Protein AF-0000000068826343 (afdb_homodimer)

pLDDT: mean 80.95, std 22.34, range [20.09, 98.56]

Organism: Brassicogethes aeneus (NCBI:txid1431903)

Solvent-accessible surface area (backbone atoms only — not comparable to full-atom values): 28909 Å² total; per-residue (Å²): 136,83,82,77,78,74,76,73,76,73,74,73,75,67,48,74,66,52,50,48,52,48,50,50,53,48,32,48,53,48,39,53,47,48,32,50,54,40,52,55,72,39,45,61,60,51,47,30,54,71,74,56,39,86,86,56,74,77,89,51,90,88,56,76,47,65,66,73,55,66,72,55,48,50,48,50,41,53,46,37,52,49,52,39,32,44,33,69,68,37,48,65,58,40,34,51,48,47,57,34,73,75,45,31,53,44,49,49,53,45,50,41,51,46,48,50,27,38,68,48,66,52,75,80,64,70,95,47,41,69,62,50,50,50,51,34,46,52,41,39,50,36,50,42,45,38,52,13,59,46,8,45,94,28,71,70,42,27,51,55,35,64,44,79,66,85,74,20,45,54,54,48,64,58,62,50,62,66,55,44,76,69,37,66,80,42,24,48,52,42,24,28,21,54,36,24,40,21,65,97,33,71,68,47,37,51,51,51,60,70,62,34,55,71,68,54,51,49,47,27,69,67,41,10,63,61,38,54,67,46,60,64,62,72,74,53,70,68,65,71,68,64,67,68,73,72,72,77,71,66,77,74,73,72,72,79,72,133,137,82,82,77,77,75,76,74,74,73,73,71,74,68,49,73,66,52,51,48,50,48,51,49,52,48,34,48,53,49,39,53,47,49,34,51,53,40,52,53,73,39,45,61,60,53,47,32,55,71,74,55,39,86,85,56,74,76,89,50,89,88,57,74,46,66,67,71,54,66,72,54,47,51,49,49,40,52,46,36,52,49,51,39,32,42,34,69,68,37,48,66,57,41,34,51,47,46,56,32,73,74,44,31,53,44,47,48,52,45,50,41,51,46,49,51,28,36,69,49,67,55,76,79,63,70,94,47,40,68,62,49,51,49,52,33,46,52,38,40,52,37,52,42,44,39,52,14,60,47,9,45,94,29,69,69,42,25,51,56,36,63,43,77,67,84,73,20,43,54,55,47,64,58,63,51,60,66,54,44,75,70,37,64,79,43,24,49,52,41,23,28,21,54,35,24,39,22,66,95,33,70,68,48,37,50,52,50,59,71,62,35,56,72,69,55,51,51,47,27,69,68,42,10,62,61,40,53,70,45,62,63,63,72,74,54,70,68,66,67,67,66,67,68,73,71,73,77,70,65,77,76,71,71,71,79,72,132

Radius of gyration: 26.71 Å; Cα contacts (8 Å, |Δi|>4): 523; chains: 2; bounding box: 72×80×85 Å

Structure (mmCIF, N/CA/C/O backbone):
data_AF-0000000068826343-model_v1
#
loop_
_entity.id
_entity.type
_entity.pdbx_description
1 polymer 'Uncharacterized protein'
#
loop_
_atom_site.group_PDB
_atom_site.id
_atom_site.type_symbol
_atom_site.label_atom_id
_atom_site.label_alt_id
_atom_site.label_comp_id
_atom_site.label_asym_id
_atom_site.label_entity_id
_atom_site.label_seq_id
_atom_site.pdbx_PDB_ins_code
_atom_site.Cartn_x
_atom_site.Cartn_y
_atom_site.Cartn_z
_atom_site.occupancy
_atom_site.B_iso_or_equiv
_atom_site.auth_seq_id
_atom_site.auth_comp_id
_atom_site.auth_asym_id
_atom_site.auth_atom_id
_atom_site.pdbx_PDB_model_num
ATOM 1 N N . MET A 1 1 ? -46.469 -2.014 -45.75 1 24.78 1 MET A N 1
ATOM 2 C CA . MET A 1 1 ? -45.062 -2.406 -45.781 1 24.78 1 MET A CA 1
ATOM 3 C C . MET A 1 1 ? -44.219 -1.466 -44.938 1 24.78 1 MET A C 1
ATOM 5 O O . MET A 1 1 ? -43.875 -0.368 -45.375 1 24.78 1 MET A O 1
ATOM 9 N N . ARG A 1 2 ? -44.438 -1.216 -43.594 1 37.59 2 ARG A N 1
ATOM 10 C CA . ARG A 1 2 ? -43.75 -0.402 -42.594 1 37.59 2 ARG A CA 1
ATOM 11 C C . ARG A 1 2 ? -42.312 -0.872 -42.406 1 37.59 2 ARG A C 1
ATOM 13 O O . ARG A 1 2 ? -42.062 -2.068 -42.25 1 37.59 2 ARG A O 1
ATOM 20 N N . GLU A 1 3 ? -41.312 -0.182 -43.062 1 34.44 3 GLU A N 1
ATOM 21 C CA . GLU A 1 3 ? -39.875 -0.327 -42.969 1 34.44 3 GLU A CA 1
ATOM 22 C C . GLU A 1 3 ? -39.406 -0.286 -41.5 1 34.44 3 GLU A C 1
ATOM 24 O O . GLU A 1 3 ? -39.594 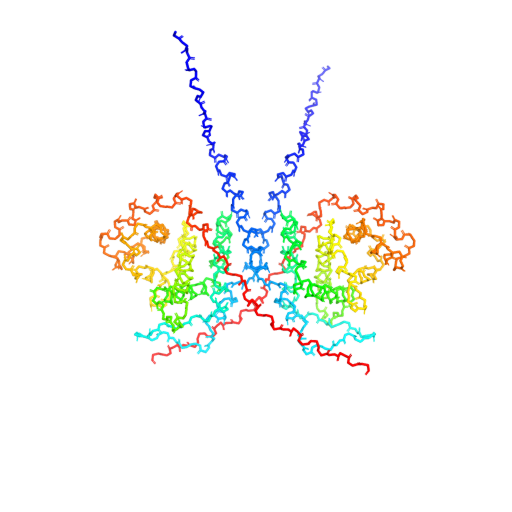0.712 -40.812 1 34.44 3 GLU A O 1
ATOM 29 N N . ARG A 1 4 ? -39.406 -1.401 -40.719 1 37 4 ARG A N 1
ATOM 30 C CA . ARG A 1 4 ? -38.719 -1.583 -39.438 1 37 4 ARG A CA 1
ATOM 31 C C . ARG A 1 4 ? -37.25 -1.225 -39.531 1 37 4 ARG A C 1
ATOM 33 O O . ARG A 1 4 ? -36.5 -1.892 -40.25 1 37 4 ARG A O 1
ATOM 40 N N . SER A 1 5 ? -36.812 0.084 -39.562 1 37.16 5 SER A N 1
ATOM 41 C CA . SER A 1 5 ? -35.438 0.524 -39.375 1 37.16 5 SER A CA 1
ATOM 42 C C . SER A 1 5 ? -34.812 -0.114 -38.125 1 37.16 5 SER A C 1
ATOM 44 O O . SER A 1 5 ? -35.281 0.109 -37 1 37.16 5 SER A O 1
ATOM 46 N N . ALA A 1 6 ? -34.406 -1.366 -38.188 1 35.41 6 ALA A N 1
ATOM 47 C CA . ALA A 1 6 ? -33.562 -1.988 -37.188 1 35.41 6 ALA A CA 1
ATOM 48 C C . ALA A 1 6 ? -32.375 -1.087 -36.844 1 35.41 6 ALA A C 1
ATOM 50 O O . ALA A 1 6 ? -31.578 -0.721 -37.688 1 35.41 6 ALA A O 1
ATOM 51 N N . GLY A 1 7 ? -32.469 -0.128 -35.969 1 33.66 7 GLY A N 1
ATOM 52 C CA . GLY A 1 7 ? -31.375 0.634 -35.375 1 33.66 7 GLY A CA 1
ATOM 53 C C . GLY A 1 7 ? -30.172 -0.225 -35.031 1 33.66 7 GLY A C 1
ATOM 54 O O . GLY A 1 7 ? -30.266 -1.083 -34.125 1 33.66 7 GLY A O 1
ATOM 55 N N . VAL A 1 8 ? -29.344 -0.629 -35.938 1 36.53 8 VAL A N 1
ATOM 56 C CA . VAL A 1 8 ? -28.062 -1.251 -35.688 1 36.53 8 VAL A CA 1
ATOM 57 C C . VAL A 1 8 ? -27.297 -0.45 -34.625 1 36.53 8 VAL A C 1
ATOM 59 O O . VAL A 1 8 ? -27.016 0.732 -34.812 1 36.53 8 VAL A O 1
ATOM 62 N N . ALA A 1 9 ? -27.516 -0.681 -33.469 1 39.28 9 ALA A N 1
ATOM 63 C CA . ALA A 1 9 ? -26.641 -0.156 -32.406 1 39.28 9 ALA A CA 1
ATOM 64 C C . ALA A 1 9 ? -25.172 -0.406 -32.75 1 39.28 9 ALA A C 1
ATOM 66 O O . ALA A 1 9 ? -24.75 -1.556 -32.906 1 39.28 9 ALA A O 1
ATOM 67 N N . ASN A 1 10 ? -24.578 0.36 -33.469 1 36.03 10 ASN A N 1
ATOM 68 C CA . ASN A 1 10 ? -23.156 0.323 -33.781 1 36.03 10 ASN A CA 1
ATOM 69 C C . ASN A 1 10 ? -22.312 0.261 -32.5 1 36.03 10 ASN A C 1
ATOM 71 O O . ASN A 1 10 ? -22.25 1.226 -31.75 1 36.03 10 ASN A O 1
ATOM 75 N N . LYS A 1 11 ? -22.328 -0.866 -31.984 1 46.03 11 LYS A N 1
ATOM 76 C CA . LYS A 1 11 ? -21.328 -1.072 -30.938 1 46.03 11 LYS A CA 1
ATOM 77 C C . LYS A 1 11 ? -19.953 -0.571 -31.375 1 46.03 11 LYS A C 1
ATOM 79 O O . LYS A 1 11 ? -19.375 -1.098 -32.344 1 46.03 11 LYS A O 1
ATOM 84 N N . ARG A 1 12 ? -19.719 0.667 -31.375 1 46.44 12 ARG A N 1
ATOM 85 C CA . ARG A 1 12 ? -18.422 1.282 -31.656 1 46.44 12 ARG A CA 1
ATOM 86 C C . ARG A 1 12 ? -17.281 0.433 -31.109 1 46.44 12 ARG A C 1
ATOM 88 O O . ARG A 1 12 ? -17.25 0.136 -29.906 1 46.44 12 ARG A O 1
ATOM 95 N N . VAL A 1 13 ? -16.688 -0.4 -31.844 1 54 13 VAL A N 1
ATOM 96 C CA . VAL A 1 13 ? -15.453 -1.12 -31.516 1 54 13 VAL A CA 1
ATOM 97 C C . VAL A 1 13 ? -14.422 -0.152 -30.953 1 54 13 VAL A C 1
ATOM 99 O O . VAL A 1 13 ? -14.055 0.831 -31.594 1 54 13 VAL A O 1
ATOM 102 N N . LYS A 1 14 ? -14.281 -0.221 -29.781 1 64.31 14 LYS A N 1
ATOM 103 C CA . LYS A 1 14 ? -13.273 0.615 -29.125 1 64.31 14 LYS A CA 1
ATOM 104 C C . LYS A 1 14 ? -11.922 0.477 -29.812 1 64.31 14 LYS A C 1
ATOM 106 O O . LYS A 1 14 ? -11.5 -0.631 -30.172 1 64.31 14 LYS A O 1
ATOM 111 N N . THR A 1 15 ? -11.336 1.507 -30.141 1 74.44 15 THR A N 1
ATOM 112 C CA . THR A 1 15 ? -9.977 1.52 -30.656 1 74.44 15 THR A CA 1
ATOM 113 C C . THR A 1 15 ? -9.008 0.935 -29.625 1 74.44 15 THR A C 1
ATOM 115 O O . THR A 1 15 ? -9.367 0.752 -28.453 1 74.44 15 THR A O 1
ATOM 118 N N . ASP A 1 16 ? -7.934 0.365 -30.062 1 74.75 16 ASP A N 1
ATOM 119 C CA . ASP A 1 16 ? -6.883 -0.173 -29.203 1 74.75 16 ASP A CA 1
ATOM 120 C C . ASP A 1 16 ? -6.539 0.804 -28.078 1 74.75 16 ASP A C 1
ATOM 122 O O . ASP A 1 16 ? -6.285 0.39 -26.953 1 74.75 16 ASP A O 1
ATOM 126 N N . LYS A 1 17 ? -6.668 2.055 -28.453 1 75.69 17 LYS A N 1
ATOM 127 C CA . LYS A 1 17 ? -6.355 3.082 -27.453 1 75.69 17 LYS A CA 1
ATOM 128 C C . LYS A 1 17 ? -7.441 3.162 -26.391 1 75.69 17 LYS A C 1
ATOM 130 O O . LYS A 1 17 ? -7.141 3.275 -25.203 1 75.69 17 LYS A O 1
ATOM 135 N N . GLU A 1 18 ? -8.641 3.051 -26.828 1 77.44 18 GLU A N 1
ATOM 136 C CA . GLU A 1 18 ? -9.758 3.111 -25.891 1 77.44 18 GLU A CA 1
ATOM 137 C C . GLU A 1 18 ? -9.781 1.889 -24.984 1 77.44 18 GLU A C 1
ATOM 139 O O . GLU A 1 18 ? -10.094 2 -23.797 1 77.44 18 GLU A O 1
ATOM 144 N N . ARG A 1 19 ? -9.398 0.765 -25.531 1 78.5 19 ARG A N 1
ATOM 145 C CA . ARG A 1 19 ? -9.344 -0.458 -24.734 1 78.5 19 ARG A CA 1
ATOM 146 C C . ARG A 1 19 ? -8.258 -0.367 -23.672 1 78.5 19 ARG A C 1
ATOM 148 O O . ARG A 1 19 ? -8.461 -0.782 -22.516 1 78.5 19 ARG A O 1
ATOM 155 N N . TYR A 1 20 ? -7.203 0.231 -24.109 1 77.25 20 TYR A N 1
ATOM 156 C CA . TYR A 1 20 ? -6.094 0.397 -23.172 1 77.25 20 TYR A CA 1
ATOM 157 C C . TYR A 1 20 ? -6.473 1.344 -22.047 1 77.25 20 TYR A C 1
ATOM 159 O O . TYR A 1 20 ? -6.227 1.05 -20.875 1 77.25 20 TYR A O 1
ATOM 167 N N . GLU A 1 21 ? -7.109 2.377 -22.422 1 77.5 21 GLU A N 1
ATOM 168 C CA . GLU A 1 21 ? -7.52 3.354 -21.422 1 77.5 21 GLU A CA 1
ATOM 169 C C . GLU A 1 21 ? -8.531 2.754 -20.438 1 77.5 21 GLU A C 1
ATOM 171 O O . GLU A 1 21 ? -8.484 3.023 -19.25 1 77.5 21 GLU A O 1
ATOM 176 N N . TYR A 1 22 ? -9.344 1.99 -20.984 1 80.94 22 TYR A N 1
ATOM 177 C CA . TYR A 1 22 ? -10.328 1.326 -20.141 1 80.94 22 TYR A CA 1
ATOM 178 C C . TYR A 1 22 ? -9.664 0.364 -19.172 1 80.94 22 TYR A C 1
ATOM 180 O O . TYR A 1 22 ? -10.016 0.322 -17.984 1 80.94 22 TYR A O 1
ATOM 188 N N . LYS A 1 23 ? -8.742 -0.312 -19.656 1 80.88 23 LYS A N 1
ATOM 189 C CA . LYS A 1 23 ? -8.023 -1.274 -18.828 1 80.88 23 LYS A CA 1
ATOM 190 C C . LYS A 1 23 ? -7.285 -0.576 -17.688 1 80.88 23 LYS A C 1
ATOM 192 O O . LYS A 1 23 ? -7.285 -1.056 -16.547 1 80.88 23 LYS A O 1
ATOM 197 N N . VAL A 1 24 ? -6.754 0.53 -18.031 1 80.94 24 VAL A N 1
ATOM 198 C CA . VAL A 1 24 ? -5.988 1.278 -17.031 1 80.94 24 VAL A CA 1
ATOM 199 C C . VAL A 1 24 ? -6.934 1.845 -15.984 1 80.94 24 VAL A C 1
ATOM 201 O O . VAL A 1 24 ? -6.648 1.771 -14.781 1 80.94 24 VAL A O 1
ATOM 204 N N . ARG A 1 25 ? -8.008 2.338 -16.406 1 84 25 ARG A N 1
ATOM 205 C CA . ARG A 1 25 ? -8.984 2.893 -15.484 1 84 25 ARG A CA 1
ATOM 206 C C . ARG A 1 25 ? -9.523 1.815 -14.547 1 84 25 ARG A C 1
ATOM 208 O O . ARG A 1 25 ? -9.719 2.062 -13.352 1 84 25 ARG A O 1
ATOM 215 N N . LYS A 1 26 ? -9.672 0.708 -15.086 1 88.44 26 LYS A N 1
ATOM 216 C CA . LYS A 1 26 ? -10.164 -0.408 -14.281 1 88.44 26 LYS A CA 1
ATOM 217 C C . LYS A 1 26 ? -9.117 -0.852 -13.258 1 88.44 26 LYS A C 1
ATOM 219 O O . LYS A 1 26 ? -9.453 -1.105 -12.102 1 88.44 26 LYS A O 1
ATOM 224 N N . ALA A 1 27 ? -7.953 -0.93 -13.703 1 85.94 27 ALA A N 1
ATOM 225 C CA . ALA A 1 27 ? -6.867 -1.336 -12.812 1 85.94 27 ALA A CA 1
ATOM 226 C C . ALA A 1 27 ? -6.707 -0.352 -11.656 1 85.94 27 ALA A C 1
ATOM 228 O O . ALA A 1 27 ? -6.465 -0.757 -10.516 1 85.94 27 ALA A O 1
ATOM 229 N N . ILE A 1 28 ? -6.918 0.843 -11.984 1 86.88 28 ILE A N 1
ATOM 230 C CA . ILE A 1 28 ? -6.793 1.883 -10.969 1 86.88 28 ILE A CA 1
ATOM 231 C C . ILE A 1 28 ? -7.918 1.741 -9.945 1 86.88 28 ILE A C 1
ATOM 233 O O . ILE A 1 28 ? -7.672 1.776 -8.734 1 86.88 28 ILE A O 1
ATOM 237 N N . SER A 1 29 ? -9.047 1.589 -10.445 1 89.56 29 SER A N 1
ATOM 238 C CA . SER A 1 29 ? -10.195 1.422 -9.562 1 89.56 29 SER A CA 1
ATOM 239 C C . SER A 1 29 ? -10.016 0.209 -8.656 1 89.56 29 SER A C 1
ATOM 241 O O . SER A 1 29 ? -10.352 0.261 -7.469 1 89.56 29 SER A O 1
ATOM 243 N N . LEU A 1 30 ? -9.461 -0.792 -9.195 1 89.81 30 LEU A N 1
ATOM 244 C CA . LEU A 1 30 ? -9.234 -2.01 -8.422 1 89.81 30 LEU A CA 1
ATOM 245 C C . LEU A 1 30 ? -8.164 -1.792 -7.367 1 89.81 30 LEU A C 1
ATOM 247 O O . LEU A 1 30 ? -8.273 -2.301 -6.25 1 89.81 30 LEU A O 1
ATOM 251 N N . LEU A 1 31 ? -7.203 -1.058 -7.734 1 90.5 31 LEU A N 1
ATOM 252 C CA . LEU A 1 31 ? -6.145 -0.765 -6.773 1 90.5 31 LEU A CA 1
ATOM 253 C C . LEU A 1 31 ? -6.684 0.05 -5.605 1 90.5 31 LEU A C 1
ATOM 255 O O . LEU A 1 31 ? -6.445 -0.291 -4.445 1 90.5 31 LEU A O 1
ATOM 259 N N . ILE A 1 32 ? -7.449 1.029 -5.953 1 91.06 32 ILE A N 1
ATOM 260 C CA . ILE A 1 32 ? -8.016 1.89 -4.922 1 91.06 32 ILE A CA 1
ATOM 261 C C . ILE A 1 32 ? -8.969 1.083 -4.047 1 91.06 32 ILE A C 1
ATOM 263 O O . ILE A 1 32 ? -8.984 1.238 -2.822 1 91.06 32 ILE A O 1
ATOM 267 N N . SER A 1 33 ? -9.695 0.217 -4.664 1 91.25 33 SER A N 1
ATOM 268 C CA . SER A 1 33 ? -10.609 -0.64 -3.92 1 91.25 33 SER A CA 1
ATOM 269 C C . SER A 1 33 ? -9.859 -1.581 -2.986 1 91.25 33 SER A C 1
ATOM 271 O O . SER A 1 33 ? -10.297 -1.83 -1.86 1 91.25 33 SER A O 1
ATOM 273 N N . THR A 1 34 ? -8.812 -2.029 -3.436 1 89.75 34 THR A N 1
ATOM 274 C CA . THR A 1 34 ? -7.988 -2.908 -2.617 1 89.75 34 THR A CA 1
ATOM 275 C C . THR A 1 34 ? -7.418 -2.152 -1.419 1 89.75 34 THR A C 1
ATOM 277 O O . THR A 1 34 ? -7.484 -2.637 -0.286 1 89.75 34 THR A O 1
ATOM 280 N N . LEU A 1 35 ? -6.91 -1.005 -1.676 1 91.44 35 LEU A N 1
ATOM 281 C CA . LEU A 1 35 ? -6.359 -0.197 -0.593 1 91.44 35 LEU A CA 1
ATOM 282 C C . LEU A 1 35 ? -7.445 0.169 0.417 1 91.44 35 LEU A C 1
ATOM 284 O O . LEU A 1 35 ? -7.223 0.093 1.627 1 91.44 35 LEU A O 1
ATOM 288 N N . HIS A 1 36 ? -8.57 0.473 -0.125 1 91.44 36 HIS A N 1
ATOM 289 C CA . HIS A 1 36 ? -9.703 0.818 0.733 1 91.44 36 HIS A CA 1
ATOM 290 C C . HIS A 1 36 ? -10.148 -0.38 1.562 1 91.44 36 HIS A C 1
ATOM 292 O O . HIS A 1 36 ? -10.32 -0.27 2.779 1 91.44 36 HIS A O 1
ATOM 298 N N . GLY A 1 37 ? -10.273 -1.477 0.932 1 89.44 37 GLY A N 1
ATOM 299 C CA . GLY A 1 37 ? -10.805 -2.676 1.567 1 89.44 37 GLY A CA 1
ATOM 300 C C . GLY A 1 37 ? -9.852 -3.277 2.582 1 89.44 37 GLY A C 1
ATOM 301 O O . GLY A 1 37 ? -10.258 -4.07 3.434 1 89.44 37 GLY A O 1
ATOM 302 N N . THR A 1 38 ? -8.586 -2.916 2.5 1 88.31 38 THR A N 1
ATOM 303 C CA . THR A 1 38 ? -7.578 -3.416 3.43 1 88.31 38 THR A CA 1
ATOM 304 C C . THR A 1 38 ? -7.18 -2.334 4.43 1 88.31 38 THR A C 1
ATOM 306 O O . THR A 1 38 ? -6.133 -2.432 5.074 1 88.31 38 THR A O 1
ATOM 309 N N . GLU A 1 39 ? -7.973 -1.274 4.547 1 89.94 39 GLU A N 1
ATOM 310 C CA . GLU A 1 39 ? -7.652 -0.141 5.406 1 89.94 39 GLU A CA 1
ATOM 311 C C . GLU A 1 39 ? -6.254 0.394 5.117 1 89.94 39 GLU A C 1
ATOM 313 O O . GLU A 1 39 ? -5.453 0.58 6.035 1 89.94 39 GLU A O 1
ATOM 318 N N . LEU A 1 40 ? -6.055 0.52 3.832 1 90.19 40 LEU A N 1
ATOM 319 C CA . LEU A 1 40 ? -4.793 1.043 3.324 1 90.19 40 LEU A CA 1
ATOM 320 C C . LEU A 1 40 ? -3.625 0.163 3.758 1 90.19 40 LEU A C 1
ATOM 322 O O . LEU A 1 40 ? -2.605 0.667 4.23 1 90.19 40 LEU A O 1
ATOM 326 N N . LEU A 1 41 ? -3.828 -1.078 3.805 1 86.25 41 LEU A N 1
ATOM 327 C CA . LEU A 1 41 ? -2.869 -2.133 4.109 1 86.25 41 LEU A CA 1
ATOM 328 C C . LEU A 1 41 ? -2.459 -2.086 5.578 1 86.25 41 LEU A C 1
ATOM 330 O O . LEU A 1 41 ? -1.377 -2.557 5.941 1 86.25 41 LEU A O 1
ATOM 334 N N . GLY A 1 42 ? -3.256 -1.405 6.398 1 89.06 42 GLY A N 1
ATOM 335 C CA . GLY A 1 42 ? -2.979 -1.331 7.824 1 89.06 42 GLY A CA 1
ATOM 336 C C . GLY A 1 42 ? -1.808 -0.425 8.156 1 89.06 42 GLY A C 1
ATOM 337 O O . GLY A 1 42 ? -1.228 -0.525 9.242 1 89.06 42 GLY A O 1
ATOM 338 N N . CYS A 1 43 ? -1.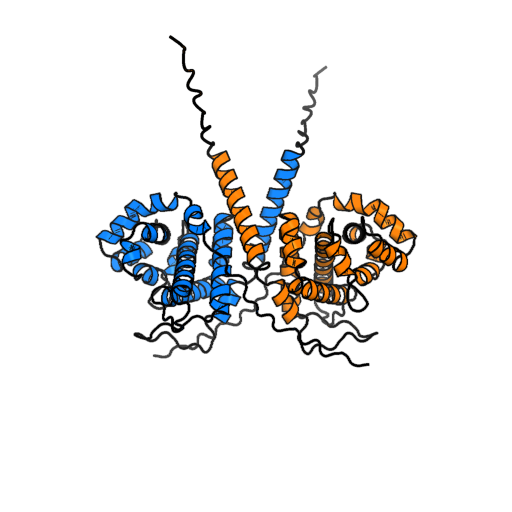524 0.38 7.25 1 90.94 43 CYS A N 1
ATOM 339 C CA . CYS A 1 43 ? -0.314 1.177 7.414 1 90.94 43 CYS A CA 1
ATOM 340 C C . CYS A 1 43 ? -0.46 2.16 8.57 1 90.94 43 CYS A C 1
ATOM 342 O O . CYS A 1 43 ? 0.513 2.453 9.266 1 90.94 43 CYS A O 1
ATOM 344 N N . VAL A 1 44 ? -1.666 2.586 8.812 1 95.25 44 VAL A N 1
ATOM 345 C CA . VAL A 1 44 ? -1.894 3.525 9.906 1 95.25 44 VAL A CA 1
ATOM 346 C C . VAL A 1 44 ? -1.729 2.809 11.242 1 95.25 44 VAL A C 1
ATOM 348 O O . VAL A 1 44 ? -1.006 3.283 12.125 1 95.25 44 VAL A O 1
ATOM 351 N N . SER A 1 45 ? -2.289 1.686 11.328 1 92.5 45 SER A N 1
ATOM 352 C CA . SER A 1 45 ? -2.189 0.896 12.555 1 92.5 45 SER A CA 1
ATOM 353 C C . SER A 1 45 ? -0.75 0.479 12.828 1 92.5 45 SER A C 1
ATOM 355 O O . SER A 1 45 ? -0.298 0.503 13.977 1 92.5 45 SER A O 1
ATOM 357 N N . MET A 1 46 ? -0.147 0.104 11.789 1 88.38 46 MET A N 1
ATOM 358 C CA . MET A 1 46 ? 1.251 -0.293 11.922 1 88.38 46 MET A CA 1
ATOM 359 C C . MET A 1 46 ? 2.105 0.875 12.406 1 88.38 46 MET A C 1
ATOM 361 O O . MET A 1 46 ? 2.926 0.717 13.312 1 88.38 46 MET A O 1
ATOM 365 N N . LEU A 1 47 ? 1.907 1.969 11.828 1 93.44 47 LEU A N 1
ATOM 366 C CA . LEU A 1 47 ? 2.658 3.152 12.234 1 93.44 47 LEU A CA 1
ATOM 367 C C . LEU A 1 47 ? 2.332 3.533 13.672 1 93.44 47 LEU A C 1
ATOM 369 O O . LEU A 1 47 ? 3.221 3.922 14.43 1 93.44 47 LEU A O 1
ATOM 373 N N . TYR A 1 48 ? 1.085 3.477 14 1 94.12 48 TYR A N 1
ATOM 374 C CA . TYR A 1 48 ? 0.653 3.766 15.367 1 94.12 48 TYR A CA 1
ATOM 375 C C . TYR A 1 48 ? 1.395 2.891 16.375 1 94.12 48 TYR A C 1
ATOM 377 O O . TYR A 1 48 ? 1.931 3.391 17.359 1 94.12 48 TYR A O 1
ATOM 385 N N . GLY A 1 49 ? 1.447 1.607 16.094 1 90.81 49 GLY A N 1
ATOM 386 C CA . GLY A 1 49 ? 2.135 0.679 16.984 1 90.81 49 GLY A CA 1
ATOM 387 C C . GLY A 1 49 ? 3.629 0.926 17.062 1 90.81 49 GLY A C 1
ATOM 388 O O . GLY A 1 49 ? 4.25 0.679 18.094 1 90.81 49 GLY A O 1
ATOM 389 N N . SER A 1 50 ? 4.18 1.394 16.031 1 89.44 50 SER A N 1
ATOM 390 C CA . SER A 1 50 ? 5.625 1.604 15.969 1 89.44 50 SER A CA 1
ATOM 391 C C . SER A 1 50 ? 6.027 2.902 16.656 1 89.44 50 SER A C 1
ATOM 393 O O . SER A 1 50 ? 7.078 2.973 17.297 1 89.44 50 SER A O 1
ATOM 395 N N . LEU A 1 51 ? 5.223 3.914 16.516 1 90.56 51 LEU A N 1
ATOM 396 C CA . LEU A 1 51 ? 5.555 5.242 17.016 1 90.56 51 LEU A CA 1
ATOM 397 C C . LEU A 1 51 ? 5.098 5.41 18.453 1 90.56 51 LEU A C 1
ATOM 399 O O . LEU A 1 51 ? 5.746 6.102 19.25 1 90.56 51 LEU A O 1
ATOM 403 N N . LEU A 1 52 ? 3.953 4.832 18.672 1 89.56 52 LEU A N 1
ATOM 404 C CA . LEU A 1 52 ? 3.338 5.059 19.984 1 89.56 52 LEU A CA 1
ATOM 405 C C . LEU A 1 52 ? 3.133 3.738 20.719 1 89.56 52 LEU A C 1
ATOM 407 O O . LEU A 1 52 ? 1.995 3.348 21 1 89.56 52 LEU A O 1
ATOM 411 N N . PRO A 1 53 ? 4.215 3.186 21.062 1 76.81 53 PRO A N 1
ATOM 412 C CA . PRO A 1 53 ? 4.066 1.916 21.781 1 76.81 53 PRO A CA 1
ATOM 413 C C . PRO A 1 53 ? 3.332 2.07 23.109 1 76.81 53 PRO A C 1
ATOM 415 O O . PRO A 1 53 ? 3.252 3.176 23.641 1 76.81 53 PRO A O 1
ATOM 418 N N . PRO A 1 54 ? 2.68 1.011 23.453 1 69.62 54 PRO A N 1
ATOM 419 C CA . PRO A 1 54 ? 1.828 1.056 24.641 1 69.62 54 PRO A CA 1
ATOM 420 C C . PRO A 1 54 ? 2.559 1.594 25.875 1 69.62 54 PRO A C 1
ATOM 422 O O . PRO A 1 54 ? 1.946 2.24 26.719 1 69.62 54 PRO A O 1
ATOM 425 N N . ASP A 1 55 ? 3.709 1.314 25.984 1 65.06 55 ASP A N 1
ATOM 426 C CA . ASP A 1 55 ? 4.426 1.715 27.188 1 65.06 55 ASP A CA 1
ATOM 427 C C . ASP A 1 55 ? 4.855 3.178 27.109 1 65.06 55 ASP A C 1
ATOM 429 O O . ASP A 1 55 ? 5.59 3.66 27.969 1 65.06 55 ASP A O 1
ATOM 433 N N . SER A 1 56 ? 4.301 3.777 26.188 1 61.94 56 SER A N 1
ATOM 434 C CA . SER A 1 56 ? 4.754 5.152 26.031 1 61.94 56 SER A CA 1
ATOM 435 C C . SER A 1 56 ? 4.062 6.082 27.016 1 61.94 56 SER A C 1
ATOM 437 O O . SER A 1 56 ? 2.871 5.934 27.297 1 61.94 56 SER A O 1
ATOM 439 N N . THR A 1 57 ? 4.816 6.84 27.734 1 60.44 57 THR A N 1
ATOM 440 C CA . THR A 1 57 ? 4.352 7.828 28.703 1 60.44 57 THR A CA 1
ATOM 441 C C . THR A 1 57 ? 3.721 9.023 27.984 1 60.44 57 THR A C 1
ATOM 443 O O . THR A 1 57 ? 4.16 9.414 26.906 1 60.44 57 THR A O 1
ATOM 446 N N . PRO A 1 58 ? 2.596 9.414 28.578 1 64.19 58 PRO A N 1
ATOM 447 C CA . PRO A 1 58 ? 1.962 10.609 28.016 1 64.19 58 PRO A CA 1
ATOM 448 C C . PRO A 1 58 ? 2.887 11.82 28.016 1 64.19 58 PRO A C 1
ATOM 450 O O . PRO A 1 58 ? 3.814 11.898 28.812 1 64.19 58 PRO A O 1
ATOM 453 N N . ARG A 1 59 ? 2.691 12.656 27.062 1 68.88 59 ARG A N 1
ATOM 454 C CA . ARG A 1 59 ? 3.455 13.891 26.922 1 68.88 59 ARG A CA 1
ATOM 455 C C . ARG A 1 59 ? 3.287 14.781 28.156 1 68.88 59 ARG A C 1
ATOM 457 O O . ARG A 1 59 ? 2.166 15.008 28.609 1 68.88 59 ARG A O 1
ATOM 464 N N . VAL A 1 60 ? 4.41 14.938 28.781 1 69.06 60 VAL A N 1
ATOM 465 C CA . VAL A 1 60 ? 4.41 15.867 29.906 1 69.06 60 VAL A CA 1
ATOM 466 C C . VAL A 1 60 ? 4.766 17.266 29.406 1 69.06 60 VAL A C 1
ATOM 468 O O . VAL A 1 60 ? 5.574 17.422 28.5 1 69.06 60 VAL A O 1
ATOM 471 N N . GLU A 1 61 ? 4.043 18.188 29.953 1 69.62 61 GLU A N 1
ATOM 472 C CA . GLU A 1 61 ? 4.312 19.578 29.594 1 69.62 61 GLU A CA 1
ATOM 473 C C . GLU A 1 61 ? 5.785 19.922 29.781 1 69.62 61 GLU A C 1
ATOM 475 O O . GLU A 1 61 ? 6.383 19.578 30.812 1 69.62 61 GLU A O 1
ATOM 480 N N . GLY A 1 62 ? 6.355 20.516 28.781 1 71.25 62 GLY A N 1
ATOM 481 C CA . GLY A 1 62 ? 7.746 20.938 28.859 1 71.25 62 GLY A CA 1
ATOM 482 C C . GLY A 1 62 ? 8.719 19.891 28.375 1 71.25 62 GLY A C 1
ATOM 483 O O . GLY A 1 62 ? 9.914 20.156 28.234 1 71.25 62 GLY A O 1
ATOM 484 N N . GLN A 1 63 ? 8.219 18.781 28.219 1 78.75 63 GLN A N 1
ATOM 485 C CA . GLN A 1 63 ? 9.086 17.703 27.781 1 78.75 63 GLN A CA 1
ATOM 486 C C . GLN A 1 63 ? 9.469 17.859 26.312 1 78.75 63 GLN A C 1
ATOM 488 O O . GLN A 1 63 ? 8.648 18.266 25.484 1 78.75 63 GLN A O 1
ATOM 493 N N . LEU A 1 64 ? 10.711 17.688 26.094 1 82.12 64 LEU A N 1
ATOM 494 C CA . LEU A 1 64 ? 11.18 17.703 24.703 1 82.12 64 LEU A CA 1
ATOM 495 C C . LEU A 1 64 ? 10.695 16.469 23.969 1 82.12 64 LEU A C 1
ATOM 497 O O . LEU A 1 64 ? 10.594 15.383 24.547 1 82.12 64 LEU A O 1
ATOM 501 N N . PRO A 1 65 ? 10.336 16.719 22.75 1 84.12 65 PRO A N 1
ATOM 502 C CA . PRO A 1 65 ? 9.859 15.562 21.984 1 84.12 65 PRO A CA 1
ATOM 503 C C . PRO A 1 65 ? 10.938 14.5 21.797 1 84.12 65 PRO A C 1
ATOM 505 O O . PRO A 1 65 ? 12.125 14.836 21.688 1 84.12 65 PRO A O 1
ATOM 508 N N . PRO A 1 66 ? 10.531 13.359 21.844 1 82.62 66 PRO A N 1
ATOM 509 C CA . PRO A 1 66 ? 11.5 12.289 21.578 1 82.62 66 PRO A CA 1
ATOM 510 C C . PRO A 1 66 ? 11.969 12.258 20.125 1 82.62 66 PRO A C 1
ATOM 512 O O . PRO A 1 66 ? 11.266 12.734 19.234 1 82.62 66 PRO A O 1
ATOM 515 N N . SER A 1 67 ? 13.172 11.82 20.016 1 85.06 67 SER A N 1
ATOM 516 C CA . SER A 1 67 ? 13.641 11.617 18.656 1 85.06 67 SER A CA 1
ATOM 517 C C . SER A 1 67 ? 12.938 10.438 18 1 85.06 67 SER A C 1
ATOM 519 O O . SER A 1 67 ? 12.57 9.469 18.672 1 85.06 67 SER A O 1
ATOM 521 N N . ILE A 1 68 ? 12.703 10.508 16.719 1 88.62 68 ILE A N 1
ATOM 522 C CA . ILE A 1 68 ? 12.078 9.422 15.969 1 88.62 68 ILE A CA 1
ATOM 523 C C . ILE A 1 68 ? 13.148 8.5 15.406 1 88.62 68 ILE A C 1
ATOM 525 O O . ILE A 1 68 ? 13.984 8.93 14.602 1 88.62 68 ILE A O 1
ATOM 529 N N . PRO A 1 69 ? 13.133 7.277 15.875 1 88.25 69 PRO A N 1
ATOM 530 C CA . PRO A 1 69 ? 14.102 6.359 15.273 1 88.25 69 PRO A CA 1
ATOM 531 C C . PRO A 1 69 ? 14.039 6.348 13.75 1 88.25 69 PRO A C 1
ATOM 533 O O . PRO A 1 69 ? 12.969 6.512 13.172 1 88.25 69 PRO A O 1
ATOM 536 N N . ASP A 1 70 ? 15.109 6.078 13.094 1 89.25 70 ASP A N 1
ATOM 537 C CA . ASP A 1 70 ? 15.242 6.164 11.641 1 89.25 70 ASP A CA 1
ATOM 538 C C . ASP A 1 70 ? 14.234 5.25 10.945 1 89.25 70 ASP A C 1
ATOM 540 O O . ASP A 1 70 ? 13.578 5.656 9.984 1 89.25 70 ASP A O 1
ATOM 544 N N . PRO A 1 71 ? 14.086 4 11.398 1 86.56 71 PRO A N 1
ATOM 545 C CA . PRO A 1 71 ? 13.109 3.135 10.734 1 86.56 71 PRO A CA 1
ATOM 546 C C . PRO A 1 71 ? 11.68 3.668 10.836 1 86.56 71 PRO A C 1
ATOM 548 O O . PRO A 1 71 ? 10.891 3.506 9.906 1 86.56 71 PRO A O 1
ATOM 551 N N . CYS A 1 72 ? 11.406 4.324 11.906 1 91.5 72 CYS A N 1
ATOM 552 C CA . CYS A 1 72 ? 10.078 4.887 12.094 1 91.5 72 CYS A CA 1
ATOM 553 C C . CYS A 1 72 ? 9.883 6.125 11.227 1 91.5 72 CYS A C 1
ATOM 555 O O . CYS A 1 72 ? 8.781 6.371 10.734 1 91.5 72 CYS A O 1
ATOM 557 N N . LEU A 1 73 ? 10.992 6.859 11.102 1 92.81 73 LEU A N 1
ATOM 558 C CA . LEU A 1 73 ? 10.93 8.039 10.242 1 92.81 73 LEU A CA 1
ATOM 559 C C . LEU A 1 73 ? 10.656 7.637 8.797 1 92.81 73 LEU A C 1
ATOM 561 O O . LEU A 1 73 ? 9.82 8.258 8.125 1 92.81 73 LEU A O 1
ATOM 565 N N . SER A 1 74 ? 11.312 6.637 8.391 1 90.44 74 SER A N 1
ATOM 566 C CA . SER A 1 74 ? 11.117 6.125 7.039 1 90.44 74 SER A CA 1
ATOM 567 C C . SER A 1 74 ? 9.703 5.578 6.855 1 90.44 74 SER A C 1
ATOM 569 O O . SER A 1 74 ? 9.062 5.836 5.836 1 90.44 74 SER A O 1
ATOM 571 N N . LEU A 1 75 ? 9.258 4.875 7.809 1 91.25 75 LEU A N 1
ATOM 572 C CA . LEU A 1 75 ? 7.914 4.312 7.766 1 91.25 75 LEU A CA 1
ATOM 573 C C . LEU A 1 75 ? 6.863 5.418 7.75 1 91.25 75 LEU A C 1
ATOM 575 O O . LEU A 1 75 ? 5.902 5.352 6.977 1 91.25 75 LEU A O 1
ATOM 579 N N . ALA A 1 76 ? 7.07 6.355 8.547 1 95.62 76 ALA A N 1
ATOM 580 C CA . ALA A 1 76 ? 6.129 7.469 8.625 1 95.62 76 ALA A CA 1
ATOM 581 C C . ALA A 1 76 ? 6.07 8.227 7.305 1 95.62 76 ALA A C 1
ATOM 583 O O . ALA A 1 76 ? 4.984 8.539 6.805 1 95.62 76 ALA A O 1
ATOM 584 N N . THR A 1 77 ? 7.227 8.469 6.789 1 94.69 77 THR A N 1
ATOM 585 C CA . THR A 1 77 ? 7.293 9.195 5.523 1 94.69 77 THR A CA 1
ATOM 586 C C . THR A 1 77 ? 6.594 8.414 4.414 1 94.69 77 THR A C 1
ATOM 588 O O . THR A 1 77 ? 5.758 8.961 3.693 1 94.69 77 THR A O 1
ATOM 591 N N . ALA A 1 78 ? 6.863 7.168 4.328 1 90.25 78 ALA A N 1
ATOM 592 C CA . ALA A 1 78 ? 6.234 6.324 3.314 1 90.25 78 ALA A CA 1
ATOM 593 C C . ALA A 1 78 ? 4.723 6.262 3.514 1 90.25 78 ALA A C 1
ATOM 595 O O . ALA A 1 78 ? 3.959 6.316 2.545 1 90.25 78 ALA A O 1
ATOM 596 N N . THR A 1 79 ? 4.309 6.094 4.711 1 94.5 79 THR A N 1
ATOM 597 C CA . THR A 1 79 ? 2.891 5.996 5.035 1 94.5 79 THR A CA 1
ATOM 598 C C . THR A 1 79 ? 2.158 7.277 4.645 1 94.5 79 THR A C 1
ATOM 600 O O . THR A 1 79 ? 1.131 7.227 3.963 1 94.5 79 THR A O 1
ATOM 603 N N . PHE A 1 80 ? 2.676 8.375 4.922 1 97.06 80 PHE A N 1
ATOM 604 C CA . PHE A 1 80 ? 1.979 9.625 4.664 1 97.06 80 PHE A CA 1
ATOM 605 C C . PHE A 1 80 ? 2.031 9.984 3.184 1 97.06 80 PHE A C 1
ATOM 607 O O . PHE A 1 80 ? 1.097 10.586 2.652 1 97.06 80 PHE A O 1
ATOM 614 N N . ILE A 1 81 ? 3.082 9.617 2.533 1 94.5 81 ILE A N 1
ATOM 615 C CA . ILE 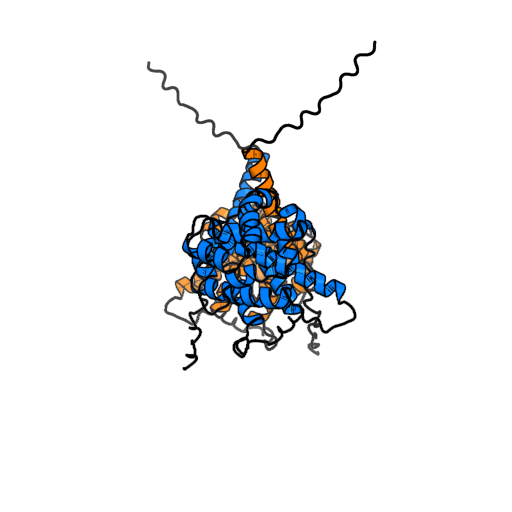A 1 81 ? 3.098 9.789 1.085 1 94.5 81 ILE A CA 1
ATOM 616 C C . ILE A 1 81 ? 2.002 8.938 0.451 1 94.5 81 ILE A C 1
ATOM 618 O O . ILE A 1 81 ? 1.271 9.406 -0.426 1 94.5 81 ILE A O 1
ATOM 622 N N . LEU A 1 82 ? 1.903 7.75 0.923 1 93.69 82 LEU A N 1
ATOM 623 C CA . LEU A 1 82 ? 0.86 6.867 0.416 1 93.69 82 LEU A CA 1
ATOM 624 C C . LEU A 1 82 ? -0.524 7.445 0.689 1 93.69 82 LEU A C 1
ATOM 626 O O . LEU A 1 82 ? -1.373 7.48 -0.204 1 93.69 82 LEU A O 1
ATOM 630 N N . LEU A 1 83 ? -0.724 7.859 1.896 1 96.5 83 LEU A N 1
ATOM 631 C CA . LEU A 1 83 ? -2.01 8.445 2.26 1 96.5 83 LEU A CA 1
ATOM 632 C C . LEU A 1 83 ? -2.342 9.625 1.357 1 96.5 83 LEU A C 1
ATOM 634 O O . LEU A 1 83 ? -3.471 9.75 0.878 1 96.5 83 LEU A O 1
ATOM 638 N N . ARG A 1 84 ? -1.365 10.43 1.129 1 95 84 ARG A N 1
ATOM 639 C CA . ARG A 1 84 ? -1.568 11.594 0.278 1 95 84 ARG A CA 1
ATOM 640 C C . ARG A 1 84 ? -1.941 11.18 -1.142 1 95 84 ARG A C 1
ATOM 642 O O . ARG A 1 84 ? -2.846 11.758 -1.746 1 95 84 ARG A O 1
ATOM 649 N N . ARG A 1 85 ? -1.314 10.203 -1.666 1 91.69 85 ARG A N 1
ATOM 650 C CA . ARG A 1 85 ? -1.591 9.734 -3.021 1 91.69 85 ARG A CA 1
ATOM 651 C C . ARG A 1 85 ? -3.002 9.172 -3.129 1 91.69 85 ARG A C 1
ATOM 653 O O . ARG A 1 85 ? -3.701 9.414 -4.117 1 91.69 85 ARG A O 1
ATOM 660 N N . VAL A 1 86 ? -3.391 8.445 -2.162 1 93.56 86 VAL A N 1
ATOM 661 C CA . VAL A 1 86 ? -4.738 7.883 -2.166 1 93.56 86 VAL A CA 1
ATOM 662 C C . VAL A 1 86 ? -5.766 9.008 -2.1 1 93.56 86 VAL A C 1
ATOM 664 O O . VAL A 1 86 ? -6.777 8.977 -2.805 1 93.56 86 VAL A O 1
ATOM 667 N N . ALA A 1 87 ? -5.477 9.992 -1.269 1 95.19 87 ALA A N 1
ATOM 668 C CA . ALA A 1 87 ? -6.375 11.133 -1.159 1 95.19 87 ALA A CA 1
ATOM 669 C C . ALA A 1 87 ? -6.508 11.859 -2.498 1 95.19 87 ALA A C 1
ATOM 671 O O . ALA A 1 87 ? -7.602 12.289 -2.869 1 95.19 87 ALA A O 1
ATOM 672 N N . GLU A 1 88 ? -5.457 11.938 -3.168 1 91.94 88 GLU A N 1
ATOM 673 C CA . GLU A 1 88 ? -5.434 12.633 -4.453 1 91.94 88 GLU A CA 1
ATOM 674 C C . GLU A 1 88 ? -6.199 11.852 -5.516 1 91.94 88 GLU A C 1
ATOM 676 O O . GLU A 1 88 ? -6.773 12.438 -6.434 1 91.94 88 GLU A O 1
ATOM 681 N N . LEU A 1 89 ? -6.246 10.57 -5.367 1 89.56 89 LEU A N 1
ATOM 682 C CA . LEU A 1 89 ? -6.902 9.719 -6.352 1 89.56 89 LEU A CA 1
ATOM 683 C C . LEU A 1 89 ? -8.383 9.562 -6.035 1 89.56 89 LEU A C 1
ATOM 685 O O . LEU A 1 89 ? -9.227 9.625 -6.938 1 89.56 89 LEU A O 1
ATOM 689 N N . ASP A 1 90 ? -8.648 9.367 -4.859 1 92.19 90 ASP A N 1
ATOM 690 C CA . ASP A 1 90 ? -10.031 9.18 -4.422 1 92.19 90 ASP A CA 1
ATOM 691 C C . ASP A 1 90 ? -10.242 9.711 -3.006 1 92.19 90 ASP A C 1
ATOM 693 O O . ASP A 1 90 ? -10.117 8.969 -2.031 1 92.19 90 ASP A O 1
ATOM 697 N N . LEU A 1 91 ? -10.664 10.922 -2.896 1 94.69 91 LEU A N 1
ATOM 698 C CA . LEU A 1 91 ? -10.797 11.625 -1.627 1 94.69 91 LEU A CA 1
ATOM 699 C C . LEU A 1 91 ? -11.836 10.945 -0.738 1 94.69 91 LEU A C 1
ATOM 701 O O . LEU A 1 91 ? -11.625 10.805 0.469 1 94.69 91 LEU A O 1
ATOM 705 N N . ASN A 1 92 ? -12.867 10.539 -1.312 1 96.31 92 ASN A N 1
ATOM 706 C CA . ASN A 1 92 ? -13.953 9.945 -0.542 1 96.31 92 ASN A CA 1
ATOM 707 C C . ASN A 1 92 ? -13.523 8.648 0.136 1 96.31 92 ASN A C 1
ATOM 709 O O . ASN A 1 92 ? -13.781 8.453 1.324 1 96.31 92 ASN A O 1
ATOM 713 N N . LYS A 1 93 ? -12.914 7.797 -0.631 1 94.38 93 LYS A N 1
ATOM 714 C CA . LYS A 1 93 ? -12.461 6.535 -0.057 1 94.38 93 LYS A CA 1
ATOM 715 C C . LYS A 1 93 ? -11.383 6.773 1.003 1 94.38 93 LYS A C 1
ATOM 717 O O . LYS A 1 93 ? -11.359 6.09 2.029 1 94.38 93 LYS A O 1
ATOM 722 N N . PHE A 1 94 ? -10.555 7.699 0.687 1 96.31 94 PHE A N 1
ATOM 723 C CA . PHE A 1 94 ? -9.523 8.086 1.646 1 96.31 94 PHE A CA 1
ATOM 724 C C . PHE A 1 94 ? -10.148 8.523 2.963 1 96.31 94 PHE A C 1
ATOM 726 O O . PHE A 1 94 ? -9.766 8.039 4.031 1 96.31 94 PHE A O 1
ATOM 733 N N . GLN A 1 95 ? -11.094 9.398 2.928 1 97.88 95 GLN A N 1
ATOM 734 C CA . GLN A 1 95 ? -11.711 9.969 4.121 1 97.88 95 GLN A CA 1
ATOM 735 C C . GLN A 1 95 ? -12.578 8.93 4.84 1 97.88 95 GLN A C 1
ATOM 737 O O . GLN A 1 95 ? -12.672 8.938 6.066 1 97.88 95 GLN A O 1
ATOM 742 N N . GLU A 1 96 ? -13.086 8.039 4.105 1 97.5 96 GLU A N 1
ATOM 743 C CA . GLU A 1 96 ? -13.883 6.969 4.703 1 97.5 96 GLU A CA 1
ATOM 744 C C . GLU A 1 96 ? -13.016 6.043 5.551 1 97.5 96 GLU A C 1
ATOM 746 O O . GLU A 1 96 ? -13.383 5.703 6.676 1 97.5 96 GLU A O 1
ATOM 751 N N . VAL A 1 97 ? -11.93 5.703 5.051 1 97 97 VAL A N 1
ATOM 752 C CA . VAL A 1 97 ? -11.055 4.77 5.75 1 97 97 VAL A CA 1
ATOM 753 C C . VAL A 1 97 ? -10.461 5.441 6.988 1 97 97 VAL A C 1
ATOM 755 O O . VAL A 1 97 ? -10.516 4.891 8.086 1 97 97 VAL A O 1
ATOM 758 N N . LEU A 1 98 ? -9.93 6.602 6.836 1 97.75 98 LEU A N 1
ATOM 759 C CA . LEU A 1 98 ? -9.25 7.277 7.938 1 97.75 98 LEU A CA 1
ATOM 760 C C . LEU A 1 98 ? -10.258 7.793 8.961 1 97.75 98 LEU A C 1
ATOM 762 O O . LEU A 1 98 ? -9.922 7.98 10.133 1 97.75 98 LEU A O 1
ATOM 766 N N . GLY A 1 99 ? -11.453 8.062 8.492 1 97.81 99 GLY A N 1
ATOM 767 C CA . GLY A 1 99 ? -12.477 8.594 9.375 1 97.81 99 GLY A CA 1
ATOM 768 C C . GLY A 1 99 ? -13.156 7.523 10.211 1 97.81 99 GLY A C 1
ATOM 769 O O . GLY A 1 99 ? -13.906 7.836 11.141 1 97.81 99 GLY A O 1
ATOM 770 N N . ALA A 1 100 ? -12.852 6.305 9.859 1 96.12 100 ALA A N 1
ATOM 771 C CA . ALA A 1 100 ? -13.438 5.215 10.633 1 96.12 100 ALA A CA 1
ATOM 772 C C . ALA A 1 100 ? -12.984 5.277 12.086 1 96.12 100 ALA A C 1
ATOM 774 O O . ALA A 1 100 ? -11.852 5.668 12.383 1 96.12 100 ALA A O 1
ATOM 775 N N . GLU A 1 101 ? -13.781 4.953 13.117 1 89.75 101 GLU A N 1
ATOM 776 C CA . GLU A 1 101 ? -13.586 5.18 14.539 1 89.75 101 GLU A CA 1
ATOM 777 C C . GLU A 1 101 ? -12.219 4.664 15 1 89.75 101 GLU A C 1
ATOM 779 O O . GLU A 1 101 ? -11.422 5.418 15.555 1 89.75 101 GLU A O 1
ATOM 784 N N . GLY A 1 102 ? -11.859 3.387 14.742 1 91.81 102 GLY A N 1
ATOM 785 C CA . GLY A 1 102 ? -10.578 2.852 15.164 1 91.81 102 GLY A CA 1
ATOM 786 C C . GLY A 1 102 ? -9.398 3.486 14.453 1 91.81 102 GLY A C 1
ATOM 787 O O . GLY A 1 102 ? -8.43 3.908 15.086 1 91.81 102 GLY A O 1
ATOM 788 N N . ILE A 1 103 ? -9.492 3.795 13.336 1 96.25 103 ILE A N 1
ATOM 789 C CA . ILE A 1 103 ? -8.398 4.305 12.523 1 96.25 103 ILE A CA 1
ATOM 790 C C . ILE A 1 103 ? -8.25 5.809 12.727 1 96.25 103 ILE A C 1
ATOM 792 O O . ILE A 1 103 ? -7.137 6.332 12.781 1 96.25 103 ILE A O 1
ATOM 796 N N . SER A 1 104 ? -9.367 6.5 12.891 1 97.56 104 SER A N 1
ATOM 797 C CA . SER A 1 104 ? -9.312 7.945 13.078 1 97.56 104 SER A CA 1
ATOM 798 C C . SER A 1 104 ? -8.602 8.305 14.375 1 97.56 104 SER A C 1
ATOM 800 O O . SER A 1 104 ? -7.875 9.305 14.438 1 97.56 104 SER A O 1
ATOM 802 N N . LEU A 1 105 ? -8.828 7.504 15.406 1 96.12 105 LEU A N 1
ATOM 803 C CA . LEU A 1 105 ? -8.141 7.719 16.672 1 96.12 105 LEU A CA 1
ATOM 804 C C . LEU A 1 105 ? -6.633 7.555 16.516 1 96.12 105 LEU A C 1
ATOM 806 O O . LEU A 1 105 ? -5.863 8.406 16.969 1 96.12 105 LEU A O 1
ATOM 810 N N . GLN A 1 106 ? -6.266 6.449 15.898 1 94.75 106 GLN A N 1
ATOM 811 C CA . GLN A 1 106 ? -4.848 6.207 15.648 1 94.75 106 GLN A CA 1
ATOM 812 C C . GLN A 1 106 ? -4.23 7.34 14.828 1 94.75 106 GLN A C 1
ATOM 814 O O . GLN A 1 106 ? -3.146 7.828 15.156 1 94.75 106 GLN A O 1
ATOM 819 N N . PHE A 1 107 ? -4.957 7.715 13.859 1 97.25 107 PHE A N 1
ATOM 820 C CA . PHE A 1 107 ? -4.473 8.758 12.953 1 97.25 107 PHE A CA 1
ATOM 821 C C . PHE A 1 107 ? -4.227 10.055 13.711 1 97.25 107 PHE A C 1
ATOM 823 O O . PHE A 1 107 ? -3.195 10.703 13.523 1 97.25 107 PHE A O 1
ATOM 830 N N . ARG A 1 108 ? -5.113 10.43 14.531 1 97.19 108 ARG A N 1
ATOM 831 C CA . ARG A 1 108 ? -4.992 11.672 15.297 1 97.19 108 ARG A CA 1
ATOM 832 C C . ARG A 1 108 ? -3.791 11.617 16.234 1 97.19 108 ARG A C 1
ATOM 834 O O . ARG A 1 108 ? -3.049 12.594 16.359 1 97.19 108 ARG A O 1
ATOM 841 N N . HIS A 1 109 ? -3.631 10.484 16.828 1 95.25 109 HIS A N 1
ATOM 842 C CA . HIS A 1 109 ? -2.492 10.328 17.734 1 95.25 109 HIS A CA 1
ATOM 843 C C . HIS A 1 109 ? -1.174 10.391 16.969 1 95.25 109 HIS A C 1
ATOM 845 O O . HIS A 1 109 ? -0.218 11.023 17.422 1 95.25 109 HIS A O 1
ATOM 851 N N . ILE A 1 110 ? -1.145 9.766 15.852 1 96.62 110 ILE A N 1
ATOM 852 C CA . ILE A 1 110 ? 0.052 9.773 15.016 1 96.62 110 ILE A CA 1
ATOM 853 C C . ILE A 1 110 ? 0.356 11.195 14.562 1 96.62 110 ILE A C 1
ATOM 855 O O . ILE A 1 110 ? 1.488 11.664 14.688 1 96.62 110 ILE A O 1
ATOM 859 N N . ALA A 1 111 ? -0.682 11.859 14.07 1 97.56 111 ALA A N 1
ATOM 860 C CA . ALA A 1 111 ? -0.511 13.219 13.57 1 97.56 111 ALA A CA 1
ATOM 861 C C . ALA A 1 111 ? 0.003 14.148 14.664 1 97.56 111 ALA A C 1
ATOM 863 O O . ALA A 1 111 ? 0.957 14.898 14.453 1 97.56 111 ALA A O 1
ATOM 864 N N . ASN A 1 112 ? -0.587 14.031 15.789 1 95.12 112 ASN A N 1
ATOM 865 C CA . ASN A 1 112 ? -0.173 14.852 16.922 1 95.12 112 ASN A CA 1
ATOM 866 C C . ASN A 1 112 ? 1.288 14.609 17.281 1 95.12 112 ASN A C 1
ATOM 868 O O . ASN A 1 112 ? 2.049 15.555 17.484 1 95.12 112 ASN A O 1
ATOM 872 N N . HIS A 1 113 ? 1.591 13.398 17.344 1 94.06 113 HIS A N 1
ATOM 873 C CA . HIS A 1 113 ? 2.951 13.023 17.719 1 94.06 113 HIS A CA 1
ATOM 874 C C . HIS A 1 113 ? 3.957 13.523 16.688 1 94.06 113 HIS A C 1
ATOM 876 O O . HIS A 1 113 ? 5.012 14.047 17.047 1 94.06 113 HIS A O 1
ATOM 882 N N . LEU A 1 114 ? 3.652 13.367 15.461 1 96.69 114 LEU A N 1
ATOM 883 C CA . LEU A 1 114 ? 4.574 13.742 14.391 1 96.69 114 LEU A CA 1
ATOM 884 C C . LEU A 1 114 ? 4.711 15.258 14.297 1 96.69 114 LEU A C 1
ATOM 886 O O . LEU A 1 114 ? 5.809 15.773 14.07 1 96.69 114 LEU A O 1
ATOM 890 N N . ILE A 1 115 ? 3.604 15.961 14.453 1 96.75 115 ILE A N 1
ATOM 891 C CA . ILE A 1 115 ? 3.686 17.422 14.445 1 96.75 115 ILE A CA 1
ATOM 892 C C . ILE A 1 115 ? 4.582 17.891 15.586 1 96.75 115 ILE A C 1
ATOM 894 O O . ILE A 1 115 ? 5.445 18.75 15.391 1 96.75 115 ILE A O 1
ATOM 898 N N . TRP A 1 116 ? 4.418 17.266 16.672 1 93.19 116 TRP A N 1
ATOM 899 C CA . TRP A 1 116 ? 5.223 17.594 17.859 1 93.19 116 TRP A CA 1
ATOM 900 C C . TRP A 1 116 ? 6.703 17.344 17.578 1 93.19 116 TRP A C 1
ATOM 902 O O . TRP A 1 116 ? 7.539 18.219 17.781 1 93.19 116 TRP A O 1
ATOM 912 N N . CYS A 1 117 ? 7.043 16.219 17.078 1 93.5 117 CYS A N 1
ATOM 913 C CA . CYS A 1 117 ? 8.43 15.805 16.891 1 93.5 117 CYS A CA 1
ATOM 914 C C . CYS A 1 117 ? 9.078 16.578 15.75 1 93.5 117 CYS A C 1
ATOM 916 O O . CYS A 1 117 ? 10.266 16.922 15.812 1 93.5 117 CYS A O 1
ATOM 918 N N . CYS A 1 118 ? 8.305 16.875 14.766 1 95 118 CYS A N 1
ATOM 919 C CA . CYS A 1 118 ? 8.891 17.453 13.562 1 95 118 CYS A CA 1
ATOM 920 C C . CYS A 1 118 ? 8.922 18.969 13.641 1 95 118 CYS A C 1
ATOM 922 O O . CYS A 1 118 ? 9.703 19.625 12.938 1 95 118 CYS A O 1
ATOM 924 N N . SER A 1 119 ? 8.086 19.578 14.406 1 92.56 119 SER A N 1
ATOM 925 C CA . SER A 1 119 ? 8.086 21.031 14.57 1 92.56 119 SER A CA 1
ATOM 926 C C . SER A 1 119 ? 9.242 21.484 15.461 1 92.56 119 SER A C 1
ATOM 928 O O . SER A 1 119 ? 9.703 22.625 15.359 1 92.56 119 SER A O 1
ATOM 930 N N . SER A 1 120 ? 9.672 20.656 16.344 1 85.12 120 SER A N 1
ATOM 931 C CA . SER A 1 120 ? 10.789 20.938 17.25 1 85.12 120 SER A CA 1
ATOM 932 C C . SER A 1 120 ? 11.734 19.75 17.328 1 85.12 120 SER A C 1
ATOM 934 O O . SER A 1 120 ? 11.836 19.109 18.375 1 85.12 120 SER A O 1
ATOM 936 N N . PRO A 1 121 ? 12.492 19.641 16.172 1 74.62 121 PRO A N 1
ATOM 937 C CA . PRO A 1 121 ? 13.297 18.406 16.156 1 74.62 121 PRO A CA 1
ATOM 938 C C . PRO A 1 121 ? 14.445 18.453 17.156 1 74.62 121 PRO A C 1
ATOM 940 O O . PRO A 1 121 ? 15.094 19.484 17.328 1 74.62 121 PRO A O 1
ATOM 943 N N . ASN A 1 122 ? 14.383 17.484 17.969 1 75.38 122 ASN A N 1
ATOM 944 C CA . ASN A 1 122 ?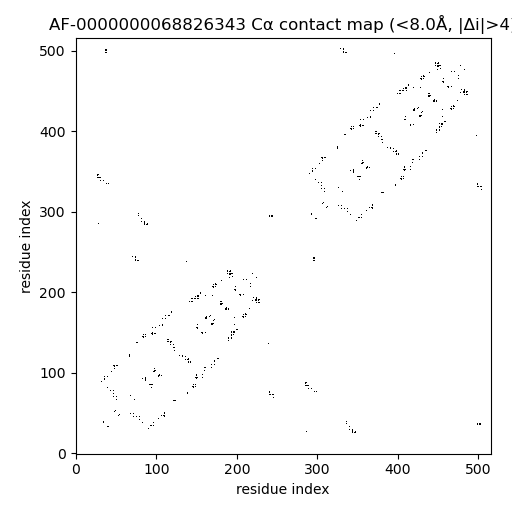 15.516 17.234 18.859 1 75.38 122 ASN A CA 1
ATOM 945 C C . ASN A 1 122 ? 16.531 16.297 18.219 1 75.38 122 ASN A C 1
ATOM 947 O O . ASN A 1 122 ? 16.531 15.094 18.516 1 75.38 122 ASN A O 1
ATOM 951 N N . ILE A 1 123 ? 17.297 16.797 17.297 1 72.56 123 ILE A N 1
ATOM 952 C CA . ILE A 1 123 ? 18.219 15.984 16.531 1 72.56 123 ILE A CA 1
ATOM 953 C C . ILE A 1 123 ? 19.562 15.883 17.266 1 72.56 123 ILE A C 1
ATOM 955 O O . ILE A 1 123 ? 20.219 16.906 17.516 1 72.56 123 ILE A O 1
ATOM 959 N N . THR A 1 124 ? 19.766 14.766 17.797 1 64.19 124 THR A N 1
ATOM 960 C CA . THR A 1 124 ? 20.969 14.555 18.594 1 64.19 124 THR A CA 1
ATOM 961 C C . THR A 1 124 ? 22.156 14.219 17.703 1 64.19 124 THR A C 1
ATOM 963 O O . THR A 1 124 ? 23.312 14.375 18.109 1 64.19 124 THR A O 1
ATOM 966 N N . SER A 1 125 ? 21.938 13.547 16.578 1 61.91 125 SER A N 1
ATOM 967 C CA . SER A 1 125 ? 23.125 13.156 15.812 1 61.91 125 SER A CA 1
ATOM 968 C C . SER A 1 125 ? 23.625 14.297 14.945 1 61.91 125 SER A C 1
ATOM 970 O O . SER A 1 125 ? 22.828 15.008 14.32 1 61.91 125 SER A O 1
ATOM 972 N N . SER A 1 126 ? 24.891 14.672 15.133 1 57.34 126 SER A N 1
ATOM 973 C CA . SER A 1 126 ? 25.609 15.789 14.531 1 57.34 126 SER A CA 1
ATOM 974 C C . SER A 1 126 ? 25.828 15.57 13.039 1 57.34 126 SER A C 1
ATOM 976 O O . SER A 1 126 ? 25.891 16.531 12.266 1 57.34 126 SER A O 1
ATOM 978 N N . ARG A 1 127 ? 26.312 14.398 12.547 1 57.94 127 ARG A N 1
ATOM 979 C CA . ARG A 1 127 ? 26.969 14.328 11.242 1 57.94 127 ARG A CA 1
ATOM 980 C C . ARG A 1 127 ? 25.984 14.617 10.125 1 57.94 127 ARG A C 1
ATOM 982 O O . ARG A 1 127 ? 26.328 15.234 9.117 1 57.94 127 ARG A O 1
ATOM 989 N N . ASP A 1 128 ? 24.703 14.555 10.445 1 77.31 128 ASP A N 1
ATOM 990 C CA . ASP A 1 128 ? 23.812 14.805 9.312 1 77.31 128 ASP A CA 1
ATOM 991 C C . ASP A 1 128 ? 22.562 15.555 9.75 1 77.31 128 ASP A C 1
ATOM 993 O O . ASP A 1 128 ? 21.453 15.219 9.32 1 77.31 128 ASP A O 1
ATOM 997 N N . LYS A 1 129 ? 23.047 16.562 10.445 1 82.88 129 LYS A N 1
ATOM 998 C CA . LYS A 1 129 ? 21.969 17.328 11.062 1 82.88 129 LYS A CA 1
ATOM 999 C C . LYS A 1 129 ? 21.094 17.984 10.008 1 82.88 129 LYS A C 1
ATOM 1001 O O . LYS A 1 129 ? 19.859 17.938 10.094 1 82.88 129 LYS A O 1
ATOM 1006 N N . ILE A 1 130 ? 21.719 18.562 9.023 1 85.69 130 ILE A N 1
ATOM 1007 C CA . ILE A 1 130 ? 20.984 19.281 7.984 1 85.69 130 ILE A CA 1
ATOM 1008 C C . ILE A 1 130 ? 20.094 18.312 7.227 1 85.69 130 ILE A C 1
ATOM 1010 O O . ILE A 1 130 ? 18.922 18.609 6.973 1 85.69 130 ILE A O 1
ATOM 1014 N N . GLU A 1 131 ? 20.625 17.188 6.922 1 88.12 131 GLU A N 1
ATOM 1015 C CA . GLU A 1 131 ? 19.859 16.188 6.188 1 88.12 131 GLU A CA 1
ATOM 1016 C C . GLU A 1 131 ? 18.688 15.664 7.023 1 88.12 131 GLU A C 1
ATOM 1018 O O . GLU A 1 131 ? 17.578 15.477 6.512 1 88.12 131 GLU A O 1
ATOM 1023 N N . THR A 1 132 ? 18.969 15.5 8.258 1 88.69 132 THR A N 1
ATOM 1024 C CA . THR A 1 132 ? 17.938 14.992 9.148 1 88.69 132 THR A CA 1
ATOM 1025 C C . THR A 1 132 ? 16.828 16.031 9.336 1 88.69 132 THR A C 1
ATOM 1027 O O . THR A 1 132 ? 15.641 15.688 9.352 1 88.69 132 THR A O 1
ATOM 1030 N N . GLU A 1 133 ? 17.234 17.219 9.43 1 90.25 133 GLU A N 1
ATOM 1031 C CA . GLU A 1 133 ? 16.266 18.312 9.562 1 90.25 133 GLU A CA 1
ATOM 1032 C C . GLU A 1 133 ? 15.359 18.391 8.344 1 90.25 133 GLU A C 1
ATOM 1034 O O . GLU A 1 133 ? 14.164 18.656 8.469 1 90.25 133 GLU A O 1
ATOM 1039 N N . LYS A 1 134 ? 15.984 18.203 7.254 1 92.56 134 LYS A N 1
ATOM 1040 C CA . LYS A 1 134 ? 15.203 18.234 6.023 1 92.56 134 LYS A CA 1
ATOM 1041 C C . LYS A 1 134 ? 14.203 17.078 5.988 1 92.56 134 LYS A C 1
ATOM 1043 O O . LYS A 1 134 ? 13.062 17.25 5.543 1 92.56 134 LYS A O 1
ATOM 1048 N N . LEU A 1 135 ? 14.609 15.938 6.477 1 92.38 135 LEU A N 1
ATOM 1049 C CA . LEU A 1 135 ? 13.719 14.781 6.523 1 92.38 135 LEU A CA 1
ATOM 1050 C C . LEU A 1 135 ? 12.531 15.039 7.438 1 92.38 135 LEU A C 1
ATOM 1052 O O . LEU A 1 135 ? 11.398 14.695 7.102 1 92.38 135 LEU A O 1
ATOM 1056 N N . TYR A 1 136 ? 12.836 15.672 8.516 1 94.25 136 TYR A N 1
ATOM 1057 C CA . TYR A 1 136 ? 11.773 16.016 9.461 1 94.25 136 TYR A CA 1
ATOM 1058 C C . TYR A 1 136 ? 10.812 17.031 8.859 1 94.25 136 TYR A C 1
ATOM 1060 O O . TYR A 1 136 ? 9.594 16.906 9 1 94.25 136 TYR A O 1
ATOM 1068 N N . GLN A 1 137 ? 11.344 17.938 8.211 1 95.25 137 GLN A N 1
ATOM 1069 C CA . GLN A 1 137 ? 10.508 18.969 7.598 1 95.25 137 GLN A CA 1
ATOM 1070 C C . GLN A 1 137 ? 9.633 18.391 6.496 1 95.25 137 GLN A C 1
ATOM 1072 O O . GLN A 1 137 ? 8.445 18.719 6.398 1 95.25 137 GLN A O 1
ATOM 1077 N N . ASP A 1 138 ? 10.219 17.562 5.691 1 95.31 138 ASP A N 1
ATOM 1078 C CA . ASP A 1 138 ? 9.461 16.906 4.621 1 95.31 138 ASP A CA 1
ATOM 1079 C C . ASP A 1 138 ? 8.305 16.094 5.184 1 95.31 138 ASP A C 1
ATOM 1081 O O . ASP A 1 138 ? 7.199 16.109 4.637 1 95.31 138 ASP A O 1
ATOM 1085 N N . LEU A 1 139 ? 8.648 15.383 6.184 1 96.88 139 LEU A N 1
ATOM 1086 C CA . LEU A 1 139 ? 7.598 14.594 6.816 1 96.88 139 LEU A CA 1
ATOM 1087 C C . LEU A 1 139 ? 6.5 15.484 7.375 1 96.88 139 LEU A C 1
ATOM 1089 O O . LEU A 1 139 ? 5.312 15.203 7.203 1 96.88 139 LEU A O 1
ATOM 1093 N N . LEU A 1 140 ? 6.898 16.531 7.996 1 97.81 140 LEU A N 1
ATOM 1094 C CA . LEU A 1 140 ? 5.922 17.469 8.539 1 97.81 140 LEU A CA 1
ATOM 1095 C C . LEU A 1 140 ? 5.004 18 7.438 1 97.81 140 LEU A C 1
ATOM 1097 O O . LEU A 1 140 ? 3.791 18.094 7.637 1 97.81 140 LEU A O 1
ATOM 1101 N N . HIS A 1 141 ? 5.539 18.25 6.316 1 97.62 141 HIS A N 1
ATOM 1102 C CA . HIS A 1 141 ? 4.754 18.734 5.188 1 97.62 141 HIS A CA 1
ATOM 1103 C C . HIS A 1 141 ? 3.727 17.703 4.742 1 97.62 141 HIS A C 1
ATOM 1105 O O . HIS A 1 141 ? 2.594 18.047 4.402 1 97.62 141 HIS A O 1
ATOM 1111 N N . GLN A 1 142 ? 4.152 16.5 4.734 1 97.06 142 GLN A N 1
ATOM 1112 C CA . GLN A 1 142 ? 3.215 15.43 4.391 1 97.06 142 GLN A CA 1
ATOM 1113 C C . GLN A 1 142 ? 2.086 15.336 5.41 1 97.06 142 GLN A C 1
ATOM 1115 O O . GLN A 1 142 ? 0.918 15.188 5.039 1 97.06 142 GLN A O 1
ATOM 1120 N N . VAL A 1 143 ? 2.453 15.414 6.645 1 98.5 143 VAL A N 1
ATOM 1121 C CA . VAL A 1 143 ? 1.468 15.312 7.715 1 98.5 143 VAL A CA 1
ATOM 1122 C C . VAL A 1 143 ? 0.448 16.438 7.59 1 98.5 143 VAL A C 1
ATOM 1124 O O . VAL A 1 143 ? -0.76 16.203 7.688 1 98.5 143 VAL A O 1
ATOM 1127 N N . ILE A 1 144 ? 0.944 17.594 7.348 1 98.38 144 ILE A N 1
ATOM 1128 C CA . ILE A 1 144 ? 0.078 18.766 7.207 1 98.38 144 ILE A CA 1
ATOM 1129 C C . ILE A 1 144 ? -0.87 18.562 6.027 1 98.38 144 ILE A C 1
ATOM 1131 O O . ILE A 1 144 ? -2.084 18.734 6.16 1 98.38 144 ILE A O 1
ATOM 1135 N N . ALA A 1 145 ? -0.338 18.141 4.941 1 97.25 145 ALA A N 1
ATOM 1136 C CA . ALA A 1 145 ? -1.136 17.953 3.732 1 97.25 145 ALA A CA 1
ATOM 1137 C C . ALA A 1 145 ? -2.209 16.891 3.938 1 97.25 145 ALA A C 1
ATOM 1139 O O . ALA A 1 145 ? -3.373 17.094 3.582 1 97.25 145 ALA A O 1
ATOM 1140 N N . VAL A 1 146 ? -1.818 15.797 4.5 1 98.44 146 VAL A N 1
ATOM 1141 C CA . VAL A 1 146 ? -2.742 14.688 4.688 1 98.44 146 VAL A CA 1
ATOM 1142 C C . VAL A 1 146 ? -3.846 15.094 5.664 1 98.44 146 VAL A C 1
ATOM 1144 O O . VAL A 1 146 ? -5.008 14.711 5.488 1 98.44 146 VAL A O 1
ATOM 1147 N N . THR A 1 147 ? -3.49 15.836 6.672 1 98.56 147 THR A N 1
ATOM 1148 C CA . THR A 1 147 ? -4.488 16.344 7.602 1 98.56 147 THR A CA 1
ATOM 1149 C C . THR A 1 147 ? -5.5 17.234 6.879 1 98.56 147 THR A C 1
ATOM 1151 O O . THR A 1 147 ? -6.695 17.188 7.172 1 98.56 147 THR A O 1
ATOM 1154 N N . GLY A 1 148 ? -5.027 18.031 5.992 1 98.12 148 GLY A N 1
ATOM 1155 C CA . GLY A 1 148 ? -5.926 18.828 5.168 1 98.12 148 GLY A CA 1
ATOM 1156 C C . GLY A 1 148 ? -6.887 17.969 4.359 1 98.12 148 GLY A C 1
ATOM 1157 O O . GLY A 1 148 ? -8.094 18.234 4.336 1 98.12 148 GLY A O 1
ATOM 1158 N N . TYR A 1 149 ? -6.375 16.953 3.725 1 97.62 149 TYR A N 1
ATOM 1159 C CA . TYR A 1 149 ? -7.207 16.047 2.947 1 97.62 149 TYR A CA 1
ATOM 1160 C C . TYR A 1 149 ? -8.211 15.32 3.84 1 97.62 149 TYR A C 1
ATOM 1162 O O . TYR A 1 149 ? -9.336 15.055 3.426 1 97.62 149 TYR A O 1
ATOM 1170 N N . PHE A 1 150 ? -7.789 15.008 4.984 1 98.5 150 PHE A N 1
ATOM 1171 C CA . PHE A 1 150 ? -8.656 14.344 5.949 1 98.5 150 PHE A CA 1
ATOM 1172 C C . PHE A 1 150 ? -9.883 15.195 6.258 1 98.5 150 PHE A C 1
ATOM 1174 O O . PHE A 1 150 ? -10.992 14.672 6.387 1 98.5 150 PHE A O 1
ATOM 1181 N N . ALA A 1 151 ? -9.719 16.469 6.195 1 98.38 151 ALA A N 1
ATOM 1182 C CA . ALA A 1 151 ? -10.734 17.375 6.727 1 98.38 151 ALA A CA 1
ATOM 1183 C C . ALA A 1 151 ? -11.531 18.031 5.602 1 98.38 151 ALA A C 1
ATOM 1185 O O . ALA A 1 151 ? -12.664 18.469 5.812 1 98.38 151 ALA A O 1
ATOM 1186 N N . VAL A 1 152 ? -11.016 18.125 4.453 1 97.31 152 VAL A N 1
ATOM 1187 C CA . VAL A 1 152 ? -11.57 18.984 3.412 1 97.31 152 VAL A CA 1
ATOM 1188 C C . VAL A 1 152 ? -12.984 18.516 3.055 1 97.31 152 VAL A C 1
ATOM 1190 O O . VAL A 1 152 ? -13.203 17.328 2.789 1 97.31 152 VAL A O 1
ATOM 1193 N N . GLU A 1 153 ? -13.859 19.406 3.162 1 96.25 153 GLU A N 1
ATOM 1194 C CA . GLU A 1 153 ? -15.266 19.234 2.814 1 96.25 153 GLU A CA 1
ATOM 1195 C C . GLU A 1 153 ? -15.883 18.078 3.59 1 96.25 153 GLU A C 1
ATOM 1197 O O . GLU A 1 153 ? -16.75 17.359 3.07 1 96.25 153 GLU A O 1
ATOM 1202 N N . ASN A 1 154 ? -15.383 17.781 4.758 1 97.75 154 ASN A N 1
ATOM 1203 C CA . ASN A 1 154 ? -15.891 16.719 5.613 1 97.75 154 ASN A CA 1
ATOM 1204 C C . ASN A 1 154 ? -16.016 17.172 7.062 1 97.75 154 ASN A C 1
ATOM 1206 O O . ASN A 1 154 ? -15.062 17.062 7.836 1 97.75 154 ASN A O 1
ATOM 1210 N N . MET A 1 155 ? -17.203 17.547 7.43 1 97.69 155 MET A N 1
ATOM 1211 C CA . MET A 1 155 ? -17.469 18.141 8.734 1 97.69 155 MET A CA 1
ATOM 1212 C C . MET A 1 155 ? -17.172 17.156 9.859 1 97.69 155 MET A C 1
ATOM 1214 O O . MET A 1 155 ? -16.641 17.531 10.898 1 97.69 155 MET A O 1
ATOM 1218 N N . GLU A 1 156 ? -17.531 15.922 9.602 1 97.56 156 GLU A N 1
ATOM 1219 C CA . GLU A 1 156 ? -17.266 14.898 10.609 1 97.56 156 GLU A CA 1
ATOM 1220 C C . GLU A 1 156 ? -15.781 14.773 10.891 1 97.56 156 GLU A C 1
ATOM 1222 O O . GLU A 1 156 ? -15.359 14.742 12.055 1 97.56 156 GLU A O 1
ATOM 1227 N N . ASN A 1 157 ? -15.023 14.711 9.852 1 98.25 157 ASN A N 1
ATOM 1228 C CA . ASN A 1 157 ? -13.57 14.594 9.992 1 98.25 157 ASN A CA 1
ATOM 1229 C C . ASN A 1 157 ? -12.969 15.859 10.586 1 98.25 157 ASN A C 1
ATOM 1231 O O . ASN A 1 157 ? -11.992 15.797 11.336 1 98.25 157 ASN A O 1
ATOM 1235 N N . GLN A 1 158 ? -13.508 17.031 10.258 1 98.19 158 GLN A N 1
ATOM 1236 C CA . GLN A 1 158 ? -13.07 18.281 10.875 1 98.19 158 GLN A CA 1
ATOM 1237 C C . GLN A 1 158 ? -13.211 18.219 12.391 1 98.19 158 GLN A C 1
ATOM 1239 O O . GLN A 1 158 ? -12.305 18.609 13.125 1 98.19 158 GLN A O 1
ATOM 1244 N N . MET A 1 159 ? -14.266 17.703 12.828 1 98 159 MET A N 1
ATOM 1245 C CA . MET A 1 159 ? -14.547 17.625 14.258 1 98 159 MET A CA 1
ATOM 1246 C C . MET A 1 159 ? -13.602 16.656 14.953 1 98 159 MET A C 1
ATOM 1248 O O . MET A 1 159 ? -13.227 16.875 16.109 1 98 159 MET A O 1
ATOM 1252 N N . LEU A 1 160 ? -13.195 15.625 14.266 1 98.06 160 LEU A N 1
ATOM 1253 C CA . LEU A 1 160 ? -12.273 14.656 14.836 1 98.06 160 LEU A CA 1
ATOM 1254 C C . LEU A 1 160 ? -10.922 15.297 15.133 1 98.06 160 LEU A C 1
ATOM 1256 O O . LEU A 1 160 ? -10.242 14.914 16.094 1 98.06 160 LEU A O 1
ATOM 1260 N N . LEU A 1 161 ? -10.547 16.297 14.359 1 98.06 161 LEU A N 1
ATOM 1261 C CA . LEU A 1 161 ? -9.234 16.922 14.484 1 98.06 161 LEU A CA 1
ATOM 1262 C C . LEU A 1 161 ? -9.203 17.859 15.688 1 98.06 161 LEU A C 1
ATOM 1264 O O . LEU A 1 161 ? -8.133 18.344 16.078 1 98.06 161 LEU A O 1
ATOM 1268 N N . VAL A 1 162 ? -10.352 18.125 16.281 1 96.94 162 VAL A N 1
ATOM 1269 C CA . VAL A 1 162 ? -10.414 18.984 17.453 1 96.94 162 VAL A CA 1
ATOM 1270 C C . VAL A 1 162 ? -10.852 18.172 18.672 1 96.94 162 VAL A C 1
ATOM 1272 O O . VAL A 1 162 ? -11.031 18.719 19.766 1 96.94 162 VAL A O 1
ATOM 1275 N N . SER A 1 163 ? -10.961 16.875 18.406 1 92.25 163 SER A N 1
ATOM 1276 C CA . SER A 1 163 ? -11.398 15.992 19.484 1 92.25 163 SER A CA 1
ATOM 1277 C C . SER A 1 163 ? -10.211 15.414 20.25 1 92.25 163 SER A C 1
ATOM 1279 O O . SER A 1 163 ? -9.102 15.336 19.703 1 92.25 163 SER A O 1
ATOM 1281 N N . GLY A 1 164 ? -10.445 15.07 21.531 1 85.19 164 GLY A N 1
ATOM 1282 C CA . GLY A 1 164 ? -9.414 14.445 22.359 1 85.19 164 GLY A CA 1
ATOM 1283 C C . GLY A 1 164 ? -8.734 15.406 23.297 1 85.19 164 GLY A C 1
ATOM 1284 O O . GLY A 1 164 ? -9.258 16.5 23.562 1 85.19 164 GLY A O 1
ATOM 1285 N N . GLN A 1 165 ? -7.648 14.852 23.766 1 81.81 165 GLN A N 1
ATOM 1286 C CA . GLN A 1 165 ? -6.906 15.625 24.766 1 81.81 165 GLN A CA 1
ATOM 1287 C C . GLN A 1 165 ? -6.164 16.781 24.109 1 81.81 165 GLN A C 1
ATOM 1289 O O . GLN A 1 165 ? -5.648 16.656 23 1 81.81 165 GLN A O 1
ATOM 1294 N N . SER A 1 166 ? -6.082 17.922 24.812 1 85.81 166 SER A N 1
ATOM 1295 C CA . SER A 1 166 ? -5.301 19.062 24.344 1 85.81 166 SER A CA 1
ATOM 1296 C C . SER A 1 166 ? -3.803 18.797 24.484 1 85.81 166 SER A C 1
ATOM 1298 O O . SER A 1 166 ? -3.359 18.203 25.469 1 85.81 166 SER A O 1
ATOM 1300 N N . PRO A 1 167 ? -3.111 19.297 23.469 1 91.19 167 PRO A N 1
ATOM 1301 C CA . PRO A 1 167 ? -3.514 19.984 22.25 1 91.19 167 PRO A CA 1
ATOM 1302 C C . PRO A 1 167 ? -4.023 19.031 21.172 1 91.19 167 PRO A C 1
ATOM 1304 O O . PRO A 1 167 ? -3.438 17.969 20.953 1 91.19 167 PRO A O 1
ATOM 1307 N N . SER A 1 168 ? -5.156 19.406 20.578 1 95.31 168 SER A N 1
ATOM 1308 C CA . SER A 1 168 ? -5.68 18.656 19.453 1 95.31 168 SER A CA 1
ATOM 1309 C C . SE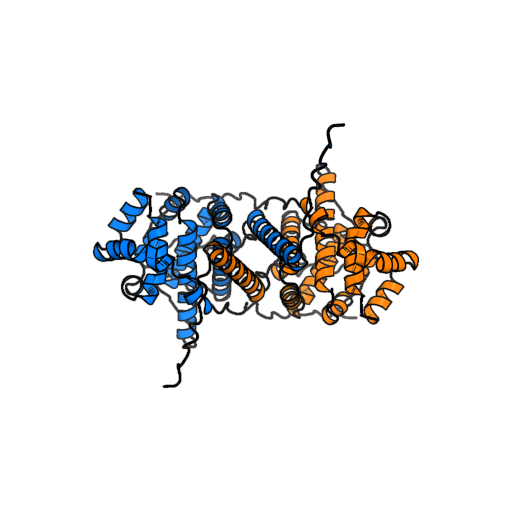R A 1 168 ? -4.809 18.828 18.203 1 95.31 168 SER A C 1
ATOM 1311 O O . SER A 1 168 ? -3.881 19.656 18.203 1 95.31 168 SER A O 1
ATOM 1313 N N . VAL A 1 169 ? -5.121 18.062 17.188 1 97.62 169 VAL A N 1
ATOM 1314 C CA . VAL A 1 169 ? -4.344 18.156 15.961 1 97.62 169 VAL A CA 1
ATOM 1315 C C . VAL A 1 169 ? -4.438 19.578 15.391 1 97.62 169 VAL A C 1
ATOM 1317 O O . VAL A 1 169 ? -3.422 20.172 15.023 1 97.62 169 VAL A O 1
ATOM 1320 N N . LEU A 1 170 ? -5.645 20.125 15.328 1 97.81 170 LEU A N 1
ATOM 1321 C CA . LEU A 1 170 ? -5.828 21.469 14.812 1 97.81 170 LEU A CA 1
ATOM 1322 C C . LEU A 1 170 ? -5.062 22.484 15.656 1 97.81 170 LEU A C 1
ATOM 1324 O O . LEU A 1 170 ? -4.402 23.375 15.117 1 97.81 170 LEU A O 1
ATOM 1328 N N . GLN A 1 171 ? -5.156 22.328 16.938 1 96.5 171 GLN A N 1
ATOM 1329 C CA . GLN A 1 171 ? -4.43 23.234 17.828 1 96.5 171 GLN A CA 1
ATOM 1330 C C . GLN A 1 171 ? -2.928 23.156 17.578 1 96.5 171 GLN A C 1
ATOM 1332 O O . GLN A 1 171 ? -2.238 24.188 17.578 1 96.5 171 GLN A O 1
ATOM 1337 N N . GLN A 1 172 ? -2.449 21.969 17.344 1 95.44 172 GLN A N 1
ATOM 1338 C CA . GLN A 1 172 ? -1.026 21.781 17.078 1 95.44 172 GLN A CA 1
ATOM 1339 C C . GLN A 1 172 ? -0.622 22.469 15.773 1 95.44 172 GLN A C 1
ATOM 1341 O O . GLN A 1 172 ? 0.457 23.047 15.68 1 95.44 172 GLN A O 1
ATOM 1346 N N . LEU A 1 173 ? -1.459 22.312 14.773 1 97.44 173 LEU A N 1
ATOM 1347 C CA . LEU A 1 173 ? -1.188 22.969 13.5 1 97.44 173 LEU A CA 1
ATOM 1348 C C . LEU A 1 173 ? -1.106 24.484 13.672 1 97.44 173 LEU A C 1
ATOM 1350 O O . LEU A 1 173 ? -0.256 25.141 13.07 1 97.44 173 LEU A O 1
ATOM 1354 N N . CYS A 1 174 ? -1.909 25.031 14.516 1 96.94 174 CYS A N 1
ATOM 1355 C CA . CYS A 1 174 ? -1.959 26.469 14.758 1 96.94 174 CYS A CA 1
ATOM 1356 C C . CYS A 1 174 ? -0.774 26.922 15.602 1 96.94 174 CYS A C 1
ATOM 1358 O O . CYS A 1 174 ? -0.517 28.125 15.727 1 96.94 174 CYS A O 1
ATOM 1360 N N . SER A 1 175 ? -0.056 25.984 16.188 1 94.75 175 SER A N 1
ATOM 1361 C CA . SER A 1 175 ? 1.053 26.297 17.078 1 94.75 175 SER A CA 1
ATOM 1362 C C . SER A 1 175 ? 2.395 26 16.422 1 94.75 175 SER A C 1
ATOM 1364 O O . SER A 1 175 ? 3.41 25.859 17.109 1 94.75 175 SER A O 1
ATOM 1366 N N . LEU A 1 176 ? 2.402 25.812 15.141 1 96.69 176 LEU A N 1
ATOM 1367 C CA . LEU A 1 176 ? 3.654 25.594 14.43 1 96.69 176 LEU A CA 1
ATOM 1368 C C . LEU A 1 176 ? 4.562 26.812 14.516 1 96.69 176 LEU A C 1
ATOM 1370 O O . LEU A 1 176 ? 4.094 27.922 14.797 1 96.69 176 LEU A O 1
ATOM 1374 N N . PRO A 1 177 ? 5.934 26.641 14.281 1 95 177 PRO A N 1
ATOM 1375 C CA . PRO A 1 177 ? 6.871 27.766 14.32 1 95 177 PRO A CA 1
ATOM 1376 C C . PRO A 1 177 ? 6.477 28.906 13.375 1 95 177 PRO A C 1
ATOM 1378 O O . PRO A 1 177 ? 5.883 28.656 12.32 1 95 177 PRO A O 1
ATOM 1381 N N . PHE A 1 178 ? 6.906 30.062 13.594 1 94.25 178 PHE A N 1
ATOM 1382 C CA . PHE A 1 178 ? 6.457 31.297 12.977 1 94.25 178 PHE A CA 1
ATOM 1383 C C . PHE A 1 178 ? 6.719 31.281 11.469 1 94.25 178 PHE A C 1
ATOM 1385 O O . PHE A 1 178 ? 5.914 31.797 10.688 1 94.25 178 PHE A O 1
ATOM 1392 N N . PRO A 1 179 ? 7.719 30.719 11.023 1 95.62 179 PRO A N 1
ATOM 1393 C CA . PRO A 1 179 ? 7.965 30.719 9.578 1 95.62 179 PRO A CA 1
ATOM 1394 C C . PRO A 1 179 ? 6.82 30.094 8.789 1 95.62 179 PRO A C 1
ATOM 1396 O O . PRO A 1 179 ? 6.586 30.469 7.637 1 95.62 179 PRO A O 1
ATOM 1399 N N . TYR A 1 180 ? 6.086 29.156 9.383 1 96.62 180 TYR A N 1
ATOM 1400 C CA . TYR A 1 180 ? 4.969 28.531 8.68 1 96.62 180 TYR A CA 1
ATOM 1401 C C . TYR A 1 180 ? 3.834 29.531 8.469 1 96.62 180 TYR A C 1
ATOM 1403 O O . TYR A 1 180 ? 2.93 29.281 7.664 1 96.62 180 TYR A O 1
ATOM 1411 N N . PHE A 1 181 ? 3.887 30.672 9.109 1 95.56 181 PHE A N 1
ATOM 1412 C CA . PHE A 1 181 ? 2.83 31.672 9.008 1 95.56 181 PHE A CA 1
ATOM 1413 C C . PHE A 1 181 ? 3.334 32.938 8.297 1 95.56 181 PHE A C 1
ATOM 1415 O O . PHE A 1 181 ? 2.547 33.812 7.953 1 95.56 181 PHE A O 1
ATOM 1422 N N . SER A 1 182 ? 4.652 33 8.094 1 93.69 182 SER A N 1
ATOM 1423 C CA . SER A 1 182 ? 5.199 34.25 7.594 1 93.69 182 SER A CA 1
ATOM 1424 C C . SER A 1 182 ? 5.941 34.062 6.277 1 93.69 182 SER A C 1
ATOM 1426 O O . SER A 1 182 ? 5.98 34.969 5.438 1 93.69 182 SER A O 1
ATOM 1428 N N . VAL A 1 183 ? 6.59 32.844 6.156 1 95.25 183 VAL A N 1
ATOM 1429 C CA . VAL A 1 183 ? 7.316 32.562 4.926 1 95.25 183 VAL A CA 1
ATOM 1430 C C . VAL A 1 183 ? 6.367 31.953 3.896 1 95.25 183 VAL A C 1
ATOM 1432 O O . VAL A 1 183 ? 5.688 30.969 4.18 1 95.25 183 VAL A O 1
ATOM 1435 N N . GLU A 1 184 ? 6.336 32.469 2.725 1 93.38 184 GLU A N 1
ATOM 1436 C CA . GLU A 1 184 ? 5.375 32.094 1.688 1 93.38 184 GLU A CA 1
ATOM 1437 C C . GLU A 1 184 ? 5.434 30.609 1.374 1 93.38 184 GLU A C 1
ATOM 1439 O O . GLU A 1 184 ? 4.402 29.938 1.307 1 93.38 184 GLU A O 1
ATOM 1444 N N . GLU A 1 185 ? 6.672 30.094 1.221 1 94.5 185 GLU A N 1
ATOM 1445 C CA . GLU A 1 185 ? 6.863 28.703 0.836 1 94.5 185 GLU A CA 1
ATOM 1446 C C . GLU A 1 185 ? 6.262 27.766 1.875 1 94.5 185 GLU A C 1
ATOM 1448 O O . GLU A 1 185 ? 5.723 26.703 1.527 1 94.5 185 GLU A O 1
ATOM 1453 N N . LEU A 1 186 ? 6.379 28.141 3.08 1 95.94 186 LEU A N 1
ATOM 1454 C CA . LEU A 1 186 ? 5.883 27.297 4.164 1 95.94 186 LEU A CA 1
ATOM 1455 C C . LEU A 1 186 ? 4.395 27.547 4.398 1 95.94 186 LEU A C 1
ATOM 1457 O O . LEU A 1 186 ? 3.648 26.609 4.695 1 95.94 186 LEU A O 1
ATOM 1461 N N . SER A 1 187 ? 3.953 28.766 4.191 1 95.62 187 SER A N 1
ATOM 1462 C CA . SER A 1 187 ? 2.537 29.094 4.32 1 95.62 187 SER A CA 1
ATOM 1463 C C . SER A 1 187 ? 1.707 28.375 3.26 1 95.62 187 SER A C 1
ATOM 1465 O O . SER A 1 187 ? 0.551 28.031 3.502 1 95.62 187 SER A O 1
ATOM 1467 N N . LYS A 1 188 ? 2.314 28.188 2.158 1 94.88 188 LYS A N 1
ATOM 1468 C CA . LYS A 1 188 ? 1.65 27.469 1.069 1 94.88 188 LYS A CA 1
ATOM 1469 C C . LYS A 1 188 ? 1.349 26.031 1.46 1 94.88 188 LYS A C 1
ATOM 1471 O O . LYS A 1 188 ? 0.405 25.422 0.944 1 94.88 188 LYS A O 1
ATOM 1476 N N . VAL A 1 189 ? 2.125 25.531 2.336 1 95.44 189 VAL A N 1
ATOM 1477 C CA . VAL A 1 189 ? 1.929 24.172 2.814 1 95.44 189 VAL A CA 1
ATOM 1478 C C . VAL A 1 189 ? 0.834 24.141 3.879 1 95.44 189 VAL A C 1
ATOM 1480 O O . VAL A 1 189 ? -0.033 23.266 3.867 1 95.44 189 VAL A O 1
ATOM 1483 N N . LEU A 1 190 ? 0.8 25.141 4.711 1 97.62 190 LEU A N 1
ATOM 1484 C CA . LEU A 1 190 ? -0.013 25.094 5.922 1 97.62 190 LEU A CA 1
ATOM 1485 C C . LEU A 1 190 ? -1.404 25.672 5.66 1 97.62 190 LEU A C 1
ATOM 1487 O O . LEU A 1 190 ? -2.408 25.078 6.062 1 97.62 190 LEU A O 1
ATOM 1491 N N . TYR A 1 191 ? -1.564 26.734 4.961 1 96.69 191 TYR A N 1
ATOM 1492 C CA . TYR A 1 191 ? -2.791 27.531 4.891 1 96.69 191 TYR A CA 1
ATOM 1493 C C . TYR A 1 191 ? -3.922 26.719 4.266 1 96.69 191 TYR A C 1
ATOM 1495 O O . TYR A 1 191 ? -5.043 26.719 4.773 1 96.69 191 TYR A O 1
ATOM 1503 N N . PRO A 1 192 ? -3.652 26.016 3.186 1 96.25 192 PRO A N 1
ATOM 1504 C CA . PRO A 1 192 ? -4.75 25.234 2.619 1 96.25 192 PRO A CA 1
ATOM 1505 C C . PRO A 1 192 ? -5.305 24.203 3.602 1 96.25 192 PRO A C 1
ATOM 1507 O O . PRO A 1 192 ? -6.516 23.953 3.627 1 96.25 192 PRO A O 1
ATOM 1510 N N . SER A 1 193 ? -4.406 23.609 4.34 1 97.62 193 SER A N 1
ATOM 1511 C CA . SER A 1 193 ? -4.844 22.594 5.289 1 97.62 193 SER A CA 1
ATOM 1512 C C . SER A 1 193 ? -5.641 23.203 6.434 1 97.62 193 SER A C 1
ATOM 1514 O O . SER A 1 193 ? -6.652 22.656 6.863 1 97.62 193 SER A O 1
ATOM 1516 N N . LEU A 1 194 ? -5.18 24.344 6.906 1 97.56 194 LEU A N 1
ATOM 1517 C CA . LEU A 1 194 ? -5.941 25.047 7.934 1 97.56 194 LEU A CA 1
ATOM 1518 C C . LEU A 1 194 ? -7.324 25.422 7.422 1 97.56 194 LEU A C 1
ATOM 1520 O O . LEU A 1 194 ? -8.32 25.266 8.125 1 97.56 194 LEU A O 1
ATOM 1524 N N . LEU A 1 195 ? -7.336 25.938 6.277 1 96.44 195 LEU A N 1
ATOM 1525 C CA . LEU A 1 195 ? -8.617 26.281 5.672 1 96.44 195 LEU A CA 1
ATOM 1526 C C . LEU A 1 195 ? -9.523 25.062 5.562 1 96.44 195 LEU A C 1
ATOM 1528 O O . LEU A 1 195 ? -10.719 25.141 5.859 1 96.44 195 LEU A O 1
ATOM 1532 N N . ALA A 1 196 ? -8.961 23.953 5.133 1 97.19 196 ALA A N 1
ATOM 1533 C CA . ALA A 1 196 ? -9.711 22.719 4.992 1 97.19 196 ALA A CA 1
ATOM 1534 C C . ALA A 1 196 ? -10.32 22.281 6.324 1 97.19 196 ALA A C 1
ATOM 1536 O O . ALA A 1 196 ? -11.406 21.719 6.363 1 97.19 196 ALA A O 1
ATOM 1537 N N . CYS A 1 197 ? -9.68 22.578 7.414 1 97.44 197 CYS A N 1
ATOM 1538 C CA . CYS A 1 197 ? -10.125 22.172 8.742 1 97.44 197 CYS A CA 1
ATOM 1539 C C . CYS A 1 197 ? -11.281 23.031 9.227 1 97.44 197 CYS A C 1
ATOM 1541 O O . CYS A 1 197 ? -12.008 22.641 10.141 1 97.44 197 CYS A O 1
ATOM 1543 N N . CYS A 1 198 ? -11.5 24.188 8.586 1 95.69 198 CYS A N 1
ATOM 1544 C CA . CYS A 1 198 ? -12.406 25.125 9.25 1 95.69 198 CYS A CA 1
ATOM 1545 C C . CYS A 1 198 ? -13.523 25.562 8.312 1 95.69 198 CYS A C 1
ATOM 1547 O O . CYS A 1 198 ? -14.562 26.047 8.766 1 95.69 198 CYS A O 1
ATOM 1549 N N . VAL A 1 199 ? -13.289 25.422 7.047 1 93.94 199 VAL A N 1
ATOM 1550 C CA . VAL A 1 199 ? -14.273 25.922 6.098 1 93.94 199 VAL A CA 1
ATOM 1551 C C . VAL A 1 199 ? -15.609 25.203 6.316 1 93.94 199 VAL A C 1
ATOM 1553 O O . VAL A 1 199 ? -15.664 23.984 6.371 1 93.94 199 VAL A O 1
ATOM 1556 N N . GLY A 1 200 ? -16.609 26 6.488 1 94.38 200 GLY A N 1
ATOM 1557 C CA . GLY A 1 200 ? -17.953 25.469 6.617 1 94.38 200 GLY A CA 1
ATOM 1558 C C . GLY A 1 200 ? -18.25 24.938 8.008 1 94.38 200 GLY A C 1
ATOM 1559 O O . GLY A 1 200 ? -19.312 24.359 8.242 1 94.38 200 GLY A O 1
ATOM 1560 N N . ASN A 1 201 ? -17.344 25.062 8.953 1 96.75 201 ASN A N 1
ATOM 1561 C CA . ASN A 1 201 ? -17.516 24.547 10.312 1 96.75 201 ASN A CA 1
ATOM 1562 C C . ASN A 1 201 ? -17.281 25.625 11.359 1 96.75 201 ASN A C 1
ATOM 1564 O O . ASN A 1 201 ? -16.141 25.969 11.648 1 96.75 201 ASN A O 1
ATOM 1568 N N . GLN A 1 202 ? -18.328 26.062 11.992 1 96.12 202 GLN A N 1
ATOM 1569 C CA . GLN A 1 202 ? -18.266 27.172 12.93 1 96.12 202 GLN A CA 1
ATOM 1570 C C . GLN A 1 202 ? -17.469 26.797 14.172 1 96.12 202 GLN A C 1
ATOM 1572 O O . GLN A 1 202 ? -16.766 27.641 14.734 1 96.12 202 GLN A O 1
ATOM 1577 N N . HIS A 1 203 ? -17.609 25.578 14.562 1 96.25 203 HIS A N 1
ATOM 1578 C CA . HIS A 1 203 ? -16.906 25.125 15.758 1 96.25 203 HIS A CA 1
ATOM 1579 C C . HIS A 1 203 ? -15.391 25.172 15.555 1 96.25 203 HIS A C 1
ATOM 1581 O O . HIS A 1 203 ? -14.664 25.719 16.375 1 96.25 203 HIS A O 1
ATOM 1587 N N . THR A 1 204 ? -14.906 24.562 14.477 1 96.94 204 THR A N 1
ATOM 1588 C CA . THR A 1 204 ? -13.469 24.516 14.227 1 96.94 204 THR A CA 1
ATOM 1589 C C . THR A 1 204 ? -12.945 25.906 13.867 1 96.94 204 THR A C 1
ATOM 1591 O O . THR A 1 204 ? -11.805 26.25 14.188 1 96.94 204 THR A O 1
ATOM 1594 N N . THR A 1 205 ? -13.75 26.703 13.242 1 96.38 205 THR A N 1
ATOM 1595 C CA . THR A 1 205 ? -13.383 28.094 12.938 1 96.38 205 THR A CA 1
ATOM 1596 C C . THR A 1 205 ? -13.148 28.875 14.219 1 96.38 205 THR A C 1
ATOM 1598 O O . THR A 1 205 ? -12.227 29.688 14.297 1 96.38 205 THR A O 1
ATOM 1601 N N . ALA A 1 206 ? -13.992 28.672 15.195 1 96.31 206 ALA A N 1
ATOM 1602 C CA . ALA A 1 206 ? -13.844 29.344 16.484 1 96.31 206 ALA A CA 1
ATOM 1603 C C . ALA A 1 206 ? -12.523 28.984 17.141 1 96.31 206 ALA A C 1
ATOM 1605 O O . ALA A 1 206 ? -11.859 29.844 17.734 1 96.31 206 ALA A O 1
ATOM 1606 N N . ILE A 1 207 ? -12.148 27.734 17.094 1 95.38 207 ILE A N 1
ATOM 1607 C CA . ILE A 1 207 ? -10.891 27.281 17.656 1 95.38 207 ILE A CA 1
ATOM 1608 C C . ILE A 1 207 ? -9.719 27.938 16.938 1 95.38 207 ILE A C 1
ATOM 1610 O O . ILE A 1 207 ? -8.773 28.406 17.562 1 95.38 207 ILE A O 1
ATOM 1614 N N . LEU A 1 208 ? -9.789 28 15.602 1 95.62 208 LEU A N 1
ATOM 1615 C CA . LEU A 1 208 ? -8.766 28.656 14.797 1 95.62 208 LEU A CA 1
ATOM 1616 C C . LEU A 1 208 ? -8.594 30.109 15.211 1 95.62 208 LEU A C 1
ATOM 1618 O O . LEU A 1 208 ? -7.473 30.594 15.367 1 95.62 208 LEU A O 1
ATOM 1622 N N . LYS A 1 209 ? -9.719 30.766 15.453 1 95 209 LYS A N 1
ATOM 1623 C CA . LYS A 1 209 ? -9.727 32.188 15.812 1 95 209 LYS A CA 1
ATOM 1624 C C . LYS A 1 209 ? -9.141 32.406 17.203 1 95 209 LYS A C 1
ATOM 1626 O O . LYS A 1 209 ? -8.539 33.469 17.469 1 95 209 LYS A O 1
ATOM 1631 N N . GLN A 1 210 ? -9.336 31.453 18.016 1 94.31 210 GLN A N 1
ATOM 1632 C CA . GLN A 1 210 ? -8.812 31.531 19.375 1 94.31 210 GLN A CA 1
ATOM 1633 C C . GLN A 1 210 ? -7.305 31.281 19.391 1 94.31 210 GLN A C 1
ATOM 1635 O O . GLN A 1 210 ? -6.586 31.891 20.203 1 94.31 210 GLN A O 1
ATOM 1640 N N . GLU A 1 211 ? -6.809 30.375 18.484 1 94.19 211 GLU A N 1
ATOM 1641 C CA . GLU A 1 211 ? -5.418 29.922 18.5 1 94.19 211 GLU A CA 1
ATOM 1642 C C . GLU A 1 211 ? -4.523 30.859 17.703 1 94.19 211 GLU A C 1
ATOM 1644 O O . GLU A 1 211 ? -3.326 30.969 17.969 1 94.19 211 GLU A O 1
ATOM 1649 N N . LEU A 1 212 ? -5.008 31.484 16.656 1 94.12 212 LEU A N 1
ATOM 1650 C CA . LEU A 1 212 ? -4.199 32.312 15.75 1 94.12 212 LEU A CA 1
ATOM 1651 C C . LEU A 1 212 ? -4.422 33.781 16 1 94.12 212 LEU A C 1
ATOM 1653 O O . LEU A 1 212 ? -5.488 34.188 16.484 1 94.12 212 LEU A O 1
ATOM 1657 N N . SER A 1 213 ? -3.393 34.594 15.695 1 91.31 213 SER A N 1
ATOM 1658 C CA . SER A 1 213 ? -3.605 36.062 15.641 1 91.31 213 SER A CA 1
ATOM 1659 C C . SER A 1 213 ? -4.59 36.406 14.531 1 91.31 213 SER A C 1
ATOM 1661 O O . SER A 1 213 ? -4.805 35.656 13.602 1 91.31 213 SER A O 1
ATOM 1663 N N . TYR A 1 214 ? -5.191 37.594 14.711 1 90.25 214 TYR A N 1
ATOM 1664 C CA . TYR A 1 214 ? -6.129 38.094 13.711 1 90.25 214 TYR A CA 1
ATOM 1665 C C . TYR A 1 214 ? -5.48 38.125 12.328 1 90.25 214 TYR A C 1
ATOM 1667 O O . TYR A 1 214 ? -6.102 37.781 11.328 1 90.25 214 TYR A O 1
ATOM 1675 N N . GLU A 1 215 ? -4.242 38.562 12.289 1 90.75 215 GLU A N 1
ATOM 1676 C CA . GLU A 1 215 ? -3.51 38.688 11.031 1 90.75 215 GLU A CA 1
ATOM 1677 C C . GLU A 1 215 ? -3.336 37.312 10.359 1 90.75 215 GLU A C 1
ATOM 1679 O O . GLU A 1 215 ? -3.539 37.188 9.156 1 90.75 215 GLU A O 1
ATOM 1684 N N . CYS A 1 216 ? -2.967 36.344 11.117 1 91.12 216 CYS A N 1
ATOM 1685 C CA . CYS A 1 216 ? -2.752 35.031 10.586 1 91.12 216 CYS A CA 1
ATOM 1686 C C . CYS A 1 216 ? -4.059 34.406 10.102 1 91.12 216 CYS A C 1
ATOM 1688 O O . CYS A 1 216 ? -4.102 33.781 9.039 1 91.12 216 CYS A O 1
ATOM 1690 N N . GLU A 1 217 ? -5.098 34.594 10.859 1 92.44 217 GLU A N 1
ATOM 1691 C CA . GLU A 1 217 ? -6.41 34.094 10.477 1 92.44 217 GLU A CA 1
ATOM 1692 C C . GLU A 1 217 ? -6.863 34.688 9.141 1 92.44 217 GLU A C 1
ATOM 1694 O O . GLU A 1 217 ? -7.395 33.969 8.289 1 92.44 217 GLU A O 1
ATOM 1699 N N . LYS A 1 218 ? -6.664 35.969 8.969 1 91.81 218 LYS A N 1
ATOM 1700 C CA . LYS A 1 218 ? -7.02 36.625 7.723 1 91.81 218 LYS A CA 1
ATOM 1701 C C . LYS A 1 218 ? -6.219 36.062 6.547 1 91.81 218 LYS A C 1
ATOM 1703 O O . LYS A 1 218 ? -6.754 35.906 5.453 1 91.81 218 LYS A O 1
ATOM 1708 N N . GLN A 1 219 ? -5.016 35.844 6.766 1 92.38 219 GLN A N 1
ATOM 1709 C CA . GLN A 1 219 ? -4.16 35.281 5.715 1 92.38 219 GLN A CA 1
ATOM 1710 C C . GLN A 1 219 ? -4.617 33.906 5.293 1 92.38 219 GLN A C 1
ATOM 1712 O O . GLN A 1 219 ? -4.609 33.562 4.105 1 92.38 219 GLN A O 1
ATOM 1717 N N . VAL A 1 220 ? -4.984 33.062 6.234 1 93 220 VAL A N 1
ATOM 1718 C CA . VAL A 1 220 ? -5.477 31.734 5.945 1 93 220 VAL A CA 1
ATOM 1719 C C . VAL A 1 220 ? -6.727 31.812 5.07 1 93 220 VAL A C 1
ATOM 1721 O O . VAL A 1 220 ? -6.852 31.078 4.086 1 93 220 VAL A O 1
ATOM 1724 N N . ARG A 1 221 ? -7.605 32.719 5.312 1 90 221 ARG A N 1
ATOM 1725 C CA . ARG A 1 221 ? -8.859 32.875 4.578 1 90 221 ARG A CA 1
ATOM 1726 C C . ARG A 1 221 ? -8.602 33.438 3.178 1 90 221 ARG A C 1
ATOM 1728 O O . ARG A 1 221 ? -9.25 33 2.215 1 90 221 ARG A O 1
ATOM 1735 N N . THR A 1 222 ? -7.637 34.281 3.084 1 89.12 222 THR A N 1
ATOM 1736 C CA . THR A 1 222 ? -7.375 34.969 1.826 1 89.12 222 THR A CA 1
ATOM 1737 C C . THR A 1 222 ? -6.547 34.094 0.89 1 89.12 222 THR A C 1
ATOM 1739 O O . THR A 1 222 ? -6.793 34.062 -0.317 1 89.12 222 THR A O 1
ATOM 1742 N N . HIS A 1 223 ? -5.617 33.344 1.506 1 84.81 223 HIS A N 1
ATOM 1743 C CA . HIS A 1 223 ? -4.637 32.688 0.661 1 84.81 223 HIS A CA 1
ATOM 1744 C C . HIS A 1 223 ? -4.859 31.188 0.637 1 84.81 223 HIS A C 1
ATOM 1746 O O . HIS A 1 223 ? -4.336 30.484 -0.236 1 84.81 223 HIS A O 1
ATOM 1752 N N . GLY A 1 224 ? -5.656 30.719 1.488 1 84.06 224 GLY A N 1
ATOM 1753 C CA . GLY A 1 224 ? -5.836 29.281 1.6 1 84.06 224 GLY A CA 1
ATOM 1754 C C . GLY A 1 224 ? -6.395 28.641 0.34 1 84.06 224 GLY A C 1
ATOM 1755 O O . GLY A 1 224 ? -5.973 27.562 -0.057 1 84.06 224 GLY A O 1
ATOM 1756 N N . LEU A 1 225 ? -7.301 29.375 -0.286 1 80.75 225 LEU A N 1
ATOM 1757 C CA . LEU A 1 225 ? -7.926 28.844 -1.494 1 80.75 225 LEU A CA 1
ATOM 1758 C C . LEU A 1 225 ? -6.969 28.922 -2.678 1 80.75 225 LEU A C 1
ATOM 1760 O O . LEU A 1 225 ? -6.895 27.984 -3.479 1 80.75 225 LEU A O 1
ATOM 1764 N N . ASP A 1 226 ? -6.285 29.938 -2.797 1 80.88 226 ASP A N 1
ATOM 1765 C CA . ASP A 1 226 ? -5.355 30.109 -3.908 1 80.88 226 ASP A CA 1
ATOM 1766 C C . ASP A 1 226 ? -4.188 29.141 -3.818 1 80.88 226 ASP A C 1
ATOM 1768 O O . ASP A 1 226 ? -3.75 28.594 -4.832 1 80.88 226 ASP A O 1
ATOM 1772 N N . TYR A 1 227 ? -3.775 28.953 -2.633 1 77.25 227 TYR A N 1
ATOM 1773 C CA . TYR A 1 227 ? -2.637 28.062 -2.43 1 77.25 227 TYR A CA 1
ATOM 1774 C C . TYR A 1 227 ? -3.027 26.609 -2.676 1 77.25 227 TYR A C 1
ATOM 1776 O O . TYR A 1 227 ? -2.201 25.812 -3.105 1 77.25 227 TYR A O 1
ATOM 1784 N N . GLY A 1 228 ? -4.262 26.25 -2.453 1 71.75 228 GLY A N 1
ATOM 1785 C CA . GLY A 1 228 ? -4.734 24.891 -2.676 1 71.75 228 GLY A CA 1
ATOM 1786 C C . GLY A 1 228 ? -4.859 24.531 -4.145 1 71.75 228 GLY A C 1
ATOM 1787 O O . GLY A 1 228 ? -4.789 23.359 -4.516 1 71.75 228 GLY A O 1
ATOM 1788 N N . ARG A 1 229 ? -5.227 25.438 -4.848 1 58.97 229 ARG A N 1
ATOM 1789 C CA . ARG A 1 229 ? -5.375 25.219 -6.281 1 58.97 229 ARG A CA 1
ATOM 1790 C C . ARG A 1 229 ? -4.02 25.031 -6.949 1 58.97 229 ARG A C 1
ATOM 1792 O O . ARG A 1 229 ? -3.926 24.406 -8.008 1 58.97 229 ARG A O 1
ATOM 1799 N N . THR A 1 230 ? -3.096 25.547 -6.461 1 49.88 230 THR A N 1
ATOM 1800 C CA . THR A 1 230 ? -1.761 25.359 -7.012 1 49.88 230 THR A CA 1
ATOM 1801 C C . THR A 1 230 ? -1.241 23.953 -6.695 1 49.88 230 THR A C 1
ATOM 1803 O O . THR A 1 230 ? -1.493 23.438 -5.609 1 49.88 230 THR A O 1
ATOM 1806 N N . ASP A 1 231 ? -1.346 23.016 -7.551 1 46.12 231 ASP A N 1
ATOM 1807 C CA . ASP A 1 231 ? -1.02 21.594 -7.492 1 46.12 231 ASP A CA 1
ATOM 1808 C C . ASP A 1 231 ? 0.048 21.312 -6.434 1 46.12 231 ASP A C 1
ATOM 1810 O O . ASP A 1 231 ? 1.17 21.812 -6.535 1 46.12 231 ASP A O 1
ATOM 1814 N N . PRO A 1 232 ? -0.389 21.062 -5.332 1 40.12 232 PRO A N 1
ATOM 1815 C CA . PRO A 1 232 ? 0.658 20.719 -4.367 1 40.12 232 PRO A CA 1
ATOM 1816 C C . PRO A 1 232 ? 1.792 19.906 -4.992 1 40.12 232 PRO A C 1
ATOM 1818 O O . PRO A 1 232 ? 2.756 19.562 -4.309 1 40.12 232 PRO A O 1
ATOM 1821 N N . ALA A 1 233 ? 1.538 19.25 -6.047 1 37.81 233 ALA A N 1
ATOM 1822 C CA . ALA A 1 233 ? 2.52 18.406 -6.734 1 37.81 233 ALA A CA 1
ATOM 1823 C C . ALA A 1 233 ? 3.803 19.188 -7.012 1 37.81 233 ALA A C 1
ATOM 1825 O O . ALA A 1 233 ? 4.836 18.594 -7.336 1 37.81 233 ALA A O 1
ATOM 1826 N N . THR A 1 234 ? 3.717 20.375 -7.203 1 34.22 234 THR A N 1
ATOM 1827 C CA . THR A 1 234 ? 4.949 21.109 -7.477 1 34.22 234 THR A CA 1
ATOM 1828 C C . THR A 1 234 ? 5.922 20.984 -6.305 1 34.22 234 THR A C 1
ATOM 1830 O O . THR A 1 234 ? 7.137 20.906 -6.508 1 34.22 234 THR A O 1
ATOM 1833 N N . HIS A 1 235 ? 5.453 21.172 -5.133 1 33.31 235 HIS A N 1
ATOM 1834 C CA . HIS A 1 235 ? 6.387 21.094 -4.016 1 33.31 235 HIS A CA 1
ATOM 1835 C C . HIS A 1 235 ? 6.723 19.641 -3.674 1 33.31 235 HIS A C 1
ATOM 1837 O O . HIS A 1 235 ? 7.637 19.375 -2.891 1 33.31 235 HIS A O 1
ATOM 1843 N N . ALA A 1 236 ? 5.902 18.766 -3.885 1 35.22 236 ALA A N 1
ATOM 1844 C CA . ALA A 1 236 ? 6.109 17.391 -3.467 1 35.22 236 ALA A CA 1
ATOM 1845 C C . ALA A 1 236 ? 7.125 16.688 -4.367 1 35.22 236 ALA A C 1
ATOM 1847 O O . ALA A 1 236 ? 7.383 15.492 -4.211 1 35.22 236 ALA A O 1
ATOM 1848 N N . GLN A 1 237 ? 7.488 17.219 -5.469 1 34.53 237 GLN A N 1
ATOM 1849 C CA . GLN A 1 237 ? 8.422 16.516 -6.348 1 34.53 237 GLN A CA 1
ATOM 1850 C C . GLN A 1 237 ? 9.648 16.031 -5.574 1 34.53 237 GLN A C 1
ATOM 1852 O O . GLN A 1 237 ? 10.391 15.172 -6.051 1 34.53 237 GLN A O 1
ATOM 1857 N N . SER A 1 238 ? 10.031 16.781 -4.562 1 31.86 238 SER A N 1
ATOM 1858 C CA . SER A 1 238 ? 11.328 16.469 -3.973 1 31.86 238 SER A CA 1
ATOM 1859 C C . SER A 1 238 ? 11.211 15.367 -2.926 1 31.86 238 SER A C 1
ATOM 1861 O O . SER A 1 238 ? 12.117 15.18 -2.113 1 31.86 238 SER A O 1
ATOM 1863 N N . ALA A 1 239 ? 10.031 14.953 -2.668 1 36.62 239 ALA A N 1
ATOM 1864 C CA . ALA A 1 239 ? 10.133 14.039 -1.534 1 36.62 239 ALA A CA 1
ATOM 1865 C C . ALA A 1 239 ? 10.898 12.773 -1.916 1 36.62 239 ALA A C 1
ATOM 1867 O O . ALA A 1 239 ? 10.414 11.961 -2.707 1 36.62 239 ALA A O 1
ATOM 1868 N N . ASN A 1 240 ? 12.156 12.805 -1.825 1 36.94 240 ASN A N 1
ATOM 1869 C CA . ASN A 1 240 ? 13.023 11.633 -1.85 1 36.94 240 ASN A CA 1
ATOM 1870 C C . ASN A 1 240 ? 12.539 10.555 -0.888 1 36.94 240 ASN A C 1
ATOM 1872 O O . ASN A 1 240 ? 12.43 10.789 0.316 1 36.94 240 ASN A O 1
ATOM 1876 N N . ILE A 1 241 ? 11.68 9.758 -1.282 1 40.31 241 ILE A N 1
ATOM 1877 C CA . ILE A 1 241 ? 11.391 8.617 -0.419 1 40.31 241 ILE A CA 1
ATOM 1878 C C . ILE A 1 241 ? 12.703 7.977 0.041 1 40.31 241 ILE A C 1
ATOM 1880 O O . ILE A 1 241 ? 13.508 7.539 -0.782 1 40.31 241 ILE A O 1
ATOM 1884 N N . PRO A 1 242 ? 13.133 8.312 1.205 1 39.47 242 PRO A N 1
ATOM 1885 C CA . PRO A 1 242 ? 14.352 7.602 1.584 1 39.47 242 PRO A CA 1
ATOM 1886 C C . PRO A 1 242 ? 14.266 6.098 1.341 1 39.47 242 PRO A C 1
ATOM 1888 O O . PRO A 1 242 ? 13.18 5.52 1.43 1 39.47 242 PRO A O 1
ATOM 1891 N N . ALA A 1 243 ? 15.289 5.629 0.737 1 38.75 243 ALA A N 1
ATOM 1892 C CA . ALA A 1 243 ? 15.414 4.195 0.481 1 38.75 243 ALA A CA 1
ATOM 1893 C C . ALA A 1 243 ? 15.055 3.383 1.723 1 38.75 243 ALA A C 1
ATOM 1895 O O . ALA A 1 243 ? 15.367 3.783 2.846 1 38.75 243 ALA A O 1
ATOM 1896 N N . PRO A 1 244 ? 14.125 2.629 1.604 1 35.38 244 PRO A N 1
ATOM 1897 C CA . PRO A 1 244 ? 13.828 1.78 2.762 1 35.38 244 PRO A CA 1
ATOM 1898 C C . PRO A 1 244 ? 15.078 1.185 3.395 1 35.38 244 PRO A C 1
ATOM 1900 O O . PRO A 1 244 ? 15.922 0.621 2.693 1 35.38 244 PRO A O 1
ATOM 1903 N N . LEU A 1 245 ? 15.695 1.743 4.379 1 31.75 245 LEU A N 1
ATOM 1904 C CA . LEU A 1 245 ? 16.812 1.116 5.078 1 31.75 245 LEU A CA 1
ATOM 1905 C C . LEU A 1 245 ? 16.453 -0.306 5.496 1 31.75 245 LEU A C 1
ATOM 1907 O O . LEU A 1 245 ? 16.219 -0.566 6.68 1 31.75 245 LEU A O 1
ATOM 1911 N N . LEU A 1 246 ? 15.539 -0.907 5.016 1 33.25 246 LEU A N 1
ATOM 1912 C CA . LEU A 1 246 ? 15.578 -2.242 5.605 1 33.25 246 LEU A CA 1
ATOM 1913 C C . LEU A 1 246 ? 16.984 -2.818 5.551 1 33.25 246 LEU A C 1
ATOM 1915 O O . LEU A 1 246 ? 17.547 -3.021 4.469 1 33.25 246 LEU A O 1
ATOM 1919 N N . SER A 1 247 ? 17.844 -2.455 6.52 1 28.62 247 SER A N 1
ATOM 1920 C CA . SER A 1 247 ? 19.109 -3.133 6.781 1 28.62 247 SER A CA 1
ATOM 1921 C C . SER A 1 247 ? 19.062 -4.594 6.355 1 28.62 247 SER A C 1
ATOM 1923 O O . SER A 1 247 ? 18 -5.223 6.414 1 28.62 247 SER A O 1
ATOM 1925 N N . THR A 1 248 ? 20.031 -4.938 5.578 1 30.69 248 THR A N 1
ATOM 1926 C CA . THR A 1 248 ? 20.672 -6.188 5.168 1 30.69 248 THR A CA 1
ATOM 1927 C C . THR A 1 248 ? 20.797 -7.148 6.344 1 30.69 248 THR A C 1
ATOM 1929 O O . THR A 1 248 ? 21.875 -7.305 6.922 1 30.69 248 THR A O 1
ATOM 1932 N N . GLN A 1 249 ? 20.047 -7.09 7.348 1 28.39 249 GLN A N 1
ATOM 1933 C CA . GLN A 1 249 ? 20.469 -8.266 8.109 1 28.39 249 GLN A CA 1
ATOM 1934 C C . GLN A 1 249 ? 20.484 -9.508 7.227 1 28.39 249 GLN A C 1
ATOM 1936 O O . GLN A 1 249 ? 19.5 -9.812 6.551 1 28.39 249 GLN A O 1
ATOM 1941 N N . LYS A 1 250 ? 21.641 -9.875 6.848 1 28.19 250 LYS A N 1
ATOM 1942 C CA . LYS A 1 250 ? 21.984 -11.133 6.184 1 28.19 250 LYS A CA 1
ATOM 1943 C C . LYS A 1 250 ? 21.109 -12.273 6.695 1 28.19 250 LYS A C 1
ATOM 1945 O O . LYS A 1 250 ? 21.094 -12.555 7.898 1 28.19 250 LYS A O 1
ATOM 1950 N N . PRO A 1 251 ? 20.094 -12.617 6.051 1 28.23 251 PRO A N 1
ATOM 1951 C CA . PRO A 1 251 ? 19.688 -13.938 6.527 1 28.23 251 PRO A CA 1
ATOM 1952 C C . PRO A 1 251 ? 20.859 -14.898 6.695 1 28.23 251 PRO A C 1
ATOM 1954 O O . PRO A 1 251 ? 21.656 -15.078 5.766 1 28.23 251 PRO A O 1
ATOM 1957 N N . GLN A 1 252 ? 21.562 -14.836 7.844 1 26.77 252 GLN A N 1
ATOM 1958 C CA . GLN A 1 252 ? 22.531 -15.906 8.07 1 26.77 252 GLN A CA 1
ATOM 1959 C C . GLN A 1 252 ? 22 -17.25 7.57 1 26.77 252 GLN A C 1
ATOM 1961 O O . GLN A 1 252 ? 20.969 -17.734 8.055 1 26.77 252 GLN A O 1
ATOM 1966 N N . TYR A 1 253 ? 22.344 -17.516 6.43 1 27.61 253 TYR A N 1
ATOM 1967 C CA . TYR A 1 253 ? 22.266 -18.891 5.918 1 27.61 253 TYR A CA 1
ATOM 1968 C C . TYR A 1 253 ? 22.922 -19.875 6.879 1 27.61 253 TYR A C 1
ATOM 1970 O O . TYR A 1 253 ? 24.125 -19.781 7.133 1 27.61 253 TYR A O 1
ATOM 1978 N N . VAL A 1 254 ? 22.375 -20.234 8.031 1 26.64 254 VAL A N 1
ATOM 1979 C CA . VAL A 1 254 ? 23 -21.422 8.617 1 26.64 254 VAL A CA 1
ATOM 1980 C C . VAL A 1 254 ? 23.156 -22.5 7.551 1 26.64 254 VAL A C 1
ATOM 1982 O O . VAL A 1 254 ? 22.203 -22.812 6.828 1 26.64 254 VAL A O 1
ATOM 1985 N N . PRO A 1 255 ? 24.359 -22.734 7.207 1 25.16 255 PRO A N 1
ATOM 1986 C CA . PRO A 1 255 ? 24.703 -23.875 6.348 1 25.16 255 PRO A CA 1
ATOM 1987 C C . PRO A 1 255 ? 23.953 -25.141 6.734 1 25.16 255 PRO A C 1
ATOM 1989 O O . PRO A 1 255 ? 23.906 -25.5 7.91 1 25.16 255 PRO A O 1
ATOM 1992 N N . VAL A 1 256 ? 22.875 -25.469 6.227 1 25.53 256 VAL A N 1
ATOM 1993 C CA . VAL A 1 256 ? 22.516 -26.859 6.477 1 25.53 256 VAL A CA 1
ATOM 1994 C C . VAL A 1 256 ? 23.688 -27.766 6.125 1 25.53 256 VAL A C 1
ATOM 1996 O O . VAL A 1 256 ? 24.172 -27.766 4.996 1 25.53 256 VAL A O 1
ATOM 1999 N N . GLY A 1 257 ? 24.609 -27.922 7.094 1 20.73 257 GLY A N 1
ATOM 2000 C CA . GLY A 1 257 ? 25.578 -28.984 6.973 1 20.73 257 GLY A CA 1
ATOM 2001 C C . GLY A 1 257 ? 25.031 -30.219 6.277 1 20.73 257 GLY A C 1
ATOM 2002 O O . GLY A 1 257 ? 23.828 -30.5 6.355 1 20.73 257 GLY A O 1
ATOM 2003 N N . ARG A 1 258 ? 25.984 -30.859 5.449 1 20.09 258 ARG A N 1
ATOM 2004 C CA . ARG A 1 258 ? 26.031 -32.312 5.191 1 20.09 258 ARG A CA 1
ATOM 2005 C C . ARG A 1 258 ? 25.984 -33.094 6.496 1 20.09 258 ARG A C 1
ATOM 2007 O O . ARG A 1 258 ? 26.594 -32.688 7.488 1 20.09 258 ARG A O 1
ATOM 2014 N N . MET B 1 1 ? 9.266 44.188 -47 1 25.77 1 MET B N 1
ATOM 2015 C CA . MET B 1 1 ? 8.312 44.094 -45.906 1 25.77 1 MET B CA 1
ATOM 20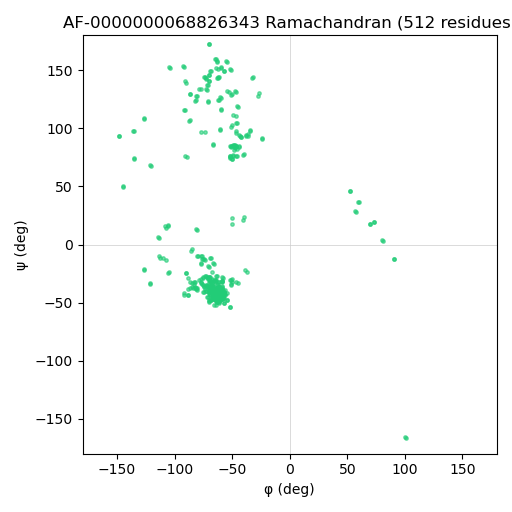16 C C . MET B 1 1 ? 7.906 42.625 -45.656 1 25.77 1 MET B C 1
ATOM 2018 O O . MET B 1 1 ? 7.105 42.062 -46.406 1 25.77 1 MET B O 1
ATOM 2022 N N . ARG B 1 2 ? 8.836 41.656 -45.344 1 36.91 2 ARG B N 1
ATOM 2023 C CA . ARG B 1 2 ? 8.703 40.25 -45.062 1 36.91 2 ARG B CA 1
ATOM 2024 C C . ARG B 1 2 ? 7.82 40.031 -43.844 1 36.91 2 ARG B C 1
ATOM 2026 O O . ARG B 1 2 ? 8.016 40.656 -42.781 1 36.91 2 ARG B O 1
ATOM 2033 N N . GLU B 1 3 ? 6.5 39.688 -44.031 1 34.28 3 GLU B N 1
ATOM 2034 C CA . GLU B 1 3 ? 5.469 39.312 -43.062 1 34.28 3 GLU B CA 1
ATOM 2035 C C . GLU B 1 3 ? 5.953 38.188 -42.156 1 34.28 3 GLU B C 1
ATOM 2037 O O . GLU B 1 3 ? 6.273 37.094 -42.625 1 34.28 3 GLU B O 1
ATOM 2042 N N . ARG B 1 4 ? 6.699 38.438 -41.031 1 36.62 4 ARG B N 1
ATOM 2043 C CA . ARG B 1 4 ? 6.988 37.531 -39.938 1 36.62 4 ARG B CA 1
ATOM 2044 C C . ARG B 1 4 ? 5.703 36.906 -39.375 1 36.62 4 ARG B C 1
ATOM 2046 O O . ARG B 1 4 ? 4.867 37.625 -38.812 1 36.62 4 ARG B O 1
ATOM 2053 N N . SER B 1 5 ? 5.035 35.906 -40 1 37.03 5 SER B N 1
ATOM 2054 C CA . SER B 1 5 ? 3.969 35.094 -39.438 1 37.03 5 SER B CA 1
ATOM 2055 C C . SER B 1 5 ? 4.367 34.531 -38.062 1 37.03 5 SER B C 1
ATOM 2057 O O . SER B 1 5 ? 5.316 33.75 -37.969 1 37.03 5 SER B O 1
ATOM 2059 N N . ALA B 1 6 ? 4.344 35.344 -37.031 1 34.72 6 ALA B N 1
ATOM 2060 C CA . ALA B 1 6 ? 4.441 34.875 -35.656 1 34.72 6 ALA B CA 1
ATOM 2061 C C . ALA B 1 6 ? 3.52 33.656 -35.406 1 34.72 6 ALA B C 1
ATOM 2063 O O . ALA B 1 6 ? 2.305 33.781 -35.594 1 34.72 6 ALA B O 1
ATOM 2064 N N . GLY B 1 7 ? 3.855 32.469 -35.719 1 33.69 7 GLY B N 1
ATOM 2065 C CA . GLY B 1 7 ? 3.172 31.25 -35.312 1 33.69 7 GLY B CA 1
ATOM 2066 C C . GLY B 1 7 ? 2.686 31.281 -33.875 1 33.69 7 GLY B C 1
ATOM 2067 O O . GLY B 1 7 ? 3.492 31.328 -32.938 1 33.69 7 GLY B O 1
ATOM 2068 N N . VAL B 1 8 ? 1.619 31.938 -33.562 1 36.91 8 VAL B N 1
ATOM 2069 C CA . VAL B 1 8 ? 0.937 31.844 -32.281 1 36.91 8 VAL B CA 1
ATOM 2070 C C . VAL B 1 8 ? 0.779 30.375 -31.891 1 36.91 8 VAL B C 1
ATOM 2072 O O . VAL B 1 8 ? 0.137 29.594 -32.594 1 36.91 8 VAL B O 1
ATOM 2075 N N . ALA B 1 9 ? 1.7 29.828 -31.328 1 39.62 9 ALA B N 1
ATOM 2076 C CA . ALA B 1 9 ? 1.509 28.531 -30.688 1 39.62 9 ALA B CA 1
ATOM 2077 C C . ALA B 1 9 ? 0.247 28.531 -29.828 1 39.62 9 ALA B C 1
ATOM 2079 O O . ALA B 1 9 ? 0.127 29.312 -28.891 1 39.62 9 ALA B O 1
ATOM 2080 N N . ASN B 1 10 ? -0.815 28.297 -30.297 1 35.78 10 ASN B N 1
ATOM 2081 C CA . ASN B 1 10 ? -2.076 28.125 -29.594 1 35.78 10 ASN B CA 1
ATOM 2082 C C . ASN B 1 10 ? -1.953 27.094 -28.469 1 35.78 10 ASN B C 1
ATOM 2084 O O . ASN B 1 10 ? -1.788 25.906 -28.734 1 35.78 10 ASN B O 1
ATOM 2088 N N . LYS B 1 11 ? -1.321 27.562 -27.484 1 46.06 11 LYS B N 1
ATOM 2089 C CA . LYS B 1 11 ? -1.415 26.75 -26.281 1 46.06 11 LYS B CA 1
ATOM 2090 C C . LYS B 1 11 ? -2.855 26.312 -26.016 1 46.06 11 LYS B C 1
ATOM 2092 O O . LYS B 1 11 ? -3.723 27.156 -25.766 1 46.06 11 LYS B O 1
ATOM 2097 N N . ARG B 1 12 ? -3.354 25.391 -26.703 1 47.44 12 ARG B N 1
ATOM 2098 C CA . ARG B 1 12 ? -4.668 24.797 -26.484 1 47.44 12 ARG B CA 1
ATOM 2099 C C . ARG B 1 12 ? -4.992 24.703 -25 1 47.44 12 ARG B C 1
ATOM 2101 O O . ARG B 1 12 ? -4.234 24.109 -24.234 1 47.44 12 ARG B O 1
ATOM 2108 N N . VAL B 1 13 ? -5.637 25.625 -24.453 1 53.56 13 VAL B N 1
ATOM 2109 C CA . VAL B 1 13 ? -6.184 25.578 -23.094 1 53.56 13 VAL B CA 1
ATOM 2110 C C . VAL B 1 13 ? -6.891 24.234 -22.875 1 53.56 13 VAL B C 1
ATOM 2112 O O . VAL B 1 13 ? -7.809 23.891 -23.609 1 53.56 13 VAL B O 1
ATOM 2115 N N . LYS B 1 14 ? -6.297 23.469 -22.219 1 64.19 14 LYS B N 1
ATOM 2116 C CA . LYS B 1 14 ? -6.91 22.188 -21.891 1 64.19 14 LYS B CA 1
ATOM 2117 C C . LYS B 1 14 ? -8.312 22.375 -21.328 1 64.19 14 LYS B C 1
ATOM 2119 O O . LYS B 1 14 ? -8.547 23.266 -20.5 1 64.19 14 LYS B O 1
ATOM 2124 N N . THR B 1 15 ? -9.219 21.719 -21.812 1 74.56 15 THR B N 1
ATOM 2125 C CA . THR B 1 15 ? -10.57 21.672 -21.266 1 74.56 15 THR B CA 1
ATOM 2126 C C . THR B 1 15 ? -10.555 21.141 -19.844 1 74.56 15 THR B C 1
ATOM 2128 O O . THR B 1 15 ? -9.547 20.594 -19.391 1 74.56 15 THR B O 1
ATOM 2131 N N . ASP B 1 16 ? -11.5 21.516 -19.047 1 74.62 16 ASP B N 1
ATOM 2132 C CA . ASP B 1 16 ? -11.656 21.031 -17.688 1 74.62 16 ASP B CA 1
ATOM 2133 C C . ASP B 1 16 ? -11.523 19.516 -17.609 1 74.62 16 ASP B C 1
ATOM 2135 O O . ASP B 1 16 ? -10.938 18.984 -16.672 1 74.62 16 ASP B O 1
ATOM 2139 N N . LYS B 1 17 ? -11.969 18.938 -18.688 1 75.81 17 LYS B N 1
ATOM 2140 C CA . LYS B 1 17 ? -11.898 17.469 -18.734 1 75.81 17 LYS B CA 1
ATOM 2141 C C . LYS B 1 17 ? -10.461 17 -18.922 1 75.81 17 LYS B C 1
ATOM 2143 O O . LYS B 1 17 ? -10.023 16.047 -18.281 1 75.81 17 LYS B O 1
ATOM 2148 N N . GLU B 1 18 ? -9.766 17.703 -19.75 1 77.69 18 GLU B N 1
ATOM 2149 C CA . GLU B 1 18 ? -8.375 17.328 -20.016 1 77.69 18 GLU B CA 1
ATOM 2150 C C . GLU B 1 18 ? -7.504 17.578 -18.781 1 77.69 18 GLU B C 1
ATOM 2152 O O . GLU B 1 18 ? -6.594 16.797 -18.5 1 77.69 18 GLU B O 1
ATOM 2157 N N . ARG B 1 19 ? -7.82 18.625 -18.062 1 78.31 19 ARG B N 1
ATOM 2158 C CA . ARG B 1 19 ? -7.074 18.922 -16.844 1 78.31 19 ARG B CA 1
ATOM 2159 C C . ARG B 1 19 ? -7.309 17.859 -15.773 1 78.31 19 ARG B C 1
ATOM 2161 O O . ARG B 1 19 ? -6.367 17.453 -15.086 1 78.31 19 ARG B O 1
ATOM 2168 N N . TYR B 1 20 ? -8.539 17.453 -15.773 1 77.06 20 TYR B N 1
ATOM 2169 C CA . TYR B 1 20 ? -8.883 16.422 -14.797 1 77.06 20 TYR B CA 1
ATOM 2170 C C . TYR B 1 20 ? -8.18 15.117 -15.125 1 77.06 20 TYR B C 1
ATOM 2172 O O . TYR B 1 20 ? -7.609 14.477 -14.242 1 77.06 20 TYR B O 1
ATOM 2180 N N . GLU B 1 21 ? -8.188 14.812 -16.359 1 77.56 21 GLU B N 1
ATOM 2181 C CA . GLU B 1 21 ? -7.547 13.57 -16.781 1 77.56 21 GLU B CA 1
ATOM 2182 C C . GLU B 1 21 ? -6.043 13.617 -16.516 1 77.56 21 GLU B C 1
ATOM 2184 O O . GLU B 1 21 ? -5.449 12.617 -16.109 1 77.56 21 GLU B O 1
ATOM 2189 N N . TYR B 1 22 ? -5.531 14.727 -16.734 1 81.06 22 TYR B N 1
ATOM 2190 C CA . TYR B 1 22 ? -4.105 14.891 -16.484 1 81.06 22 TYR B CA 1
ATOM 2191 C C . TYR B 1 22 ? -3.797 14.734 -15 1 81.06 22 TYR B C 1
ATOM 2193 O O . TYR B 1 22 ? -2.824 14.07 -14.625 1 81.06 22 TYR B O 1
ATOM 2201 N N . LYS B 1 23 ? -4.613 15.289 -14.227 1 80.69 23 LYS B N 1
ATOM 2202 C CA . LYS B 1 23 ? -4.426 15.219 -12.781 1 80.69 23 LYS B CA 1
ATOM 2203 C C . LYS B 1 23 ? -4.512 13.773 -12.289 1 80.69 23 LYS B C 1
ATOM 2205 O O . LYS B 1 23 ? -3.721 13.352 -11.445 1 80.69 23 LYS B O 1
ATOM 2210 N N . VAL B 1 24 ? -5.418 13.086 -12.891 1 80.75 24 VAL B N 1
ATOM 2211 C CA . VAL B 1 24 ? -5.621 11.695 -12.492 1 80.75 24 VAL B CA 1
ATOM 2212 C C . VAL B 1 24 ? -4.43 10.852 -12.93 1 80.75 24 VAL B C 1
ATOM 2214 O O . VAL B 1 24 ? -3.928 10.031 -12.156 1 80.75 24 VAL B O 1
ATOM 2217 N N . ARG B 1 25 ? -3.984 11.094 -14.078 1 83.94 25 ARG B N 1
ATOM 2218 C CA . ARG B 1 25 ? -2.836 10.352 -14.586 1 83.94 25 ARG B CA 1
ATOM 2219 C C . ARG B 1 25 ? -1.593 10.617 -13.742 1 83.94 25 ARG B C 1
ATOM 2221 O O . ARG B 1 25 ? -0.814 9.703 -13.469 1 83.94 25 ARG B O 1
ATOM 2228 N N . LYS B 1 26 ? -1.505 11.781 -13.344 1 88.44 26 LYS B N 1
ATOM 2229 C CA . LYS B 1 26 ? -0.365 12.156 -12.516 1 88.44 26 LYS B CA 1
ATOM 2230 C C . LYS B 1 26 ? -0.451 11.508 -11.133 1 88.44 26 LYS B C 1
ATOM 2232 O O . LYS B 1 26 ? 0.547 11 -10.617 1 88.44 26 LYS B O 1
ATOM 2237 N N . ALA B 1 27 ? -1.585 11.539 -10.594 1 85.75 27 ALA B N 1
ATOM 2238 C CA . ALA B 1 27 ? -1.789 10.938 -9.281 1 85.75 27 ALA B CA 1
ATOM 2239 C C . ALA B 1 27 ? -1.495 9.445 -9.312 1 85.75 27 ALA B C 1
ATOM 2241 O O . ALA B 1 27 ? -0.904 8.898 -8.375 1 85.75 27 ALA B O 1
ATOM 2242 N N . ILE B 1 28 ? -1.839 8.875 -10.391 1 86.88 28 ILE B N 1
ATOM 2243 C CA . ILE B 1 28 ? -1.616 7.445 -10.547 1 86.88 28 ILE B CA 1
ATOM 2244 C C . ILE B 1 28 ? -0.118 7.164 -10.625 1 86.88 28 ILE B C 1
ATOM 2246 O O . ILE B 1 28 ? 0.391 6.27 -9.945 1 86.88 28 ILE B O 1
ATOM 2250 N N . SER B 1 29 ? 0.498 7.906 -11.414 1 89.56 29 SER B N 1
ATOM 2251 C CA . SER B 1 29 ? 1.94 7.742 -11.562 1 89.56 29 SER B CA 1
ATOM 2252 C C . SER B 1 29 ? 2.658 7.934 -10.234 1 89.56 29 SER B C 1
ATOM 2254 O O . SER B 1 29 ? 3.592 7.195 -9.914 1 89.56 29 SER B O 1
ATOM 2256 N N . LEU B 1 30 ? 2.168 8.852 -9.484 1 89.81 30 LEU B N 1
ATOM 2257 C CA . LEU B 1 30 ? 2.77 9.125 -8.188 1 89.81 30 LEU B CA 1
ATOM 2258 C C . LEU B 1 30 ? 2.504 7.984 -7.211 1 89.81 30 LEU B C 1
ATOM 2260 O O . LEU B 1 30 ? 3.375 7.625 -6.418 1 89.81 30 LEU B O 1
ATOM 2264 N N . LEU B 1 31 ? 1.363 7.461 -7.316 1 90.5 31 LEU B N 1
ATOM 2265 C CA . LEU B 1 31 ? 1.033 6.336 -6.449 1 90.5 31 LEU B CA 1
ATOM 2266 C C . LEU B 1 31 ? 1.916 5.133 -6.762 1 90.5 31 LEU B C 1
ATOM 2268 O O . LEU B 1 31 ? 2.5 4.535 -5.855 1 90.5 31 LEU B O 1
ATOM 2272 N N . ILE B 1 32 ? 2.039 4.883 -8.023 1 91.06 32 ILE B N 1
ATOM 2273 C CA . ILE B 1 32 ? 2.854 3.748 -8.445 1 91.06 32 ILE B CA 1
ATOM 2274 C C . ILE B 1 32 ? 4.309 3.984 -8.055 1 91.06 32 ILE B C 1
ATOM 2276 O O . ILE B 1 32 ? 4.992 3.066 -7.586 1 91.06 32 ILE B O 1
ATOM 2280 N N . SER B 1 33 ? 4.727 5.188 -8.188 1 91.31 33 SER B N 1
ATOM 2281 C CA . SER B 1 33 ? 6.09 5.539 -7.809 1 91.31 33 SER B CA 1
ATOM 2282 C C . SER B 1 33 ? 6.301 5.379 -6.305 1 91.31 33 SER B C 1
ATOM 2284 O O . SER B 1 33 ? 7.359 4.926 -5.867 1 91.31 33 SER B O 1
ATOM 2286 N N . THR B 1 34 ? 5.363 5.719 -5.609 1 89.69 34 THR B N 1
ATOM 2287 C CA . THR B 1 34 ? 5.434 5.57 -4.16 1 89.69 34 THR B CA 1
ATOM 2288 C C . THR B 1 34 ? 5.5 4.098 -3.766 1 89.69 34 THR B C 1
ATOM 2290 O O . THR B 1 34 ? 6.336 3.703 -2.953 1 89.69 34 THR B O 1
ATOM 2293 N N . LEU B 1 35 ? 4.66 3.326 -4.348 1 91.5 35 LEU B N 1
ATOM 2294 C CA . LEU B 1 35 ? 4.66 1.896 -4.059 1 91.5 35 LEU B CA 1
ATOM 2295 C C . LEU B 1 35 ? 5.984 1.261 -4.461 1 91.5 35 LEU B C 1
ATOM 2297 O O . LEU B 1 35 ? 6.543 0.454 -3.713 1 91.5 35 LEU B O 1
ATOM 2301 N N . HIS B 1 36 ? 6.445 1.706 -5.578 1 91.62 36 HIS B N 1
ATOM 2302 C CA . HIS B 1 36 ? 7.719 1.196 -6.066 1 91.62 36 HIS B CA 1
ATOM 2303 C C . HIS B 1 36 ? 8.867 1.604 -5.145 1 91.62 36 HIS B C 1
ATOM 2305 O O . HIS B 1 36 ? 9.68 0.765 -4.75 1 91.62 36 HIS B O 1
ATOM 2311 N N . GLY B 1 37 ? 8.891 2.822 -4.789 1 89.62 37 GLY B N 1
ATOM 2312 C CA . GLY B 1 37 ? 9.977 3.379 -4.004 1 89.62 37 GLY B CA 1
ATOM 2313 C C . GLY B 1 37 ? 10 2.873 -2.572 1 89.62 37 GLY B C 1
ATOM 2314 O O . GLY B 1 37 ? 11.023 2.969 -1.891 1 89.62 37 GLY B O 1
ATOM 2315 N N . THR B 1 38 ? 8.883 2.344 -2.111 1 88.44 38 THR B N 1
ATOM 2316 C CA . THR B 1 38 ? 8.781 1.811 -0.757 1 88.44 38 THR B CA 1
ATOM 2317 C C . THR B 1 38 ? 8.773 0.285 -0.777 1 88.44 38 THR B C 1
ATOM 2319 O O . THR B 1 38 ? 8.352 -0.351 0.194 1 88.44 38 THR B O 1
ATOM 2322 N N . GLU B 1 39 ? 9.18 -0.324 -1.878 1 90 39 GLU B N 1
ATOM 2323 C CA . GLU B 1 39 ? 9.141 -1.774 -2.037 1 90 39 GLU B CA 1
ATOM 2324 C C . GLU B 1 39 ? 7.758 -2.332 -1.715 1 90 39 GLU B C 1
ATOM 2326 O O . GLU B 1 39 ? 7.633 -3.285 -0.943 1 90 39 GLU B O 1
ATOM 2331 N N . LEU B 1 40 ? 6.824 -1.615 -2.299 1 90.12 40 LEU B N 1
ATOM 2332 C CA . LEU B 1 40 ? 5.422 -1.981 -2.146 1 90.12 40 LEU B CA 1
ATOM 2333 C C . LEU B 1 40 ? 5.012 -1.962 -0.678 1 90.12 40 LEU B C 1
ATOM 2335 O O . LEU B 1 40 ? 4.375 -2.902 -0.194 1 90.12 40 LEU B O 1
ATOM 2339 N N . LEU B 1 41 ? 5.508 -1.074 0.044 1 86.31 41 LEU B N 1
ATOM 2340 C CA . LEU B 1 41 ? 5.223 -0.792 1.446 1 86.31 41 LEU B CA 1
ATOM 2341 C C . LEU B 1 41 ? 5.766 -1.896 2.346 1 86.31 41 LEU B C 1
ATOM 2343 O O . LEU B 1 41 ? 5.281 -2.088 3.463 1 86.31 41 LEU B O 1
ATOM 2347 N N . GLY B 1 42 ? 6.684 -2.693 1.816 1 89.06 42 GLY B N 1
ATOM 2348 C CA . GLY B 1 42 ? 7.293 -3.758 2.598 1 89.06 42 GLY B CA 1
ATOM 2349 C C . GLY B 1 42 ? 6.359 -4.926 2.842 1 89.06 42 GLY B C 1
ATOM 2350 O O . GLY B 1 42 ? 6.578 -5.723 3.758 1 89.06 42 GLY B O 1
ATOM 2351 N N . CYS B 1 43 ? 5.395 -4.984 2.064 1 90.94 43 CYS B N 1
ATOM 2352 C CA . CYS B 1 43 ? 4.355 -5.973 2.324 1 90.94 43 CYS B CA 1
ATOM 2353 C C . CYS B 1 43 ? 4.891 -7.387 2.129 1 90.94 43 CYS B C 1
ATOM 2355 O O . CYS B 1 43 ? 4.477 -8.312 2.828 1 90.94 43 CYS B O 1
ATOM 2357 N N . VAL B 1 44 ? 5.84 -7.52 1.248 1 95.25 44 VAL B N 1
ATOM 2358 C CA . VAL B 1 44 ? 6.41 -8.836 1.006 1 95.25 44 VAL B CA 1
ATOM 2359 C C . VAL B 1 44 ? 7.258 -9.266 2.203 1 95.25 44 VAL B C 1
ATOM 2361 O O . VAL B 1 44 ? 7.098 -10.367 2.725 1 95.25 44 VAL B O 1
ATOM 2364 N N . SER B 1 45 ? 8.039 -8.383 2.654 1 92.56 45 SER B N 1
ATOM 2365 C CA . SER B 1 45 ? 8.891 -8.664 3.807 1 92.56 45 SER B CA 1
ATOM 2366 C C . SER B 1 45 ? 8.062 -8.938 5.055 1 92.56 45 SER B C 1
ATOM 2368 O O . SER B 1 45 ? 8.383 -9.828 5.84 1 92.56 45 SER B O 1
ATOM 2370 N N . MET B 1 46 ? 7.09 -8.141 5.172 1 88.38 46 MET B N 1
ATOM 2371 C CA . MET B 1 46 ? 6.203 -8.328 6.32 1 88.38 46 MET B CA 1
ATOM 2372 C C . MET B 1 46 ? 5.523 -9.688 6.27 1 88.38 46 MET B C 1
ATOM 2374 O O . MET B 1 46 ? 5.469 -10.398 7.277 1 88.38 46 MET B O 1
ATOM 2378 N N . LEU B 1 47 ? 5.043 -10.023 5.156 1 93.44 47 LEU B N 1
ATOM 2379 C CA . LEU B 1 47 ? 4.395 -11.32 5 1 93.44 47 LEU B CA 1
ATOM 2380 C C . LEU B 1 47 ? 5.387 -12.453 5.23 1 93.44 47 LEU B C 1
ATOM 2382 O O . LEU B 1 47 ? 5.047 -13.469 5.848 1 93.44 47 LEU B O 1
ATOM 2386 N N . TYR B 1 48 ? 6.555 -12.305 4.691 1 94.19 48 TYR B N 1
ATOM 2387 C CA . TYR B 1 48 ? 7.609 -13.297 4.883 1 94.19 48 TYR B CA 1
ATOM 2388 C C . TYR B 1 48 ? 7.859 -13.539 6.367 1 94.19 48 TYR B C 1
ATOM 2390 O O . TYR B 1 48 ? 7.895 -14.688 6.812 1 94.19 48 TYR B O 1
ATOM 2398 N N . GLY B 1 49 ? 7.996 -12.477 7.121 1 90.88 49 GLY B N 1
ATOM 2399 C CA . GLY B 1 49 ? 8.234 -12.594 8.555 1 90.88 49 GLY B CA 1
ATOM 2400 C C . GLY B 1 49 ? 7.066 -13.219 9.297 1 90.88 49 GLY B C 1
ATOM 2401 O O . GLY B 1 49 ? 7.262 -13.891 10.312 1 90.88 49 GLY B O 1
ATOM 2402 N N . SER B 1 50 ? 5.918 -13.016 8.836 1 89.56 50 SER B N 1
ATOM 2403 C CA . SER B 1 50 ? 4.719 -13.508 9.508 1 89.56 50 SER B CA 1
ATOM 2404 C C . SER B 1 50 ? 4.477 -14.977 9.211 1 89.56 50 SER B C 1
ATOM 2406 O O . SER B 1 50 ? 4.027 -15.734 10.078 1 89.56 50 SER B O 1
ATOM 2408 N N . LEU B 1 51 ? 4.73 -15.367 7.984 1 90.69 51 LEU B N 1
ATOM 2409 C CA . LEU B 1 51 ? 4.422 -16.719 7.535 1 90.69 51 LEU B CA 1
ATOM 2410 C C . LEU B 1 51 ? 5.574 -17.672 7.836 1 90.69 51 LEU B C 1
ATOM 2412 O O . LEU B 1 51 ? 5.355 -18.844 8.125 1 90.69 51 LEU B O 1
ATOM 2416 N N . LEU B 1 52 ? 6.727 -17.109 7.668 1 89.75 52 LEU B N 1
ATOM 2417 C CA . LEU B 1 52 ? 7.906 -17.953 7.773 1 89.75 52 LEU B CA 1
ATOM 2418 C C . LEU B 1 52 ? 8.844 -17.453 8.867 1 89.75 52 LEU B C 1
ATOM 2420 O O . LEU B 1 52 ? 9.977 -17.062 8.594 1 89.75 52 LEU B O 1
ATOM 2424 N N . PRO B 1 53 ? 8.375 -17.594 10.031 1 77.25 53 PRO B N 1
ATOM 2425 C CA . PRO B 1 53 ? 9.234 -17.125 11.117 1 77.25 53 PRO B CA 1
ATOM 2426 C C . PRO B 1 53 ? 10.539 -17.922 11.211 1 77.25 53 PRO B C 1
ATOM 2428 O O . PRO B 1 53 ? 10.641 -19.031 10.68 1 77.25 53 PRO B O 1
ATOM 2431 N N . PRO B 1 54 ? 11.523 -17.234 11.703 1 70.19 54 PRO B N 1
ATOM 2432 C CA . PRO B 1 54 ? 12.867 -17.828 11.734 1 70.19 54 PRO B CA 1
ATOM 2433 C C . PRO B 1 54 ? 12.883 -19.219 12.367 1 70.19 54 PRO B C 1
ATOM 2435 O O . PRO B 1 54 ? 13.688 -20.062 11.977 1 70.19 54 PRO B O 1
ATOM 2438 N N . ASP B 1 55 ? 12.117 -19.422 13.258 1 65.94 55 ASP B N 1
ATOM 2439 C CA . ASP B 1 55 ? 12.164 -20.703 13.969 1 65.94 55 ASP B CA 1
ATOM 2440 C C . ASP B 1 55 ? 11.414 -21.781 13.203 1 65.94 55 ASP B C 1
ATOM 2442 O O . ASP B 1 55 ? 11.203 -22.875 13.719 1 65.94 55 ASP B O 1
ATOM 2446 N N . SER B 1 56 ? 11.156 -21.422 12.047 1 62.78 56 SER B N 1
ATOM 2447 C CA . SER B 1 56 ? 10.359 -22.406 11.312 1 62.78 56 SER B CA 1
ATOM 2448 C C . SER B 1 56 ? 11.234 -23.531 10.766 1 62.78 56 SER B C 1
ATOM 2450 O O . SER B 1 56 ? 12.352 -23.281 10.312 1 62.78 56 SER B O 1
ATOM 2452 N N . THR B 1 57 ? 10.867 -24.719 11.047 1 61.22 57 THR B N 1
ATOM 2453 C CA . THR B 1 57 ? 11.539 -25.922 10.586 1 61.22 57 THR B CA 1
ATOM 2454 C C . THR B 1 57 ? 11.289 -26.141 9.094 1 61.22 57 THR B C 1
ATOM 2456 O O . THR B 1 57 ? 10.211 -25.812 8.586 1 61.22 57 THR B O 1
ATOM 2459 N N . PRO B 1 58 ? 12.383 -26.516 8.453 1 65.06 58 PRO B N 1
ATOM 2460 C CA . PRO B 1 58 ? 12.219 -26.828 7.027 1 65.06 58 PRO B CA 1
ATOM 2461 C C . PRO B 1 58 ? 11.188 -27.922 6.773 1 65.06 58 PRO B C 1
ATOM 2463 O O . PRO B 1 58 ? 10.938 -28.75 7.648 1 65.06 58 PRO B O 1
ATOM 2466 N N . ARG B 1 59 ? 10.555 -27.828 5.668 1 69.38 59 ARG B N 1
ATOM 2467 C CA . ARG B 1 59 ? 9.562 -28.812 5.238 1 69.38 59 ARG B CA 1
ATOM 2468 C C . ARG B 1 59 ? 10.18 -30.203 5.121 1 69.38 59 ARG B C 1
ATOM 2470 O O . ARG B 1 59 ? 11.25 -30.375 4.52 1 69.38 59 ARG B O 1
ATOM 2477 N N . VAL B 1 60 ? 9.641 -31.031 5.973 1 69.31 60 VAL B N 1
ATOM 2478 C CA . VAL B 1 60 ? 10.062 -32.406 5.875 1 69.31 60 VAL B CA 1
ATOM 2479 C C . VAL B 1 60 ? 9.133 -33.156 4.922 1 69.31 60 VAL B C 1
ATOM 2481 O O . VAL B 1 60 ? 7.93 -32.875 4.867 1 69.31 60 VAL B O 1
ATOM 2484 N N . GLU B 1 61 ? 9.75 -34 4.148 1 70.25 61 GLU B N 1
ATOM 2485 C CA . GLU B 1 61 ? 8.969 -34.781 3.215 1 70.25 61 GLU B CA 1
ATOM 2486 C C . GLU B 1 61 ? 7.852 -35.531 3.938 1 70.25 61 GLU B C 1
ATOM 2488 O O . GLU B 1 61 ? 8.078 -36.125 4.996 1 70.25 61 GLU B O 1
ATOM 2493 N N . GLY B 1 62 ? 6.68 -35.438 3.41 1 71.94 62 GLY B N 1
ATOM 2494 C CA . GLY B 1 62 ? 5.547 -36.156 3.977 1 71.94 62 GLY B CA 1
ATOM 2495 C C . GLY B 1 62 ? 4.797 -35.344 5.02 1 71.94 62 GLY B C 1
ATOM 2496 O O . GLY B 1 62 ? 3.725 -35.75 5.477 1 71.94 62 GLY B O 1
ATOM 2497 N N . GLN B 1 63 ? 5.383 -34.344 5.379 1 78.81 63 GLN B N 1
ATOM 2498 C CA . GLN 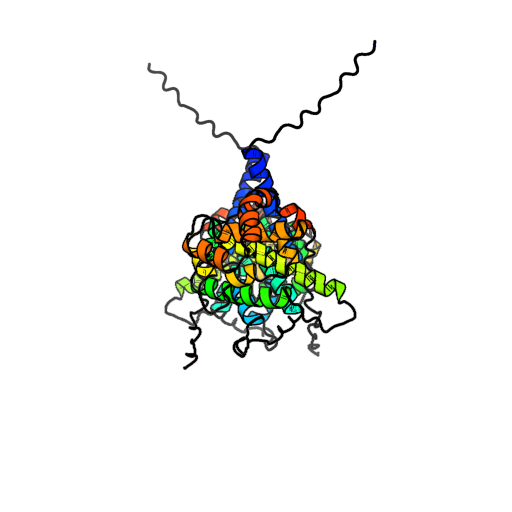B 1 63 ? 4.758 -33.5 6.406 1 78.81 63 GLN B CA 1
ATOM 2499 C C . GLN B 1 63 ? 3.553 -32.75 5.844 1 78.81 63 GLN B C 1
ATOM 2501 O O . GLN B 1 63 ? 3.584 -32.281 4.707 1 78.81 63 GLN B O 1
ATOM 2506 N N . LEU B 1 64 ? 2.531 -32.812 6.586 1 82.19 64 LEU B N 1
ATOM 2507 C CA . LEU B 1 64 ? 1.358 -32.031 6.207 1 82.19 64 LEU B CA 1
ATOM 2508 C C . LEU B 1 64 ? 1.618 -30.547 6.387 1 82.19 64 LEU B C 1
ATOM 2510 O O . LEU B 1 64 ? 2.32 -30.141 7.316 1 82.19 64 LEU B O 1
ATOM 2514 N N . PRO B 1 65 ? 1.112 -29.844 5.438 1 84 65 PRO B N 1
ATOM 2515 C CA . PRO B 1 65 ? 1.325 -28.406 5.566 1 84 65 PRO B CA 1
ATOM 2516 C C . PRO B 1 65 ? 0.667 -27.812 6.812 1 84 65 PRO B C 1
ATOM 2518 O O . PRO B 1 65 ? -0.387 -28.297 7.242 1 84 65 PRO B O 1
ATOM 2521 N N . PRO B 1 66 ? 1.302 -26.922 7.352 1 82.69 66 PRO B N 1
ATOM 2522 C CA . PRO B 1 66 ? 0.69 -26.266 8.5 1 82.69 66 PRO B CA 1
ATOM 2523 C C . PRO B 1 66 ? -0.515 -25.406 8.117 1 82.69 66 PRO B C 1
ATOM 2525 O O . PRO B 1 66 ? -0.625 -24.969 6.969 1 82.69 66 PRO B O 1
ATOM 2528 N N . SER B 1 67 ? -1.383 -25.344 9.047 1 85.25 67 SER B N 1
ATOM 2529 C CA . SER B 1 67 ? -2.49 -24.422 8.82 1 85.25 67 SER B CA 1
ATOM 2530 C C . SER B 1 67 ? -2.023 -22.969 8.883 1 85.25 67 SER B C 1
ATOM 2532 O O . SER B 1 67 ? -1.097 -22.641 9.625 1 85.25 67 SER B O 1
ATOM 2534 N N . ILE B 1 68 ? -2.607 -22.125 8.102 1 88.75 68 ILE B N 1
ATOM 2535 C CA . ILE B 1 68 ? -2.283 -20.703 8.102 1 88.75 68 ILE B CA 1
ATOM 2536 C C . ILE B 1 68 ? -3.197 -19.953 9.078 1 88.75 68 ILE B C 1
ATOM 2538 O O . ILE B 1 68 ? -4.418 -19.938 8.906 1 88.75 68 ILE B O 1
ATOM 2542 N N . PRO B 1 69 ? -2.59 -19.406 10.094 1 88.25 69 PRO B N 1
ATOM 2543 C CA . PRO B 1 69 ? -3.443 -18.625 10.992 1 88.25 69 PRO B CA 1
ATOM 2544 C C . PRO B 1 69 ? -4.289 -17.594 10.25 1 88.25 69 PRO B C 1
ATOM 2546 O O . PRO B 1 69 ? -3.852 -17.047 9.242 1 88.25 69 PRO B O 1
ATOM 2549 N N . ASP B 1 70 ? -5.422 -17.266 10.742 1 89.31 70 ASP B N 1
ATOM 2550 C CA . ASP B 1 70 ? -6.395 -16.391 10.086 1 89.31 70 ASP B CA 1
ATOM 2551 C C . ASP B 1 70 ? -5.793 -15.031 9.781 1 89.31 70 ASP B C 1
ATOM 2553 O O . ASP B 1 70 ? -5.961 -14.5 8.68 1 89.31 70 ASP B O 1
ATOM 2557 N N . PRO B 1 71 ? -5.078 -14.398 10.727 1 86.5 71 PRO B N 1
ATOM 2558 C CA . PRO B 1 71 ? -4.492 -13.094 10.422 1 86.5 71 PRO B CA 1
ATOM 2559 C C . PRO B 1 71 ? -3.479 -13.156 9.281 1 86.5 71 PRO B C 1
ATOM 2561 O O . PRO B 1 71 ? -3.375 -12.211 8.492 1 86.5 71 PRO B O 1
ATOM 2564 N N . CYS B 1 72 ? -2.812 -14.25 9.188 1 91.5 72 CYS B N 1
ATOM 2565 C CA . CYS B 1 72 ? -1.828 -14.422 8.125 1 91.5 72 CYS B CA 1
ATOM 2566 C C . CYS B 1 72 ? -2.512 -14.656 6.785 1 91.5 72 CYS B C 1
ATOM 2568 O O . CYS B 1 72 ? -2.021 -14.211 5.746 1 91.5 72 CYS B O 1
ATOM 2570 N N . LEU B 1 73 ? -3.635 -15.391 6.887 1 92.88 73 LEU B N 1
ATOM 2571 C CA . LEU B 1 73 ? -4.398 -15.633 5.668 1 92.88 73 LEU B CA 1
ATOM 2572 C C . LEU B 1 73 ? -4.934 -14.32 5.098 1 92.88 73 LEU B C 1
ATOM 2574 O O . LEU B 1 73 ? -4.852 -14.086 3.889 1 92.88 73 LEU B O 1
ATOM 2578 N N . SER B 1 74 ? -5.418 -13.531 5.957 1 90.38 74 SER B N 1
ATOM 2579 C CA . SER B 1 74 ? -5.926 -12.227 5.547 1 90.38 74 SER B CA 1
ATOM 2580 C C . SER B 1 74 ? -4.809 -11.344 5 1 90.38 74 SER B C 1
ATOM 2582 O O . SER B 1 74 ? -4.984 -10.68 3.975 1 90.38 74 SER B O 1
ATOM 2584 N N . LEU B 1 75 ? -3.725 -11.359 5.652 1 91.12 75 LEU B N 1
ATOM 2585 C CA . LEU B 1 75 ? -2.572 -10.578 5.219 1 91.12 75 LEU B CA 1
ATOM 2586 C C . LEU B 1 75 ? -2.064 -11.062 3.867 1 91.12 75 LEU B C 1
ATOM 2588 O O . LEU B 1 75 ? -1.76 -10.25 2.986 1 91.12 75 LEU B O 1
ATOM 2592 N N . ALA B 1 76 ? -2 -12.305 3.742 1 95.62 76 ALA B N 1
ATOM 2593 C CA . ALA B 1 76 ? -1.527 -12.891 2.49 1 95.62 76 ALA B CA 1
ATOM 2594 C C . ALA B 1 76 ? -2.457 -12.531 1.334 1 95.62 76 ALA B C 1
ATOM 2596 O O . ALA B 1 76 ? -1.998 -12.133 0.262 1 95.62 76 ALA B O 1
ATOM 2597 N N . THR B 1 77 ? -3.713 -12.664 1.606 1 94.81 77 THR B N 1
ATOM 2598 C CA . THR B 1 77 ? -4.695 -12.359 0.572 1 94.81 77 THR B CA 1
ATOM 2599 C C . THR B 1 77 ? -4.602 -10.891 0.16 1 94.81 77 THR B C 1
ATOM 2601 O O . THR B 1 77 ? -4.527 -10.578 -1.03 1 94.81 77 THR B O 1
ATOM 2604 N N . ALA B 1 78 ? -4.539 -10.039 1.095 1 90.19 78 ALA B N 1
ATOM 2605 C CA . ALA B 1 78 ? -4.43 -8.609 0.812 1 90.19 78 ALA B CA 1
ATOM 2606 C C . ALA B 1 78 ? -3.139 -8.289 0.064 1 90.19 78 ALA B C 1
ATOM 2608 O O . ALA B 1 78 ? -3.137 -7.488 -0.871 1 90.19 78 ALA B O 1
ATOM 2609 N N . THR B 1 79 ? -2.068 -8.852 0.504 1 94.5 79 THR B N 1
ATOM 2610 C CA . THR B 1 79 ? -0.766 -8.617 -0.109 1 94.5 79 THR B CA 1
ATOM 2611 C C . THR B 1 79 ? -0.767 -9.07 -1.568 1 94.5 79 THR B C 1
ATOM 2613 O O . THR B 1 79 ? -0.365 -8.312 -2.455 1 94.5 79 THR B O 1
ATOM 2616 N N . PHE B 1 80 ? -1.29 -10.148 -1.857 1 97.06 80 PHE B N 1
ATOM 2617 C CA . PHE B 1 80 ? -1.235 -10.68 -3.217 1 97.06 80 PHE B CA 1
ATOM 2618 C C . PHE B 1 80 ? -2.234 -9.961 -4.117 1 97.06 80 PHE B C 1
ATOM 2620 O O . PHE B 1 80 ? -1.985 -9.781 -5.309 1 97.06 80 PHE B O 1
ATOM 2627 N N . ILE B 1 81 ? -3.332 -9.562 -3.564 1 94.62 81 ILE B N 1
ATOM 2628 C CA . ILE B 1 81 ? -4.238 -8.734 -4.348 1 94.62 81 ILE B CA 1
ATOM 2629 C C . ILE B 1 81 ? -3.543 -7.422 -4.719 1 94.62 81 ILE B C 1
ATOM 2631 O O . ILE B 1 81 ? -3.617 -6.977 -5.863 1 94.62 81 ILE B O 1
ATOM 2635 N N . LEU B 1 82 ? -2.877 -6.875 -3.773 1 93.62 82 LEU B N 1
ATOM 2636 C CA . LEU B 1 82 ? -2.143 -5.641 -4.031 1 93.62 82 LEU B CA 1
ATOM 2637 C C . LEU B 1 82 ? -1.073 -5.859 -5.098 1 93.62 82 LEU B C 1
ATOM 2639 O O . LEU B 1 82 ? -0.952 -5.066 -6.035 1 93.62 82 LEU B O 1
ATOM 2643 N N . LEU B 1 83 ? -0.318 -6.895 -4.922 1 96.5 83 LEU B N 1
ATOM 2644 C CA . LEU B 1 83 ? 0.728 -7.203 -5.891 1 96.5 83 LEU B CA 1
ATOM 2645 C C . LEU B 1 83 ? 0.145 -7.348 -7.293 1 96.5 83 LEU B C 1
ATOM 2647 O O . LEU B 1 83 ? 0.699 -6.816 -8.258 1 96.5 83 LEU B O 1
ATOM 2651 N N . ARG B 1 84 ? -0.948 -8.008 -7.359 1 95.12 84 ARG B N 1
ATOM 2652 C CA . ARG B 1 84 ? -1.596 -8.211 -8.648 1 95.12 84 ARG B CA 1
ATOM 2653 C C . ARG B 1 84 ? -2.033 -6.879 -9.258 1 95.12 84 ARG B C 1
ATOM 2655 O O . ARG B 1 84 ? -1.847 -6.645 -10.453 1 95.12 84 ARG B O 1
ATOM 2662 N N . ARG B 1 85 ? -2.566 -6.027 -8.484 1 91.75 85 ARG B N 1
ATOM 2663 C CA . ARG B 1 85 ? -3.027 -4.73 -8.969 1 91.75 85 ARG B CA 1
ATOM 2664 C C . ARG B 1 85 ? -1.859 -3.885 -9.469 1 91.75 85 ARG B C 1
ATOM 2666 O O . ARG B 1 85 ? -1.968 -3.211 -10.5 1 91.75 85 ARG B O 1
ATOM 2673 N N . VAL B 1 86 ? -0.809 -3.912 -8.766 1 93.62 86 VAL B N 1
ATOM 2674 C CA . VAL B 1 86 ? 0.367 -3.158 -9.188 1 93.62 86 VAL B CA 1
ATOM 2675 C C . VAL B 1 86 ? 0.898 -3.717 -10.5 1 93.62 86 VAL B C 1
ATOM 2677 O O . VAL B 1 86 ? 1.271 -2.959 -11.406 1 93.62 86 VAL B O 1
ATOM 2680 N N . ALA B 1 87 ? 0.911 -5.023 -10.594 1 95.25 87 ALA B N 1
ATOM 2681 C CA . ALA B 1 87 ? 1.362 -5.656 -11.828 1 95.25 87 ALA B CA 1
ATOM 2682 C C . ALA B 1 87 ? 0.49 -5.242 -13.008 1 95.25 87 ALA B C 1
ATOM 2684 O O . ALA B 1 87 ? 0.997 -5 -14.109 1 95.25 87 ALA B O 1
ATOM 2685 N N . GLU B 1 88 ? -0.734 -5.141 -12.766 1 92.06 88 GLU B N 1
ATOM 2686 C CA . GLU B 1 88 ? -1.688 -4.781 -13.812 1 92.06 88 GLU B CA 1
ATOM 2687 C C . GLU B 1 88 ? -1.521 -3.324 -14.234 1 92.06 88 GLU B C 1
ATOM 2689 O O . GLU B 1 88 ? -1.776 -2.975 -15.391 1 92.06 88 GLU B O 1
ATOM 2694 N N . LEU B 1 89 ? -1.057 -2.523 -13.344 1 89.62 89 LEU B N 1
ATOM 2695 C CA . LEU B 1 89 ? -0.906 -1.098 -13.617 1 89.62 89 LEU B CA 1
ATOM 2696 C C . LEU B 1 89 ? 0.455 -0.804 -14.234 1 89.62 89 LEU B C 1
ATOM 2698 O O . LEU B 1 89 ? 0.553 -0.026 -15.188 1 89.62 89 LEU B O 1
ATOM 2702 N N . ASP B 1 90 ? 1.401 -1.38 -13.711 1 92.25 90 ASP B N 1
ATOM 2703 C CA . ASP B 1 90 ? 2.764 -1.167 -14.195 1 92.25 90 ASP B CA 1
ATOM 2704 C C . ASP B 1 90 ? 3.613 -2.422 -14.008 1 92.25 90 ASP B C 1
ATOM 2706 O O . ASP B 1 90 ? 4.289 -2.574 -12.984 1 92.25 90 ASP B O 1
ATOM 2710 N N . LEU B 1 91 ? 3.682 -3.229 -15 1 94.69 91 LEU B N 1
ATOM 2711 C CA . LEU B 1 91 ? 4.344 -4.527 -14.953 1 94.69 91 LEU B CA 1
ATOM 2712 C C . LEU B 1 91 ? 5.84 -4.367 -14.695 1 94.69 91 LEU B C 1
ATOM 2714 O O . LEU B 1 91 ? 6.422 -5.117 -13.914 1 94.69 91 LEU B O 1
ATOM 2718 N N . ASN B 1 92 ? 6.402 -3.424 -15.312 1 96.38 92 ASN B N 1
ATOM 2719 C CA . ASN B 1 92 ? 7.844 -3.23 -15.203 1 96.38 92 ASN B CA 1
ATOM 2720 C C . ASN B 1 92 ? 8.25 -2.887 -13.773 1 96.38 92 ASN B C 1
ATOM 2722 O O . ASN B 1 92 ? 9.195 -3.467 -13.234 1 96.38 92 ASN B O 1
ATOM 2726 N N . LYS B 1 93 ? 7.559 -1.949 -13.203 1 94.5 93 LYS B N 1
ATOM 2727 C CA . LYS B 1 93 ? 7.879 -1.566 -11.828 1 94.5 93 LYS B CA 1
ATOM 2728 C C . LYS B 1 93 ? 7.613 -2.715 -10.867 1 94.5 93 LYS B C 1
ATOM 2730 O O . LYS B 1 93 ? 8.375 -2.926 -9.914 1 94.5 93 LYS B O 1
ATOM 2735 N N . PHE B 1 94 ? 6.551 -3.375 -11.133 1 96.38 94 PHE B N 1
ATOM 2736 C CA . PHE B 1 94 ? 6.219 -4.551 -10.336 1 96.38 94 PHE B CA 1
ATOM 2737 C C . PHE B 1 94 ? 7.352 -5.566 -10.375 1 96.38 94 PHE B C 1
ATOM 2739 O O . PHE B 1 94 ? 7.812 -6.035 -9.336 1 96.38 94 PHE B O 1
ATOM 2746 N N . GLN B 1 95 ? 7.824 -5.898 -11.531 1 97.94 95 GLN B N 1
ATOM 2747 C CA . GLN B 1 95 ? 8.852 -6.926 -11.711 1 97.94 95 GLN B CA 1
ATOM 2748 C C . GLN B 1 95 ? 10.203 -6.445 -11.195 1 97.94 95 GLN B C 1
ATOM 2750 O O . GLN B 1 95 ? 10.992 -7.242 -10.68 1 97.94 95 GLN B O 1
ATOM 2755 N N . GLU B 1 96 ? 10.406 -5.211 -11.258 1 97.5 96 GLU B N 1
ATOM 2756 C CA . GLU B 1 96 ? 11.648 -4.648 -10.734 1 97.5 96 GLU B CA 1
ATOM 2757 C C . GLU B 1 96 ? 11.734 -4.789 -9.219 1 97.5 96 GLU B C 1
ATOM 2759 O O . GLU B 1 96 ? 12.766 -5.199 -8.688 1 97.5 96 GLU B O 1
ATOM 2764 N N . VAL B 1 97 ? 10.688 -4.5 -8.586 1 97 97 VAL B N 1
ATOM 2765 C CA . VAL B 1 97 ? 10.68 -4.535 -7.129 1 97 97 VAL B CA 1
ATOM 2766 C C . VAL B 1 97 ? 10.766 -5.98 -6.645 1 97 97 VAL B C 1
ATOM 2768 O O . VAL B 1 97 ? 11.602 -6.312 -5.797 1 97 97 VAL B O 1
ATOM 2771 N N . LEU B 1 98 ? 9.969 -6.832 -7.176 1 97.75 98 LEU B N 1
ATOM 2772 C CA . LEU B 1 98 ? 9.914 -8.211 -6.711 1 97.75 98 LEU B CA 1
ATOM 2773 C C . LEU B 1 98 ? 11.148 -8.984 -7.164 1 97.75 98 LEU B C 1
ATOM 2775 O O . LEU B 1 98 ? 11.523 -9.984 -6.539 1 97.75 98 LEU B O 1
ATOM 2779 N N . GLY B 1 99 ? 11.711 -8.547 -8.258 1 97.81 99 GLY B N 1
ATOM 2780 C CA . GLY B 1 99 ? 12.883 -9.227 -8.797 1 97.81 99 GLY B CA 1
ATOM 2781 C C . GLY B 1 99 ? 14.172 -8.852 -8.094 1 97.81 99 GLY B C 1
ATOM 2782 O O . GLY B 1 99 ? 15.203 -9.484 -8.305 1 97.81 99 GLY B O 1
ATOM 2783 N N . ALA B 1 100 ? 14.047 -7.836 -7.273 1 96.12 100 ALA B N 1
ATOM 2784 C CA . ALA B 1 100 ? 15.242 -7.43 -6.531 1 96.12 100 ALA B CA 1
ATOM 2785 C C . ALA B 1 100 ? 15.734 -8.555 -5.629 1 96.12 100 ALA B C 1
ATOM 2787 O O . ALA B 1 100 ? 14.93 -9.32 -5.086 1 96.12 100 ALA B O 1
ATOM 2788 N N . GLU B 1 101 ? 17.031 -8.781 -5.402 1 89.88 101 GLU B N 1
ATOM 2789 C CA . GLU B 1 101 ? 17.656 -9.938 -4.773 1 89.88 101 GLU B CA 1
ATOM 2790 C C . GLU B 1 101 ? 17.016 -10.242 -3.424 1 89.88 101 GLU B C 1
ATOM 2792 O O . GLU B 1 101 ? 16.531 -11.359 -3.199 1 89.88 101 GLU B O 1
ATOM 2797 N N . GLY B 1 102 ? 16.922 -9.281 -2.488 1 91.88 102 GLY B N 1
ATOM 2798 C CA . GLY B 1 102 ? 16.344 -9.539 -1.184 1 91.88 102 GLY B CA 1
ATOM 2799 C C . GLY B 1 102 ? 14.852 -9.828 -1.249 1 91.88 102 GLY B C 1
ATOM 2800 O O . GLY B 1 102 ? 14.375 -10.805 -0.668 1 91.88 102 GLY B O 1
ATOM 2801 N N . ILE B 1 103 ? 14.18 -9.273 -2.021 1 96.25 103 ILE B N 1
ATOM 2802 C CA . ILE B 1 103 ? 12.727 -9.383 -2.1 1 96.25 103 ILE B CA 1
ATOM 2803 C C . ILE B 1 103 ? 12.344 -10.617 -2.914 1 96.25 103 ILE B C 1
ATOM 2805 O O . ILE B 1 103 ? 11.383 -11.32 -2.578 1 96.25 103 ILE B O 1
ATOM 2809 N N . SER B 1 104 ? 13.102 -10.914 -3.951 1 97.62 104 SER B N 1
ATOM 2810 C CA . SER B 1 104 ? 12.797 -12.07 -4.789 1 97.62 104 SER B CA 1
ATOM 2811 C C . SER B 1 104 ? 12.922 -13.367 -3.998 1 97.62 104 SER B C 1
ATOM 2813 O O . SER B 1 104 ? 12.141 -14.305 -4.207 1 97.62 104 SER B O 1
ATOM 2815 N N . LEU B 1 105 ? 13.914 -13.422 -3.121 1 96.25 105 LEU B N 1
ATOM 2816 C CA . LEU B 1 105 ? 14.078 -14.594 -2.27 1 96.25 105 LEU B CA 1
ATOM 2817 C C . LEU B 1 105 ? 12.875 -14.773 -1.349 1 96.25 105 LEU B C 1
ATOM 2819 O O . LEU B 1 105 ? 12.328 -15.875 -1.248 1 96.25 105 LEU B O 1
ATOM 2823 N N . GLN B 1 106 ? 12.516 -13.688 -0.687 1 94.81 106 GLN B N 1
ATOM 2824 C CA . GLN B 1 106 ? 11.352 -13.734 0.189 1 94.81 106 GLN B CA 1
ATOM 2825 C C . GLN B 1 106 ? 10.102 -14.148 -0.58 1 94.81 106 GLN B C 1
ATOM 2827 O O . GLN B 1 106 ? 9.336 -15 -0.12 1 94.81 106 GLN B O 1
ATOM 2832 N N . PHE B 1 107 ? 9.977 -13.57 -1.706 1 97.25 107 PHE B N 1
ATOM 2833 C CA . PHE B 1 107 ? 8.805 -13.828 -2.531 1 97.25 107 PHE B CA 1
ATOM 2834 C C . PHE B 1 107 ? 8.719 -15.305 -2.895 1 97.25 107 PHE B C 1
ATOM 2836 O O . PHE B 1 107 ? 7.641 -15.906 -2.816 1 97.25 107 PHE B O 1
ATOM 2843 N N . ARG B 1 108 ? 9.781 -15.875 -3.289 1 97.19 108 ARG B N 1
ATOM 2844 C CA . ARG B 1 108 ? 9.805 -17.281 -3.68 1 97.19 108 ARG B CA 1
ATOM 2845 C C . ARG B 1 108 ? 9.453 -18.188 -2.504 1 97.19 108 ARG B C 1
ATOM 2847 O O . ARG B 1 108 ? 8.695 -19.141 -2.662 1 97.19 108 ARG B O 1
ATOM 2854 N N . HIS B 1 109 ? 9.977 -17.844 -1.373 1 95.38 109 HIS B N 1
ATOM 2855 C CA . HIS B 1 109 ? 9.672 -18.625 -0.184 1 95.38 109 HIS B CA 1
ATOM 2856 C C . HIS B 1 109 ? 8.195 -18.516 0.188 1 95.38 109 HIS B C 1
ATOM 2858 O O . HIS B 1 109 ? 7.566 -19.516 0.54 1 95.38 109 HIS B O 1
ATOM 2864 N N . ILE B 1 110 ? 7.691 -17.344 0.099 1 96.69 110 ILE B N 1
ATOM 2865 C CA . ILE B 1 110 ? 6.285 -17.109 0.405 1 96.69 110 ILE B CA 1
ATOM 2866 C C . ILE B 1 110 ? 5.41 -17.891 -0.574 1 96.69 110 ILE B C 1
ATOM 2868 O O . ILE B 1 110 ? 4.492 -18.609 -0.162 1 96.69 110 ILE B O 1
ATOM 2872 N N . ALA B 1 111 ? 5.734 -17.75 -1.849 1 97.62 111 ALA B N 1
ATOM 2873 C CA . ALA B 1 111 ? 4.953 -18.422 -2.883 1 97.62 111 ALA B CA 1
ATOM 2874 C C . ALA B 1 111 ? 4.961 -19.938 -2.684 1 97.62 111 ALA B C 1
ATOM 2876 O O . ALA B 1 111 ? 3.91 -20.578 -2.723 1 97.62 111 ALA B O 1
ATOM 2877 N N . ASN B 1 112 ? 6.105 -20.438 -2.428 1 95.19 112 ASN B N 1
ATOM 2878 C CA . ASN B 1 112 ? 6.234 -21.875 -2.203 1 95.19 112 ASN B CA 1
ATOM 2879 C C . ASN B 1 112 ? 5.395 -22.328 -1.015 1 95.19 112 ASN B C 1
ATOM 2881 O O . ASN B 1 112 ? 4.68 -23.328 -1.104 1 95.19 112 ASN B O 1
ATOM 2885 N N . HIS B 1 113 ? 5.52 -21.609 -0.004 1 94.19 113 HIS B N 1
ATOM 2886 C CA . HIS B 1 113 ? 4.793 -21.953 1.214 1 94.19 113 HIS B CA 1
ATOM 2887 C C . HIS B 1 113 ? 3.283 -21.891 0.991 1 94.19 113 HIS B C 1
ATOM 2889 O O . HIS B 1 113 ? 2.551 -22.781 1.428 1 94.19 113 HIS B O 1
ATOM 2895 N N . LEU B 1 114 ? 2.846 -20.891 0.345 1 96.75 114 LEU B N 1
ATOM 2896 C CA . LEU B 1 114 ? 1.415 -20.688 0.141 1 96.75 114 LEU B CA 1
ATOM 2897 C C . LEU B 1 114 ? 0.857 -21.734 -0.828 1 96.75 114 LEU B C 1
ATOM 2899 O O . LEU B 1 114 ? -0.254 -22.234 -0.637 1 96.75 114 LEU B O 1
ATOM 2903 N N . ILE B 1 115 ? 1.604 -22.016 -1.864 1 96.81 115 ILE B N 1
ATOM 2904 C CA . ILE B 1 115 ? 1.154 -23.062 -2.785 1 96.81 115 ILE B CA 1
ATOM 2905 C C . ILE B 1 115 ? 1.013 -24.391 -2.041 1 96.81 115 ILE B C 1
ATOM 2907 O O . ILE B 1 115 ? 0.012 -25.094 -2.195 1 96.81 115 ILE B O 1
ATOM 2911 N N . TRP B 1 116 ? 1.946 -24.641 -1.22 1 93.25 116 TRP B N 1
ATOM 2912 C CA . TRP B 1 116 ? 1.934 -25.859 -0.413 1 93.25 116 TRP B CA 1
ATOM 2913 C C . TRP B 1 116 ? 0.709 -25.891 0.495 1 93.25 116 TRP B C 1
ATOM 2915 O O . TRP B 1 116 ? -0.045 -26.875 0.49 1 93.25 116 TRP B O 1
ATOM 2925 N N . CYS B 1 117 ? 0.447 -24.875 1.195 1 93.62 117 CYS B N 1
ATOM 2926 C CA . CYS B 1 117 ? -0.617 -24.812 2.191 1 93.62 117 CYS B CA 1
ATOM 2927 C C . CYS B 1 117 ? -1.986 -24.781 1.526 1 93.62 117 CYS B C 1
ATOM 2929 O O . CYS B 1 117 ? -2.943 -25.375 2.033 1 93.62 117 CYS B O 1
ATOM 2931 N N . CYS B 1 118 ? -2.053 -24.125 0.42 1 95.06 118 CYS B N 1
ATOM 2932 C CA . CYS B 1 118 ? -3.361 -23.891 -0.18 1 95.06 118 CYS B CA 1
ATOM 2933 C C . CYS B 1 118 ? -3.738 -25.016 -1.133 1 95.06 118 CYS B C 1
ATOM 2935 O O . CYS B 1 118 ? -4.918 -25.203 -1.439 1 95.06 118 CYS B O 1
ATOM 2937 N N . SER B 1 119 ? -2.814 -25.719 -1.664 1 92.56 119 SER B N 1
ATOM 2938 C CA . SER B 1 119 ? -3.098 -26.844 -2.551 1 92.56 119 SER B CA 1
ATOM 2939 C C . SER B 1 119 ? -3.586 -28.062 -1.765 1 92.56 119 SER B C 1
ATOM 2941 O O . SER B 1 119 ? -4.289 -28.906 -2.307 1 92.56 119 SER B O 1
ATOM 2943 N N . SER B 1 120 ? -3.18 -28.188 -0.554 1 85.06 120 SER B N 1
ATOM 2944 C CA . SER B 1 120 ? -3.59 -29.266 0.329 1 85.06 120 SER B CA 1
ATOM 2945 C C . SER B 1 120 ? -3.947 -28.75 1.718 1 85.06 120 SER B C 1
ATOM 2947 O O . SER B 1 120 ? -3.232 -29.016 2.688 1 85.06 120 SER B O 1
ATOM 2949 N N . PRO B 1 121 ? -5.18 -28.109 1.697 1 74.69 121 PRO B N 1
ATOM 2950 C CA . PRO B 1 121 ? -5.473 -27.469 2.977 1 74.69 121 PRO B CA 1
ATOM 2951 C C . PRO B 1 121 ? -5.777 -28.469 4.09 1 74.69 121 PRO B C 1
ATOM 2953 O O . PRO B 1 121 ? -6.461 -29.469 3.857 1 74.69 121 PRO B O 1
ATOM 2956 N N . ASN B 1 122 ? -5.016 -28.312 5.07 1 75.75 122 ASN B N 1
ATOM 2957 C CA . ASN B 1 122 ? -5.301 -29.047 6.309 1 75.75 122 ASN B CA 1
ATOM 2958 C C . ASN B 1 122 ? -6.195 -28.219 7.234 1 75.75 122 ASN B C 1
ATOM 2960 O O . ASN B 1 122 ? -5.715 -27.609 8.188 1 75.75 122 ASN B O 1
ATOM 2964 N N . ILE B 1 123 ? -7.449 -28.156 6.906 1 73.19 123 ILE B N 1
ATOM 2965 C CA . ILE B 1 123 ? -8.391 -27.328 7.645 1 73.19 123 ILE B CA 1
ATOM 2966 C C . ILE B 1 123 ? -8.945 -28.109 8.828 1 73.19 123 ILE B C 1
ATOM 2968 O O . ILE B 1 123 ? -9.57 -29.156 8.656 1 73.19 123 ILE B O 1
ATOM 2972 N N . THR B 1 124 ? -8.5 -27.734 9.938 1 64.88 124 THR B N 1
ATOM 2973 C CA . THR B 1 124 ? -8.898 -28.438 11.156 1 64.88 124 THR B CA 1
ATOM 2974 C C . THR B 1 124 ? -10.25 -27.938 11.656 1 64.88 124 THR B C 1
ATOM 2976 O O . THR B 1 124 ? -10.945 -28.641 12.391 1 64.88 124 THR B O 1
ATOM 2979 N N . SER B 1 125 ? -10.57 -26.656 11.453 1 62.28 125 SER B N 1
ATOM 2980 C CA . SER B 1 125 ? -11.828 -26.188 12.039 1 62.28 125 SER B CA 1
ATOM 2981 C C . SER B 1 125 ? -13.016 -26.562 11.156 1 62.28 125 SER B C 1
ATOM 2983 O O . SER B 1 125 ? -12.961 -26.406 9.93 1 62.28 125 SER B O 1
ATOM 2985 N N . SER B 1 126 ? -13.984 -27.266 11.734 1 57.81 126 SER B N 1
ATOM 2986 C CA . SER B 1 126 ? -15.172 -27.844 11.109 1 57.81 126 SER B CA 1
ATOM 2987 C C . SER B 1 126 ? -16.156 -26.75 10.695 1 57.81 126 SER B C 1
ATOM 2989 O O . SER B 1 126 ? -16.875 -26.922 9.711 1 57.81 126 SER B O 1
ATOM 2991 N N . ARG B 1 127 ? -16.516 -25.734 11.531 1 58.22 127 ARG B N 1
ATOM 2992 C CA . ARG B 1 127 ? -17.766 -24.984 11.359 1 58.22 127 ARG B CA 1
ATOM 2993 C C . ARG B 1 127 ? -17.734 -24.188 10.062 1 58.22 127 ARG B C 1
ATOM 2995 O O . ARG B 1 127 ? -18.766 -24.047 9.391 1 58.22 127 ARG B O 1
ATOM 3002 N N . ASP B 1 128 ? -16.547 -24.016 9.516 1 77.44 128 ASP B N 1
ATOM 3003 C CA . ASP B 1 128 ? -16.594 -23.203 8.305 1 77.44 128 ASP B CA 1
ATOM 3004 C C . ASP B 1 128 ? -15.57 -23.688 7.277 1 77.44 128 ASP B C 1
ATOM 3006 O O . ASP B 1 128 ? -14.891 -22.875 6.648 1 77.44 128 ASP B O 1
ATOM 3010 N N . LYS B 1 129 ? -15.797 -24.984 7.223 1 83.06 129 LYS B N 1
ATOM 3011 C CA . LYS B 1 129 ? -14.805 -25.641 6.371 1 83.06 129 LYS B CA 1
ATOM 3012 C C . LYS B 1 129 ? -14.922 -25.172 4.926 1 83.06 129 LYS B C 1
ATOM 3014 O O . LYS B 1 129 ? -13.914 -24.875 4.277 1 83.06 129 LYS B O 1
ATOM 3019 N N . ILE B 1 130 ? -16.141 -25.094 4.461 1 85.81 130 ILE B N 1
ATOM 3020 C CA . ILE B 1 130 ? -16.375 -24.719 3.072 1 85.81 130 ILE B CA 1
ATOM 3021 C C . ILE B 1 130 ? -15.867 -23.297 2.832 1 85.81 130 ILE B C 1
ATOM 3023 O O . ILE B 1 130 ? -15.203 -23.031 1.83 1 85.81 130 ILE B O 1
ATOM 3027 N N . GLU B 1 131 ? -16.156 -22.438 3.744 1 88.31 131 GLU B N 1
ATOM 3028 C CA . GLU B 1 131 ? -15.742 -21.047 3.615 1 88.31 131 GLU B CA 1
ATOM 3029 C C . GLU B 1 131 ? -14.219 -20.922 3.67 1 88.31 131 GLU B C 1
ATOM 3031 O O . GLU B 1 131 ? -13.625 -20.172 2.902 1 88.31 131 GLU B O 1
ATOM 3036 N N . THR B 1 132 ? -13.664 -21.703 4.523 1 88.81 132 THR B N 1
ATOM 3037 C CA . THR B 1 132 ? -12.219 -21.656 4.668 1 88.81 132 THR B CA 1
ATOM 3038 C C . THR B 1 132 ? -11.531 -22.219 3.424 1 88.81 132 THR B C 1
ATOM 3040 O O . THR B 1 132 ? -10.523 -21.672 2.973 1 88.81 132 THR B O 1
ATOM 3043 N N . GLU B 1 133 ? -12.102 -23.219 2.906 1 90.38 133 GLU B N 1
ATOM 3044 C CA . GLU B 1 133 ? -11.555 -23.812 1.687 1 90.38 133 GLU B CA 1
ATOM 3045 C C . GLU B 1 133 ? -11.609 -22.812 0.525 1 90.38 133 GLU B C 1
ATOM 3047 O O . GLU B 1 133 ? -10.688 -22.766 -0.295 1 90.38 133 GLU B O 1
ATOM 3052 N N . LYS B 1 134 ? -12.68 -22.156 0.513 1 92.62 134 LYS B N 1
ATOM 3053 C CA . LYS B 1 134 ? -12.812 -21.141 -0.539 1 92.62 134 LYS B CA 1
ATOM 3054 C C . LYS B 1 134 ? -11.766 -20.047 -0.38 1 92.62 134 LYS B C 1
ATOM 3056 O O . LYS B 1 134 ? -11.195 -19.578 -1.367 1 92.62 134 LYS B O 1
ATOM 3061 N N . LEU B 1 135 ? -11.5 -19.672 0.843 1 92.5 135 LEU B N 1
ATOM 3062 C CA . LEU B 1 135 ? -10.492 -18.641 1.112 1 92.5 135 LEU B CA 1
ATOM 3063 C C . LEU B 1 135 ? -9.109 -19.125 0.672 1 92.5 135 LEU B C 1
ATOM 3065 O O . LEU B 1 135 ? -8.344 -18.359 0.079 1 92.5 135 LEU B O 1
ATOM 3069 N N . TYR B 1 136 ? -8.867 -20.359 0.939 1 94.31 136 TYR B N 1
ATOM 3070 C CA . TYR B 1 136 ? -7.59 -20.938 0.535 1 94.31 136 TYR B CA 1
ATOM 3071 C C . TYR B 1 136 ? -7.473 -21 -0.984 1 94.31 136 TYR B C 1
ATOM 3073 O O . TYR B 1 136 ? -6.426 -20.672 -1.546 1 94.31 136 TYR B O 1
ATOM 3081 N N . GLN B 1 137 ? -8.5 -21.344 -1.591 1 95.31 137 GLN B N 1
ATOM 3082 C CA . GLN B 1 137 ? -8.484 -21.438 -3.047 1 95.31 137 GLN B CA 1
ATOM 3083 C C . GLN B 1 137 ? -8.312 -20.062 -3.688 1 95.31 137 GLN B C 1
ATOM 3085 O O . GLN B 1 137 ? -7.551 -19.922 -4.645 1 95.31 137 GLN B O 1
ATOM 3090 N N . ASP B 1 138 ? -9.008 -19.109 -3.176 1 95.31 138 ASP B N 1
ATOM 3091 C CA . ASP B 1 138 ? -8.891 -17.75 -3.689 1 95.31 138 ASP B CA 1
ATOM 3092 C C . ASP B 1 138 ? -7.457 -17.234 -3.559 1 95.31 138 ASP B C 1
ATOM 3094 O O . ASP B 1 138 ? -6.941 -16.594 -4.473 1 95.31 138 ASP B O 1
ATOM 3098 N N . LEU B 1 139 ? -6.957 -17.5 -2.424 1 96.88 139 LEU B N 1
ATOM 3099 C CA . LEU B 1 139 ? -5.574 -17.078 -2.215 1 96.88 139 LEU B CA 1
ATOM 3100 C C . LEU B 1 139 ? -4.641 -17.781 -3.191 1 96.88 139 LEU B C 1
ATOM 3102 O O . LEU B 1 139 ? -3.758 -17.156 -3.777 1 96.88 139 LEU B O 1
ATOM 3106 N N . LEU B 1 140 ? -4.848 -19.016 -3.354 1 97.81 140 LEU B N 1
ATOM 3107 C CA . LEU B 1 140 ? -4.031 -19.781 -4.293 1 97.81 140 LEU B CA 1
ATOM 3108 C C . LEU B 1 140 ? -4.109 -19.172 -5.691 1 97.81 140 LEU B C 1
ATOM 3110 O O . LEU B 1 140 ? -3.092 -19.062 -6.379 1 97.81 140 LEU B O 1
ATOM 3114 N N . HIS B 1 141 ? -5.242 -18.781 -6.066 1 97.69 141 HIS B N 1
ATOM 3115 C CA . HIS B 1 141 ? -5.434 -18.172 -7.379 1 97.69 141 HIS B CA 1
ATOM 3116 C C . HIS B 1 141 ? -4.641 -16.875 -7.504 1 97.69 141 HIS B C 1
ATOM 3118 O O . HIS B 1 141 ? -4.062 -16.594 -8.555 1 97.69 141 HIS B O 1
ATOM 3124 N N . GLN B 1 142 ? -4.656 -16.125 -6.457 1 97.06 142 GLN B N 1
ATOM 3125 C CA . GLN B 1 142 ? -3.865 -14.898 -6.465 1 97.06 142 GLN B CA 1
ATOM 3126 C C . GLN B 1 142 ? -2.375 -15.211 -6.586 1 97.06 142 GLN B C 1
ATOM 3128 O O . GLN B 1 142 ? -1.657 -14.547 -7.336 1 97.06 142 GLN B O 1
ATOM 3133 N N . VAL B 1 143 ? -1.949 -16.172 -5.844 1 98.5 143 VAL B N 1
ATOM 3134 C CA . VAL B 1 143 ? -0.538 -16.547 -5.852 1 98.5 143 VAL B CA 1
ATOM 3135 C C . VAL B 1 143 ? -0.126 -16.984 -7.254 1 98.5 143 VAL B C 1
ATOM 3137 O O . VAL B 1 143 ? 0.917 -16.562 -7.762 1 98.5 143 VAL B O 1
ATOM 3140 N N . ILE B 1 144 ? -0.955 -17.766 -7.852 1 98.38 144 ILE B N 1
ATOM 3141 C CA . ILE B 1 144 ? -0.679 -18.266 -9.195 1 98.38 144 ILE B CA 1
ATOM 3142 C C . ILE B 1 144 ? -0.595 -17.094 -10.172 1 98.38 144 ILE B C 1
ATOM 3144 O O . ILE B 1 144 ? 0.365 -16.984 -10.938 1 98.38 144 ILE B O 1
ATOM 3148 N N . ALA B 1 145 ? -1.53 -16.219 -10.078 1 97.25 145 ALA B N 1
ATOM 3149 C CA . ALA B 1 145 ? -1.582 -15.078 -10.992 1 97.25 145 ALA B CA 1
ATOM 3150 C C . ALA B 1 145 ? -0.359 -14.188 -10.812 1 97.25 145 ALA B C 1
ATOM 3152 O O . ALA B 1 145 ? 0.268 -13.781 -11.797 1 97.25 145 ALA B O 1
ATOM 3153 N N . VAL B 1 146 ? -0.041 -13.898 -9.602 1 98.38 146 VAL B N 1
ATOM 3154 C CA . VAL B 1 146 ? 1.069 -13 -9.32 1 98.38 146 VAL B CA 1
ATOM 3155 C C . VAL B 1 146 ? 2.381 -13.633 -9.773 1 98.38 146 VAL B C 1
ATOM 3157 O O . VAL B 1 146 ? 3.268 -12.938 -10.281 1 98.38 146 VAL B O 1
ATOM 3160 N N . THR B 1 147 ? 2.508 -14.906 -9.594 1 98.56 147 THR B N 1
ATOM 3161 C CA . THR B 1 147 ? 3.684 -15.617 -10.086 1 98.56 147 THR B CA 1
ATOM 3162 C C . THR B 1 147 ? 3.803 -15.484 -11.602 1 98.56 147 THR B C 1
ATOM 3164 O O . THR B 1 147 ? 4.902 -15.328 -12.133 1 98.56 147 THR B O 1
ATOM 3167 N N . GLY B 1 148 ? 2.717 -15.594 -12.273 1 98.06 148 GLY B N 1
ATOM 3168 C CA . GLY B 1 148 ? 2.717 -15.359 -13.711 1 98.06 148 GLY B CA 1
ATOM 3169 C C . GLY B 1 148 ? 3.199 -13.969 -14.086 1 98.06 148 GLY B C 1
ATOM 3170 O O . GLY B 1 148 ? 4.039 -13.82 -14.977 1 98.06 148 GLY B O 1
ATOM 3171 N N . TYR B 1 149 ? 2.691 -12.977 -13.398 1 97.62 149 TYR B N 1
ATOM 3172 C CA . TYR B 1 149 ? 3.111 -11.602 -13.641 1 97.62 149 TYR B CA 1
ATOM 3173 C C . TYR B 1 149 ? 4.594 -11.422 -13.336 1 97.62 149 TYR B C 1
ATOM 3175 O O . TYR B 1 149 ? 5.285 -10.656 -14.008 1 97.62 149 TYR B O 1
ATOM 3183 N N . PHE B 1 150 ? 5.027 -12.07 -12.352 1 98.5 150 PHE B N 1
ATOM 3184 C CA . PHE B 1 150 ? 6.434 -12.008 -11.961 1 98.5 150 PHE B CA 1
ATOM 3185 C C . PHE B 1 150 ? 7.328 -12.477 -13.102 1 98.5 150 PHE B C 1
ATOM 3187 O O . PHE B 1 150 ? 8.391 -11.898 -13.344 1 98.5 150 PHE B O 1
ATOM 3194 N N . ALA B 1 151 ? 6.836 -13.367 -13.875 1 98.38 151 ALA B N 1
ATOM 3195 C CA . ALA B 1 151 ? 7.691 -14.086 -14.812 1 98.38 151 ALA B CA 1
ATOM 3196 C C . ALA B 1 151 ? 7.469 -13.594 -16.234 1 98.38 151 ALA B C 1
ATOM 3198 O O . ALA B 1 151 ? 8.344 -13.734 -17.094 1 98.38 151 ALA B O 1
ATOM 3199 N N . VAL B 1 152 ? 6.371 -13.047 -16.547 1 97.31 152 VAL B N 1
ATOM 3200 C CA . VAL B 1 152 ? 5.961 -12.812 -17.922 1 97.31 152 VAL B CA 1
ATOM 3201 C C . VAL B 1 152 ? 6.949 -11.875 -18.609 1 97.31 152 VAL B C 1
ATOM 3203 O O . VAL B 1 152 ? 7.273 -10.812 -18.078 1 97.31 152 VAL B O 1
ATOM 3206 N N . GLU B 1 153 ? 7.445 -12.344 -19.656 1 96.25 153 GLU B N 1
ATOM 3207 C CA . GLU B 1 153 ? 8.367 -11.617 -20.531 1 96.25 153 GLU B CA 1
ATOM 3208 C C . GLU B 1 153 ? 9.602 -11.148 -19.766 1 96.25 153 GLU B C 1
ATOM 3210 O O . GLU B 1 153 ? 10.148 -10.086 -20.047 1 96.25 153 GLU B O 1
ATOM 3215 N N . ASN B 1 154 ? 9.992 -11.859 -18.734 1 97.75 154 ASN B N 1
ATOM 3216 C CA . ASN B 1 154 ? 11.164 -11.531 -17.922 1 97.75 154 ASN B CA 1
ATOM 3217 C C . ASN B 1 154 ? 11.992 -12.773 -17.625 1 97.75 154 ASN B C 1
ATOM 3219 O O . ASN B 1 154 ? 11.742 -13.469 -16.625 1 97.75 154 ASN B O 1
ATOM 3223 N N . MET B 1 155 ? 13.016 -12.961 -18.406 1 97.75 155 MET B N 1
ATOM 3224 C CA . MET B 1 155 ? 13.82 -14.18 -18.344 1 97.75 155 MET B CA 1
ATOM 3225 C C . MET B 1 155 ? 14.508 -14.305 -16.984 1 97.75 155 MET B C 1
ATOM 3227 O O . MET B 1 155 ? 14.617 -15.398 -16.438 1 97.75 155 MET B O 1
ATOM 3231 N N . GLU B 1 156 ? 14.977 -13.172 -16.5 1 97.62 156 GLU B N 1
ATOM 3232 C CA . GLU B 1 156 ? 15.633 -13.203 -15.195 1 97.62 156 GLU B CA 1
ATOM 3233 C C . GLU B 1 156 ? 14.68 -13.695 -14.109 1 97.62 156 GLU B C 1
ATOM 3235 O O . GLU B 1 156 ? 15.039 -14.547 -13.305 1 97.62 156 GLU B O 1
ATOM 3240 N N . ASN B 1 157 ? 13.5 -13.148 -14.102 1 98.31 157 ASN B N 1
ATOM 3241 C CA . ASN B 1 157 ? 12.508 -13.547 -13.117 1 98.31 157 ASN B CA 1
ATOM 3242 C C . ASN B 1 157 ? 12.055 -14.992 -13.32 1 98.31 157 ASN B C 1
ATOM 3244 O O . ASN B 1 157 ? 11.766 -15.703 -12.359 1 98.31 157 ASN B O 1
ATOM 3248 N N . GLN B 1 158 ? 11.969 -15.453 -14.578 1 98.19 158 GLN B N 1
ATOM 3249 C CA . GLN B 1 158 ? 11.664 -16.859 -14.859 1 98.19 158 GLN B CA 1
ATOM 3250 C C . GLN B 1 158 ? 12.68 -17.781 -14.195 1 98.19 158 GLN B C 1
ATOM 3252 O O . GLN B 1 158 ? 12.312 -18.781 -13.57 1 98.19 158 GLN B O 1
ATOM 3257 N N . MET B 1 159 ? 13.891 -17.406 -14.25 1 98 159 MET B N 1
ATOM 3258 C CA . MET B 1 159 ? 14.961 -18.234 -13.703 1 98 159 MET B CA 1
ATOM 3259 C C . MET B 1 159 ? 14.898 -18.266 -12.18 1 98 159 MET B C 1
ATOM 3261 O O . MET B 1 159 ? 15.234 -19.281 -11.562 1 98 159 MET B O 1
ATOM 3265 N N . LEU B 1 160 ? 14.461 -17.203 -11.578 1 98.06 160 LEU B N 1
ATOM 3266 C CA . LEU B 1 160 ? 14.344 -17.156 -10.125 1 98.06 160 LEU B CA 1
ATOM 3267 C C . LEU B 1 160 ? 13.312 -18.156 -9.633 1 98.06 160 LEU B C 1
ATOM 3269 O O . LEU B 1 160 ? 13.453 -18.703 -8.531 1 98.06 160 LEU B O 1
ATOM 3273 N N . LEU B 1 161 ? 12.297 -18.438 -10.43 1 98.06 161 LEU B N 1
ATOM 3274 C CA . LEU B 1 161 ? 11.203 -19.312 -10.023 1 98.06 161 LEU B CA 1
ATOM 3275 C C . LEU B 1 161 ? 11.633 -20.781 -10.062 1 98.06 161 LEU B C 1
ATOM 3277 O O . LEU B 1 161 ? 10.914 -21.656 -9.578 1 98.06 161 LEU B O 1
ATOM 3281 N N . VAL B 1 162 ? 12.805 -21.047 -10.625 1 96.94 162 VAL B N 1
ATOM 3282 C CA . VAL B 1 162 ? 13.312 -22.406 -10.672 1 96.94 162 VAL B CA 1
ATOM 3283 C C . VAL B 1 162 ? 14.578 -22.516 -9.82 1 96.94 162 VAL B C 1
ATOM 3285 O O . VAL B 1 162 ? 15.211 -23.578 -9.781 1 96.94 162 VAL B O 1
ATOM 3288 N N . SER B 1 163 ? 14.844 -21.438 -9.156 1 92.25 163 SER B N 1
ATOM 3289 C CA . SER B 1 163 ? 16.031 -21.391 -8.32 1 92.25 163 SER B CA 1
ATOM 3290 C C . SER B 1 163 ? 15.727 -21.812 -6.887 1 92.25 163 SER B C 1
ATOM 3292 O O . SER B 1 163 ? 14.586 -21.703 -6.438 1 92.25 163 SER B O 1
ATOM 3294 N N . GLY B 1 164 ? 16.766 -22.359 -6.195 1 85.12 164 GLY B N 1
ATOM 3295 C CA . GLY B 1 164 ? 16.625 -22.719 -4.793 1 85.12 164 GLY B CA 1
ATOM 3296 C C . GLY B 1 164 ? 16.406 -24.203 -4.59 1 85.12 164 GLY B C 1
ATOM 3297 O O . GLY B 1 164 ? 16.672 -25.016 -5.488 1 85.12 164 GLY B O 1
ATOM 3298 N N . GLN B 1 165 ? 16 -24.422 -3.365 1 81.81 165 GLN B N 1
ATOM 3299 C CA . GLN B 1 165 ? 15.805 -25.812 -2.982 1 81.81 165 GLN B CA 1
ATOM 3300 C C . GLN B 1 165 ? 14.539 -26.391 -3.621 1 81.81 165 GLN B C 1
ATOM 3302 O O . GLN B 1 165 ? 13.531 -25.703 -3.744 1 81.81 165 GLN B O 1
ATOM 3307 N N . SER B 1 166 ? 14.586 -27.656 -3.99 1 85.81 166 SER B N 1
ATOM 3308 C CA . SER B 1 166 ? 13.414 -28.359 -4.512 1 85.81 166 SER B CA 1
ATOM 3309 C C . SER B 1 166 ? 12.414 -28.656 -3.402 1 85.81 166 SER B C 1
ATOM 3311 O O . SER B 1 166 ? 12.805 -29.016 -2.287 1 85.81 166 SER B O 1
ATOM 3313 N N . PRO B 1 167 ? 11.172 -28.547 -3.793 1 91.25 167 PRO B N 1
ATOM 3314 C CA . PRO B 1 167 ? 10.578 -28.109 -5.059 1 91.25 167 PRO B CA 1
ATOM 3315 C C . PRO B 1 167 ? 10.586 -26.594 -5.227 1 91.25 167 PRO B C 1
ATOM 3317 O O . PRO B 1 167 ? 10.281 -25.859 -4.281 1 91.25 167 PRO B O 1
ATOM 3320 N N . SER B 1 168 ? 11.008 -26.156 -6.422 1 95.38 168 SER B N 1
ATOM 3321 C CA . SER B 1 168 ? 10.945 -24.734 -6.754 1 95.38 168 SER B CA 1
ATOM 3322 C C . SER B 1 168 ? 9.5 -24.281 -6.949 1 95.38 168 SER B C 1
ATOM 3324 O O . SER B 1 168 ? 8.578 -25.109 -6.941 1 95.38 168 SER B O 1
ATOM 3326 N N . VAL B 1 169 ? 9.352 -22.984 -7.102 1 97.62 169 VAL B N 1
ATOM 3327 C CA . VAL B 1 169 ? 8.008 -22.453 -7.281 1 97.62 169 VAL B CA 1
ATOM 3328 C C . VAL B 1 169 ? 7.379 -23.047 -8.539 1 97.62 169 VAL B C 1
ATOM 3330 O O . VAL B 1 169 ? 6.227 -23.484 -8.508 1 97.62 169 VAL B O 1
ATOM 3333 N N . LEU B 1 170 ? 8.117 -23.062 -9.641 1 97.81 170 LEU B N 1
ATOM 3334 C CA . LEU B 1 170 ? 7.598 -23.625 -10.883 1 97.81 170 LEU B CA 1
ATOM 3335 C C . LEU B 1 170 ? 7.246 -25.094 -10.711 1 97.81 170 LEU B C 1
ATOM 3337 O O . LEU B 1 170 ? 6.188 -25.531 -11.164 1 97.81 170 LEU B O 1
ATOM 3341 N N . GLN B 1 171 ? 8.109 -25.812 -10.062 1 96.5 171 GLN B N 1
ATOM 3342 C CA . GLN B 1 171 ? 7.84 -27.219 -9.82 1 96.5 171 GLN B CA 1
ATOM 3343 C C . GLN B 1 171 ? 6.559 -27.406 -9.008 1 96.5 171 GLN B C 1
ATOM 3345 O O . GLN B 1 171 ? 5.77 -28.312 -9.281 1 96.5 171 GLN B O 1
ATOM 3350 N N . GLN B 1 172 ? 6.371 -26.547 -8.047 1 95.44 172 GLN B N 1
ATOM 3351 C CA . GLN B 1 172 ? 5.172 -26.625 -7.223 1 95.44 172 GLN B CA 1
ATOM 3352 C C . GLN B 1 172 ? 3.918 -26.344 -8.047 1 95.44 172 GLN B C 1
ATOM 3354 O O . GLN B 1 172 ? 2.885 -26.984 -7.852 1 95.44 172 GLN B O 1
ATOM 3359 N N . LEU B 1 173 ? 4.008 -25.344 -8.898 1 97.44 173 LEU B N 1
ATOM 3360 C CA . LEU B 1 173 ? 2.877 -25.047 -9.766 1 97.44 173 LEU B CA 1
ATOM 3361 C C . LEU B 1 173 ? 2.521 -26.234 -10.641 1 97.44 173 LEU B C 1
ATOM 3363 O O . LEU B 1 173 ? 1.342 -26.516 -10.859 1 97.44 173 LEU B O 1
ATOM 3367 N N . CYS B 1 174 ? 3.486 -26.984 -11.086 1 97 174 CYS B N 1
ATOM 3368 C CA . CYS B 1 174 ? 3.287 -28.141 -11.953 1 97 174 CYS B CA 1
ATOM 3369 C C . CYS B 1 174 ? 2.756 -29.328 -11.164 1 97 174 CYS B C 1
ATOM 3371 O O . CYS B 1 174 ? 2.314 -30.312 -11.75 1 97 174 CYS B O 1
ATOM 3373 N N . SER B 1 175 ? 2.793 -29.234 -9.852 1 94.75 175 SER B N 1
ATOM 3374 C CA . SER B 1 175 ? 2.385 -30.344 -9 1 94.75 175 SER B CA 1
ATOM 3375 C C . SER B 1 175 ? 1.054 -30.047 -8.312 1 94.75 175 SER B C 1
ATOM 3377 O O . SER B 1 175 ? 0.712 -30.688 -7.312 1 94.75 175 SER B O 1
ATOM 3379 N N . LEU B 1 176 ? 0.344 -29.078 -8.797 1 96.75 176 LEU B N 1
ATOM 3380 C CA . LEU B 1 176 ? -0.974 -28.781 -8.242 1 96.75 176 LEU B CA 1
ATOM 3381 C C . LEU B 1 176 ? -1.937 -29.938 -8.477 1 96.75 176 LEU B C 1
ATOM 3383 O O . LEU B 1 176 ? -1.704 -30.766 -9.352 1 96.75 176 LEU B O 1
ATOM 3387 N N . PRO B 1 177 ? -3.076 -30.031 -7.672 1 95 177 PRO B N 1
ATOM 3388 C CA . PRO B 1 177 ? -4.066 -31.094 -7.848 1 95 177 PRO B CA 1
ATOM 3389 C C . PRO B 1 177 ? -4.617 -31.172 -9.273 1 95 177 PRO B C 1
ATOM 3391 O O . PRO B 1 177 ? -4.715 -30.141 -9.945 1 95 177 PRO B O 1
ATOM 3394 N N . PHE B 1 178 ? -5.117 -32.25 -9.688 1 94.25 178 PHE B N 1
ATOM 3395 C CA . PHE B 1 178 ? -5.465 -32.562 -11.062 1 94.25 178 PHE B CA 1
ATOM 3396 C C . PHE B 1 178 ? -6.539 -31.641 -11.594 1 94.25 178 PHE B C 1
ATOM 3398 O O . PHE B 1 178 ? -6.52 -31.266 -12.773 1 94.25 178 PHE B O 1
ATOM 3405 N N . PRO B 1 179 ? -7.418 -31.219 -10.844 1 95.56 179 PRO B N 1
ATOM 3406 C CA . PRO B 1 179 ? -8.453 -30.328 -11.383 1 95.56 179 PRO B CA 1
ATOM 3407 C C . PRO B 1 179 ? -7.879 -29.047 -12 1 95.56 179 PRO B C 1
ATOM 3409 O O . PRO B 1 179 ? -8.469 -28.484 -12.922 1 95.56 179 PRO B O 1
ATOM 3412 N N . TYR B 1 180 ? -6.723 -28.594 -11.531 1 96.69 180 TYR B N 1
ATOM 3413 C CA . TYR B 1 180 ? -6.117 -27.391 -12.094 1 96.69 180 TYR B CA 1
ATOM 3414 C C . TYR B 1 180 ? -5.633 -27.641 -13.516 1 96.69 180 TYR B C 1
ATOM 3416 O O . TYR B 1 180 ? -5.352 -26.703 -14.258 1 96.69 180 TYR B O 1
ATOM 3424 N N . PHE B 1 181 ? -5.594 -28.891 -13.938 1 95.5 181 PHE B N 1
ATOM 3425 C CA . PHE B 1 181 ? -5.105 -29.25 -15.273 1 95.5 181 PHE B CA 1
ATOM 3426 C C . PHE B 1 181 ? -6.234 -29.781 -16.141 1 95.5 181 PHE B C 1
ATOM 3428 O O . PHE B 1 181 ? -6.07 -29.953 -17.344 1 95.5 181 PHE B O 1
ATOM 3435 N N . SER B 1 182 ? -7.383 -30.062 -15.516 1 93.69 182 SER B N 1
ATOM 3436 C CA . SER B 1 182 ? -8.422 -30.766 -16.266 1 93.69 182 SER B CA 1
ATOM 3437 C C . SER B 1 182 ? -9.711 -29.953 -16.328 1 93.69 182 SER B C 1
ATOM 3439 O O . SER B 1 182 ? -10.461 -30.031 -17.297 1 93.69 182 SER B O 1
ATOM 3441 N N . VAL B 1 183 ? -9.961 -29.203 -15.203 1 95.25 183 VAL B N 1
ATOM 3442 C CA . VAL B 1 183 ? -11.172 -28.375 -15.164 1 95.25 183 VAL B CA 1
ATOM 3443 C C . VAL B 1 183 ? -10.898 -27.016 -15.797 1 95.25 183 VAL B C 1
ATOM 3445 O O . VAL B 1 183 ? -9.953 -26.328 -15.406 1 95.25 183 VAL B O 1
ATOM 3448 N N . GLU B 1 184 ? -11.688 -26.594 -16.688 1 93.38 184 GLU B N 1
ATOM 3449 C CA . GLU B 1 184 ? -11.469 -25.406 -17.5 1 93.38 184 GLU B CA 1
ATOM 3450 C C . GLU B 1 184 ? -11.312 -24.156 -16.625 1 93.38 184 GLU B C 1
ATOM 3452 O O . GLU B 1 184 ? -10.383 -23.375 -16.812 1 93.38 184 GLU B O 1
ATOM 3457 N N . GLU B 1 185 ? -12.219 -24.031 -15.633 1 94.5 185 GLU B N 1
ATOM 3458 C CA . GLU B 1 185 ? -12.219 -22.844 -14.781 1 94.5 185 GLU B CA 1
ATOM 3459 C C . GLU B 1 185 ? -10.906 -22.703 -14.016 1 94.5 185 GLU B C 1
ATOM 3461 O O . GLU B 1 185 ? -10.422 -21.594 -13.797 1 94.5 185 GLU B O 1
ATOM 3466 N N . LEU B 1 186 ? -10.391 -23.797 -13.625 1 96 186 LEU B N 1
ATOM 3467 C CA . LEU B 1 186 ? -9.148 -23.797 -12.859 1 96 186 LEU B CA 1
ATOM 3468 C C . LEU B 1 186 ? -7.938 -23.719 -13.781 1 96 186 LEU B C 1
ATOM 3470 O O . LEU B 1 186 ? -6.945 -23.062 -13.453 1 96 186 LEU B O 1
ATOM 3474 N N . SER B 1 187 ? -8.039 -24.328 -14.953 1 95.62 187 SER B N 1
ATOM 3475 C CA . SER B 1 187 ? -6.961 -24.266 -15.938 1 95.62 187 SER B CA 1
ATOM 3476 C C . SER B 1 187 ? -6.762 -22.844 -16.453 1 95.62 187 SER B C 1
ATOM 3478 O O . SER B 1 187 ? -5.645 -22.438 -16.781 1 95.62 187 SER B O 1
ATOM 3480 N N . LYS B 1 188 ? -7.82 -22.141 -16.484 1 94.94 188 LYS B N 1
ATOM 3481 C CA . LYS B 1 188 ? -7.766 -20.75 -16.906 1 94.94 188 LYS B CA 1
ATOM 3482 C C . LYS B 1 188 ? -6.926 -19.906 -15.945 1 94.94 188 LYS B C 1
ATOM 3484 O O . LYS B 1 188 ? -6.352 -18.891 -16.344 1 94.94 188 LYS B O 1
ATOM 3489 N N . VAL B 1 189 ? -6.883 -20.359 -14.75 1 95.5 189 VAL B N 1
ATOM 3490 C CA . VAL B 1 189 ? -6.098 -19.656 -13.734 1 95.5 189 VAL B CA 1
ATOM 3491 C C . VAL B 1 189 ? -4.625 -20.062 -13.859 1 95.5 189 VAL B C 1
ATOM 3493 O O . VAL B 1 189 ? -3.74 -19.203 -13.789 1 95.5 189 VAL B O 1
ATOM 3496 N N . LEU B 1 190 ? -4.363 -21.281 -14.156 1 97.62 190 LEU B N 1
ATOM 3497 C CA . LEU B 1 190 ? -3.02 -21.844 -14.039 1 97.62 190 LEU B CA 1
ATOM 3498 C C . LEU B 1 190 ? -2.258 -21.703 -15.352 1 97.62 190 LEU B C 1
ATOM 3500 O O . LEU B 1 190 ? -1.096 -21.281 -15.359 1 97.62 190 LEU B O 1
ATOM 3504 N N . TYR B 1 191 ? -2.836 -21.953 -16.484 1 96.69 191 TYR B N 1
ATOM 3505 C CA . TYR B 1 191 ? -2.146 -22.125 -17.766 1 96.69 191 TYR B CA 1
ATOM 3506 C C . TYR B 1 191 ? -1.434 -20.844 -18.188 1 96.69 191 TYR B C 1
ATOM 3508 O O . TYR B 1 191 ? -0.272 -20.891 -18.594 1 96.69 191 TYR B O 1
ATOM 3516 N N . PRO B 1 192 ? -2.09 -19.719 -18.062 1 96.31 192 PRO B N 1
ATOM 3517 C CA . PRO B 1 192 ? -1.375 -18.5 -18.453 1 96.31 192 PRO B CA 1
ATOM 3518 C C . PRO B 1 192 ? -0.102 -18.281 -17.641 1 96.31 192 PRO B C 1
ATOM 3520 O O . PRO B 1 192 ? 0.904 -17.797 -18.172 1 96.31 192 PRO B O 1
ATOM 3523 N N . SER B 1 193 ? -0.204 -18.578 -16.359 1 97.62 193 SER B N 1
ATOM 3524 C CA . SER B 1 193 ? 0.956 -18.375 -15.5 1 97.62 193 SER B CA 1
ATOM 3525 C C . SER B 1 193 ? 2.074 -19.359 -15.836 1 97.62 193 SER B C 1
ATOM 3527 O O . SER B 1 193 ? 3.25 -18.984 -15.859 1 97.62 193 SER B O 1
ATOM 3529 N N . LEU B 1 194 ? 1.705 -20.578 -16.094 1 97.56 194 LEU B N 1
ATOM 3530 C CA . LEU B 1 194 ? 2.707 -21.547 -16.531 1 97.56 194 LEU B CA 1
ATOM 3531 C C . LEU B 1 194 ? 3.361 -21.109 -17.828 1 97.56 194 LEU B C 1
ATOM 3533 O O . LEU B 1 194 ? 4.582 -21.203 -17.984 1 97.56 194 LEU B O 1
ATOM 3537 N N . LEU B 1 195 ? 2.57 -20.719 -18.703 1 96.5 195 LEU B N 1
ATOM 3538 C CA . LEU B 1 195 ? 3.102 -20.219 -19.969 1 96.5 195 LEU B CA 1
ATOM 3539 C C . LEU B 1 195 ? 4.051 -19.047 -19.75 1 96.5 195 LEU B C 1
ATOM 3541 O O . LEU B 1 195 ? 5.117 -18.984 -20.359 1 96.5 195 LEU B O 1
ATOM 3545 N N . ALA B 1 196 ? 3.658 -18.156 -18.891 1 97.19 196 ALA B N 1
ATOM 3546 C CA . ALA B 1 196 ? 4.48 -16.984 -18.562 1 97.19 196 ALA B CA 1
ATOM 3547 C C . ALA B 1 196 ? 5.84 -17.406 -18.016 1 97.19 196 ALA B C 1
ATOM 3549 O O . ALA B 1 196 ? 6.848 -16.734 -18.25 1 97.19 196 ALA B O 1
ATOM 3550 N N . CYS B 1 197 ? 5.918 -18.5 -17.328 1 97.38 197 CYS B N 1
ATOM 3551 C CA . CYS B 1 197 ? 7.145 -18.969 -16.688 1 97.38 197 CYS B CA 1
ATOM 3552 C C . CYS B 1 197 ? 8.086 -19.578 -17.719 1 97.38 197 CYS B C 1
ATOM 3554 O O . CYS B 1 197 ? 9.281 -19.734 -17.453 1 97.38 197 CYS B O 1
ATOM 3556 N N . CYS B 1 198 ? 7.582 -19.906 -18.906 1 95.75 198 CYS B N 1
ATOM 3557 C CA . CYS B 1 198 ? 8.414 -20.766 -19.75 1 95.75 198 CYS B CA 1
ATOM 3558 C C . CYS B 1 198 ? 8.609 -20.141 -21.125 1 95.75 198 CYS B C 1
ATOM 3560 O O . CYS B 1 198 ? 9.539 -20.5 -21.844 1 95.75 198 CYS B O 1
ATOM 3562 N N . VAL B 1 199 ? 7.711 -19.266 -21.484 1 93.94 199 VAL B N 1
ATOM 3563 C CA . VAL B 1 199 ? 7.777 -18.734 -22.844 1 93.94 199 VAL B CA 1
ATOM 3564 C C . VAL B 1 199 ? 9.117 -18.031 -23.062 1 93.94 199 VAL B C 1
ATOM 3566 O O . VAL B 1 199 ? 9.516 -17.188 -22.25 1 93.94 199 VAL B O 1
ATOM 3569 N N . GLY B 1 200 ? 9.773 -18.438 -24.078 1 94.31 200 GLY B N 1
ATOM 3570 C CA . GLY B 1 200 ? 11.016 -17.797 -24.453 1 94.31 200 GLY B CA 1
ATOM 3571 C C . GLY B 1 200 ? 12.203 -18.266 -23.641 1 94.31 200 GLY B C 1
ATOM 3572 O O . GLY B 1 200 ? 13.312 -17.734 -23.781 1 94.31 200 GLY B O 1
ATOM 3573 N N . ASN B 1 201 ? 12.047 -19.203 -22.75 1 96.75 201 ASN B N 1
ATOM 3574 C CA . ASN B 1 201 ? 13.102 -19.688 -21.859 1 96.75 201 ASN B CA 1
ATOM 3575 C C . ASN B 1 201 ? 13.25 -21.203 -21.953 1 96.75 201 ASN B C 1
ATOM 3577 O O . ASN B 1 201 ? 12.453 -21.953 -21.391 1 96.75 201 ASN B O 1
ATOM 3581 N N . GLN B 1 202 ? 14.32 -21.641 -22.547 1 96.12 202 GLN B N 1
ATOM 3582 C CA . GLN B 1 202 ? 14.531 -23.062 -22.812 1 96.12 202 GLN B CA 1
ATOM 3583 C C . GLN B 1 202 ? 14.75 -23.844 -21.516 1 96.12 202 GLN B C 1
ATOM 3585 O O . GLN B 1 202 ? 14.312 -24.984 -21.391 1 96.12 202 GLN B O 1
ATOM 3590 N N . HIS B 1 203 ? 15.391 -23.203 -20.609 1 96.19 203 HIS B N 1
ATOM 3591 C CA . HIS B 1 203 ? 15.672 -23.875 -19.344 1 96.19 203 HIS B CA 1
ATOM 3592 C C . HIS B 1 203 ? 14.391 -24.172 -18.578 1 96.19 203 HIS B C 1
ATOM 3594 O O . HIS B 1 203 ? 14.172 -25.297 -18.125 1 96.19 203 HIS B O 1
ATOM 3600 N N . THR B 1 204 ? 13.539 -23.141 -18.375 1 97 204 THR B N 1
ATOM 3601 C CA . THR B 1 204 ? 12.305 -23.328 -17.641 1 97 204 THR B CA 1
ATOM 3602 C C . THR B 1 204 ? 11.328 -24.219 -18.422 1 97 204 THR B C 1
ATOM 3604 O O . THR B 1 204 ? 10.555 -24.969 -17.828 1 97 204 THR B O 1
ATOM 3607 N N . THR B 1 205 ? 11.375 -24.141 -19.719 1 96.38 205 THR B N 1
ATOM 3608 C CA . THR B 1 205 ? 10.555 -25.016 -20.562 1 96.38 205 THR B CA 1
ATOM 3609 C C . THR B 1 205 ? 10.922 -26.484 -20.344 1 96.38 205 THR B C 1
ATOM 3611 O O . THR B 1 205 ? 10.039 -27.344 -20.297 1 96.38 205 THR B O 1
ATOM 3614 N N . ALA B 1 206 ? 12.195 -26.75 -20.234 1 96.31 206 ALA B N 1
ATOM 3615 C CA . ALA B 1 206 ? 12.656 -28.109 -19.984 1 96.31 206 ALA B CA 1
ATOM 3616 C C . ALA B 1 206 ? 12.125 -28.641 -18.672 1 96.31 206 ALA B C 1
ATOM 3618 O O . ALA B 1 206 ? 11.742 -29.812 -18.562 1 96.31 206 ALA B O 1
ATOM 3619 N N . ILE B 1 207 ? 12.125 -27.828 -17.672 1 95.38 207 ILE B N 1
ATOM 3620 C CA . ILE B 1 207 ? 11.617 -28.219 -16.359 1 95.38 207 ILE B CA 1
ATOM 3621 C C . ILE B 1 207 ? 10.125 -28.516 -16.453 1 95.38 207 ILE B C 1
ATOM 3623 O O . ILE B 1 207 ? 9.648 -29.516 -15.914 1 95.38 207 ILE B O 1
ATOM 3627 N N . LEU B 1 208 ? 9.383 -27.656 -17.156 1 95.69 208 LEU B N 1
ATOM 3628 C CA . LEU B 1 208 ? 7.953 -27.859 -17.359 1 95.69 208 LEU B CA 1
ATOM 3629 C C . LEU B 1 208 ? 7.684 -29.203 -18.031 1 95.69 208 LEU B C 1
ATOM 3631 O O . LEU B 1 208 ? 6.793 -29.953 -17.625 1 95.69 208 LEU B O 1
ATOM 3635 N N . LYS B 1 209 ? 8.508 -29.531 -19.016 1 95 209 LYS B N 1
ATOM 3636 C CA . LYS B 1 209 ? 8.352 -30.766 -19.797 1 95 209 LYS B CA 1
ATOM 3637 C C . LYS B 1 209 ? 8.664 -32 -18.938 1 95 209 LYS B C 1
ATOM 3639 O O . LYS B 1 209 ? 8.086 -33.062 -19.156 1 95 209 LYS B O 1
ATOM 3644 N N . GLN B 1 210 ? 9.547 -31.797 -18.031 1 94.31 210 GLN B N 1
ATOM 3645 C CA . GLN B 1 210 ? 9.922 -32.906 -17.141 1 94.31 210 GLN B CA 1
ATOM 3646 C C . GLN B 1 210 ? 8.852 -33.156 -16.094 1 94.31 210 GLN B C 1
ATOM 3648 O O . GLN B 1 210 ? 8.617 -34.281 -15.688 1 94.31 210 GLN B O 1
ATOM 3653 N N . GLU B 1 211 ? 8.164 -32.031 -15.625 1 94.19 211 GLU B N 1
ATOM 3654 C CA . GLU B 1 211 ? 7.23 -32.125 -14.5 1 94.19 211 GLU B CA 1
ATOM 3655 C C . GLU B 1 211 ? 5.824 -32.469 -14.977 1 94.19 211 GLU B C 1
ATOM 3657 O O . GLU B 1 211 ? 5.043 -33.062 -14.219 1 94.19 211 GLU B O 1
ATOM 3662 N N . LEU B 1 212 ? 5.43 -32.094 -16.172 1 94.25 212 LEU B N 1
ATOM 3663 C CA . LEU B 1 212 ? 4.066 -32.281 -16.656 1 94.25 212 LEU B CA 1
ATOM 3664 C C . LEU B 1 212 ? 3.994 -33.438 -17.656 1 94.25 212 LEU B C 1
ATOM 3666 O O . LEU B 1 212 ? 4.984 -33.75 -18.328 1 94.25 212 LEU B O 1
ATOM 3670 N N . SER B 1 213 ? 2.816 -34.094 -17.75 1 91.44 213 SER B N 1
ATOM 3671 C CA . SER B 1 213 ? 2.568 -35 -18.844 1 91.44 213 SER B CA 1
ATOM 3672 C C . SER B 1 213 ? 2.574 -34.281 -20.188 1 91.44 213 SER B C 1
ATOM 3674 O O . SER B 1 213 ? 2.393 -33.062 -20.234 1 91.44 213 SER B O 1
ATOM 3676 N N . TYR B 1 214 ? 2.822 -35.062 -21.219 1 90.31 214 TYR B N 1
ATOM 3677 C CA . TYR B 1 214 ? 2.82 -34.469 -22.562 1 90.31 214 TYR B CA 1
ATOM 3678 C C . TYR B 1 214 ? 1.499 -33.781 -22.859 1 90.31 214 TYR B C 1
ATOM 3680 O O . TYR B 1 214 ? 1.48 -32.688 -23.453 1 90.31 214 TYR B O 1
ATOM 3688 N N . GLU B 1 215 ? 0.417 -34.375 -22.438 1 90.81 215 GLU B N 1
ATOM 3689 C CA . GLU B 1 215 ? -0.913 -33.844 -22.672 1 90.81 215 GLU B CA 1
ATOM 3690 C C . GLU B 1 215 ? -1.081 -32.469 -21.984 1 90.81 215 GLU B C 1
ATOM 3692 O O . GLU B 1 215 ? -1.604 -31.531 -22.578 1 90.81 215 GLU B O 1
ATOM 3697 N N . CYS B 1 216 ? -0.665 -32.406 -20.781 1 91.25 216 CYS B N 1
ATOM 3698 C CA . CYS B 1 216 ? -0.792 -31.172 -20.016 1 91.25 216 CYS B CA 1
ATOM 3699 C C . CYS B 1 216 ? 0.083 -30.062 -20.609 1 91.25 216 CYS B C 1
ATOM 3701 O O . CYS B 1 216 ? -0.347 -28.922 -20.719 1 91.25 216 CYS B O 1
ATOM 3703 N N . GLU B 1 217 ? 1.272 -30.406 -20.969 1 92.44 217 GLU B N 1
ATOM 3704 C CA . GLU B 1 217 ? 2.189 -29.453 -21.594 1 92.44 217 GLU B CA 1
ATOM 3705 C C . GLU B 1 217 ? 1.597 -28.859 -22.859 1 92.44 217 GLU B C 1
ATOM 3707 O O . GLU B 1 217 ? 1.691 -27.656 -23.094 1 92.44 217 GLU B O 1
ATOM 3712 N N . LYS B 1 218 ? 1.007 -29.703 -23.688 1 91.88 218 LYS B N 1
ATOM 3713 C CA . LYS B 1 218 ? 0.369 -29.25 -24.922 1 91.88 218 LYS B CA 1
ATOM 3714 C C . LYS B 1 218 ? -0.788 -28.297 -24.641 1 91.88 218 LYS B C 1
ATOM 3716 O O . LYS B 1 218 ? -0.976 -27.312 -25.344 1 91.88 218 LYS B O 1
ATOM 3721 N N . GLN B 1 219 ? -1.513 -28.594 -23.656 1 92.44 219 GLN B N 1
ATOM 3722 C CA . GLN B 1 219 ? -2.645 -27.75 -23.297 1 92.44 219 GLN B CA 1
ATOM 3723 C C . GLN B 1 219 ? -2.174 -26.375 -22.844 1 92.44 219 GLN B C 1
ATOM 3725 O O . GLN B 1 219 ? -2.791 -25.359 -23.172 1 92.44 219 GLN B O 1
ATOM 3730 N N . VAL B 1 220 ? -1.132 -26.312 -22.078 1 93.06 220 VAL B N 1
ATOM 3731 C CA . VAL B 1 220 ? -0.571 -25.047 -21.609 1 93.06 220 VAL B CA 1
ATOM 3732 C C . VAL B 1 220 ? -0.15 -24.203 -22.812 1 93.06 220 VAL B C 1
ATOM 3734 O O . VAL B 1 220 ? -0.44 -23 -22.859 1 93.06 220 VAL B O 1
ATOM 3737 N N . ARG B 1 221 ? 0.437 -24.75 -23.797 1 90.12 221 ARG B N 1
ATOM 3738 C CA . ARG B 1 221 ? 0.926 -24.047 -24.969 1 90.12 221 ARG B CA 1
ATOM 3739 C C . ARG B 1 221 ? -0.231 -23.562 -25.844 1 90.12 221 ARG B C 1
ATOM 3741 O O . ARG B 1 221 ? -0.191 -22.469 -26.391 1 90.12 221 ARG B O 1
ATOM 3748 N N . THR B 1 222 ? -1.252 -24.375 -25.891 1 89.19 222 THR B N 1
ATOM 3749 C CA . THR B 1 222 ? -2.367 -24.094 -26.781 1 89.19 222 THR B CA 1
ATOM 3750 C C . THR B 1 222 ? -3.324 -23.078 -26.156 1 89.19 222 THR B C 1
ATOM 3752 O O . THR B 1 222 ? -3.836 -22.203 -26.844 1 89.19 222 THR B O 1
ATOM 3755 N N . HIS B 1 223 ? -3.477 -23.234 -24.844 1 85 223 HIS B N 1
ATOM 3756 C CA . HIS B 1 223 ? -4.551 -22.469 -24.219 1 85 223 HIS B CA 1
ATOM 3757 C C . HIS B 1 223 ? -3.998 -21.328 -23.375 1 85 223 HIS B C 1
ATOM 3759 O O . HIS B 1 223 ? -4.73 -20.406 -23.016 1 85 223 HIS B O 1
ATOM 3765 N N . GLY B 1 224 ? -2.771 -21.344 -23.125 1 84.31 224 GLY B N 1
ATOM 3766 C CA . GLY B 1 224 ? -2.191 -20.359 -22.219 1 84.31 224 GLY B CA 1
ATOM 3767 C C . GLY B 1 224 ? -2.332 -18.938 -22.734 1 84.31 224 GLY B C 1
ATOM 3768 O O . GLY B 1 224 ? -2.598 -18.016 -21.953 1 84.31 224 GLY B O 1
ATOM 3769 N N . LEU B 1 225 ? -2.189 -18.797 -24.031 1 80.75 225 LEU B N 1
ATOM 3770 C CA . LEU B 1 225 ? -2.279 -17.469 -24.625 1 80.75 225 LEU B CA 1
ATOM 3771 C C . LEU B 1 225 ? -3.727 -16.984 -24.672 1 80.75 225 LEU B C 1
ATOM 3773 O O . LEU B 1 225 ? -4.008 -15.82 -24.391 1 80.75 225 LEU B O 1
ATOM 3777 N N . ASP B 1 226 ? -4.586 -17.797 -24.984 1 80.94 226 ASP B N 1
ATOM 3778 C CA . ASP B 1 226 ? -6 -17.438 -25.094 1 80.94 226 ASP B CA 1
ATOM 3779 C C . ASP B 1 226 ? -6.586 -17.125 -23.719 1 80.94 226 ASP B C 1
ATOM 3781 O O . ASP B 1 226 ? -7.379 -16.188 -23.578 1 80.94 226 ASP B O 1
ATOM 3785 N N . TYR B 1 227 ? -6.148 -17.875 -22.812 1 77.38 227 TYR B N 1
ATOM 3786 C CA . TYR B 1 227 ? -6.668 -17.688 -21.453 1 77.38 227 TYR B CA 1
ATOM 3787 C C . TYR B 1 227 ? -6.137 -16.406 -20.844 1 77.38 227 TYR B C 1
ATOM 3789 O O . TYR B 1 227 ? -6.816 -15.766 -20.031 1 77.38 227 TYR B O 1
ATOM 3797 N N . GLY B 1 228 ? -4.977 -15.93 -21.219 1 71.5 228 GLY B N 1
ATOM 3798 C CA . GLY B 1 228 ? -4.383 -14.711 -20.703 1 71.5 228 GLY B CA 1
ATOM 3799 C C . GLY B 1 228 ? -5.051 -13.453 -21.234 1 71.5 228 GLY B C 1
ATOM 3800 O O . GLY B 1 228 ? -5.02 -12.406 -20.578 1 71.5 228 GLY B O 1
ATOM 3801 N N . ARG B 1 229 ? -5.398 -13.484 -22.391 1 59.19 229 ARG B N 1
ATOM 3802 C CA . ARG B 1 229 ? -6.07 -12.344 -23.016 1 59.19 229 ARG B CA 1
ATOM 3803 C C . ARG B 1 229 ? -7.461 -12.141 -22.422 1 59.19 229 ARG B C 1
ATOM 3805 O O . ARG B 1 229 ? -8 -11.031 -22.453 1 59.19 229 ARG B O 1
ATOM 3812 N N . THR B 1 230 ? -8 -13.117 -21.906 1 49.66 230 THR B N 1
ATOM 3813 C CA . THR B 1 230 ? -9.305 -12.977 -21.266 1 49.66 230 THR B CA 1
ATOM 3814 C C . THR B 1 230 ? -9.172 -12.328 -19.891 1 49.66 230 THR B C 1
ATOM 3816 O O . THR B 1 230 ? -8.203 -12.586 -19.172 1 49.66 230 THR B O 1
ATOM 3819 N N . ASP B 1 231 ? -9.367 -11.062 -19.734 1 46.06 231 ASP B N 1
ATOM 3820 C CA . ASP B 1 231 ? -9.234 -10.188 -18.562 1 46.06 231 ASP B CA 1
ATOM 3821 C C . ASP B 1 231 ? -9.375 -10.977 -17.266 1 46.06 231 ASP B C 1
ATOM 3823 O O . ASP B 1 231 ? -10.43 -11.562 -17 1 46.06 231 ASP B O 1
ATOM 3827 N N . PRO B 1 232 ? -8.344 -11.406 -16.797 1 39.94 232 PRO B N 1
ATOM 3828 C CA . PRO B 1 232 ? -8.531 -12.086 -15.508 1 39.94 232 PRO B CA 1
ATOM 3829 C C . PRO B 1 232 ? -9.562 -11.391 -14.617 1 39.94 232 PRO B C 1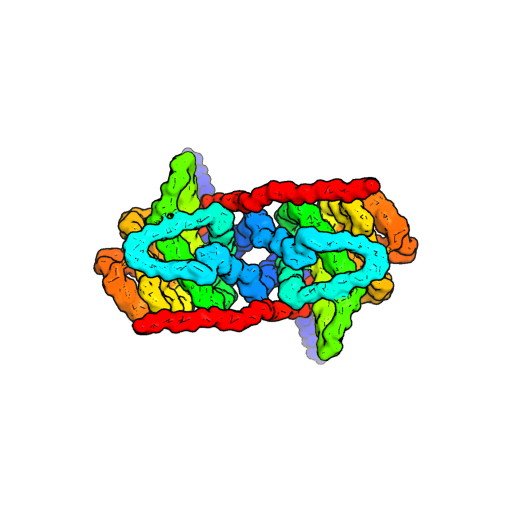
ATOM 3831 O O . PRO B 1 232 ? -9.82 -11.836 -13.5 1 39.94 232 PRO B O 1
ATOM 3834 N N . ALA B 1 233 ? -9.805 -10.172 -14.836 1 37.5 233 ALA B N 1
ATOM 3835 C CA . ALA B 1 233 ? -10.75 -9.406 -14.031 1 37.5 233 ALA B CA 1
ATOM 3836 C C . ALA B 1 233 ? -12.086 -10.125 -13.922 1 37.5 233 ALA B C 1
ATOM 3838 O O . ALA B 1 233 ? -12.93 -9.773 -13.086 1 37.5 233 ALA B O 1
ATOM 3839 N N . THR B 1 234 ? -12.43 -10.82 -14.852 1 34 234 THR B N 1
ATOM 3840 C CA . THR B 1 234 ? -13.719 -11.492 -14.742 1 34 234 THR B CA 1
ATOM 3841 C C . THR B 1 234 ? -13.727 -12.453 -13.547 1 34 234 THR B C 1
ATOM 3843 O O . THR B 1 234 ? -14.734 -12.594 -12.867 1 34 234 THR B O 1
ATOM 3846 N N . HIS B 1 235 ? -12.695 -13.203 -13.406 1 33.38 235 HIS B N 1
ATOM 3847 C CA . HIS B 1 235 ? -12.727 -14.148 -12.289 1 33.38 235 HIS B CA 1
ATOM 3848 C C . HIS B 1 235 ? -12.406 -13.445 -10.969 1 33.38 235 HIS B C 1
ATOM 3850 O O . HIS B 1 235 ? -12.586 -14.031 -9.898 1 33.38 235 HIS B O 1
ATOM 3856 N N . ALA B 1 236 ? -11.664 -12.477 -10.961 1 35.28 236 ALA B N 1
ATOM 3857 C CA . ALA B 1 236 ? -11.227 -11.844 -9.727 1 35.28 236 ALA B CA 1
ATOM 3858 C C . ALA B 1 236 ? -12.352 -11.031 -9.094 1 35.28 236 ALA B C 1
ATOM 3860 O O . ALA B 1 236 ? -12.156 -10.375 -8.07 1 35.28 236 ALA B O 1
ATOM 3861 N N . GLN B 1 237 ? -13.406 -10.758 -9.75 1 34.38 237 GLN B N 1
ATOM 3862 C CA . GLN B 1 237 ? -14.445 -9.93 -9.141 1 34.38 237 GLN B CA 1
ATOM 3863 C C . GLN B 1 237 ? -14.82 -10.445 -7.758 1 34.38 237 GLN B C 1
ATOM 3865 O O . GLN B 1 237 ? -15.484 -9.75 -6.992 1 34.38 237 GLN B O 1
ATOM 3870 N N . SER B 1 238 ? -14.695 -11.734 -7.57 1 31.77 238 SER B N 1
ATOM 3871 C CA . SER B 1 238 ? -15.266 -12.266 -6.336 1 31.77 238 SER B CA 1
ATOM 3872 C C . SER B 1 238 ? -14.289 -12.148 -5.176 1 31.77 238 SER B C 1
ATOM 3874 O O . SER B 1 238 ? -14.477 -12.773 -4.129 1 31.77 238 SER B O 1
ATOM 3876 N N . ALA B 1 239 ? -13.125 -11.727 -5.453 1 36.66 239 ALA B N 1
ATOM 3877 C CA . ALA B 1 239 ? -12.305 -11.859 -4.254 1 36.66 239 ALA B CA 1
ATOM 3878 C C . ALA B 1 239 ? -12.781 -10.914 -3.154 1 36.66 239 ALA B C 1
ATOM 3880 O O . ALA B 1 239 ? -12.648 -9.695 -3.277 1 36.66 239 ALA B O 1
ATOM 3881 N N . ASN B 1 240 ? -13.703 -11.297 -2.398 1 37.28 240 ASN B N 1
ATOM 3882 C CA . ASN B 1 240 ? -14.078 -10.672 -1.134 1 37.28 240 ASN B CA 1
ATOM 3883 C C . ASN B 1 240 ? -12.859 -10.422 -0.248 1 37.28 240 ASN B C 1
ATOM 3885 O O . ASN B 1 240 ? -12.148 -11.359 0.107 1 37.28 240 ASN B O 1
ATOM 3889 N N . ILE B 1 241 ? -12.219 -9.375 -0.421 1 40.84 241 ILE B N 1
ATOM 3890 C CA . ILE B 1 241 ? -11.188 -9.078 0.572 1 40.84 241 ILE B CA 1
ATOM 3891 C C . ILE B 1 241 ? -11.75 -9.289 1.976 1 40.84 241 ILE B C 1
ATOM 3893 O O . ILE B 1 241 ? -12.734 -8.648 2.361 1 40.84 241 ILE B O 1
ATOM 3897 N N . PRO B 1 242 ? -11.523 -10.414 2.545 1 39.25 242 PRO B N 1
ATOM 3898 C CA . PRO B 1 242 ? -12.047 -10.5 3.91 1 39.25 242 PRO B CA 1
ATOM 3899 C C . PRO B 1 242 ? -11.711 -9.266 4.746 1 39.25 242 PRO B C 1
ATOM 3901 O O . PRO B 1 242 ? -10.672 -8.633 4.539 1 39.25 242 PRO B O 1
ATOM 3904 N N . ALA B 1 243 ? -12.734 -8.766 5.383 1 37.47 243 ALA B N 1
ATOM 3905 C CA . ALA B 1 243 ? -12.594 -7.633 6.293 1 37.47 243 ALA B CA 1
ATOM 3906 C C . ALA B 1 243 ? -11.383 -7.812 7.203 1 37.47 243 ALA B C 1
ATOM 3908 O O . ALA B 1 243 ? -11.109 -8.922 7.672 1 37.47 243 ALA B O 1
ATOM 3909 N N . PRO B 1 244 ? -10.523 -6.996 7.105 1 35.56 244 PRO B N 1
ATOM 3910 C CA . PRO B 1 244 ? -9.406 -7.121 8.047 1 35.56 244 PRO B CA 1
ATOM 3911 C C . PRO B 1 244 ? -9.867 -7.418 9.469 1 35.56 244 PRO B C 1
ATOM 3913 O O . PRO B 1 244 ? -10.75 -6.734 10 1 35.56 244 PRO B O 1
ATOM 3916 N N . LEU B 1 245 ? -9.953 -8.617 9.945 1 31.92 245 LEU B N 1
ATOM 3917 C CA . LEU B 1 245 ? -10.242 -8.891 11.344 1 31.92 245 LEU B CA 1
ATOM 3918 C C . LEU B 1 245 ? -9.32 -8.094 12.258 1 31.92 245 LEU B C 1
ATOM 3920 O O . LEU B 1 245 ? -8.305 -8.609 12.734 1 31.92 245 LEU B O 1
ATOM 3924 N N . LEU B 1 246 ? -8.781 -7.094 11.906 1 33.28 246 LEU B N 1
ATOM 3925 C CA . LEU B 1 246 ? -8.094 -6.555 13.078 1 33.28 246 LEU B CA 1
ATOM 3926 C C . LEU B 1 246 ? -9.031 -6.516 14.281 1 33.28 246 LEU B C 1
ATOM 3928 O O . LEU B 1 246 ? -10.047 -5.82 14.258 1 33.28 246 LEU B O 1
ATOM 3932 N N . SER B 1 247 ? -9.203 -7.656 14.977 1 28.64 247 SER B N 1
ATOM 3933 C CA . SER B 1 247 ? -9.82 -7.703 16.297 1 28.64 247 SER B CA 1
ATOM 3934 C C . SER B 1 247 ? -9.648 -6.387 17.047 1 28.64 247 SER B C 1
ATOM 3936 O O . SER B 1 247 ? -8.648 -5.691 16.859 1 28.64 247 SER B O 1
ATOM 3938 N N . THR B 1 248 ? -10.766 -5.922 17.547 1 31.05 248 THR B N 1
ATOM 3939 C CA . THR B 1 248 ? -11.172 -4.957 18.562 1 31.05 248 THR B CA 1
ATOM 3940 C C . THR B 1 248 ? -10.266 -5.055 19.797 1 31.05 248 THR B C 1
ATOM 3942 O O . THR B 1 248 ? -10.68 -5.586 20.828 1 31.05 248 THR B O 1
ATOM 3945 N N . GLN B 1 249 ? -9.141 -5.551 19.766 1 28.31 249 GLN B N 1
ATOM 3946 C CA . GLN B 1 249 ? -8.664 -5.336 21.125 1 28.31 249 GLN B CA 1
ATOM 3947 C C . GLN B 1 249 ? -8.836 -3.881 21.547 1 28.31 249 GLN B C 1
ATOM 3949 O O . GLN B 1 249 ? -8.406 -2.969 20.844 1 28.31 249 GLN B O 1
ATOM 3954 N N . LYS B 1 250 ? -9.844 -3.637 22.297 1 28.05 250 LYS B N 1
ATOM 3955 C CA . LYS B 1 250 ? -10.133 -2.404 23.016 1 28.05 250 LYS B CA 1
ATOM 3956 C C . LYS B 1 250 ? -8.844 -1.737 23.5 1 28.05 250 LYS B C 1
ATOM 3958 O O . LYS B 1 250 ? -8.039 -2.354 24.203 1 28.05 250 LYS B O 1
ATOM 3963 N N . PRO B 1 251 ? -8.359 -0.79 22.828 1 28.36 251 PRO B N 1
ATOM 3964 C CA . PRO B 1 251 ? -7.391 -0.084 23.672 1 28.36 251 PRO B CA 1
ATOM 3965 C C . PRO B 1 251 ? -7.906 0.14 25.094 1 28.36 251 PRO B C 1
ATOM 3967 O O . PRO B 1 251 ? -9.008 0.657 25.281 1 28.36 251 PRO B O 1
ATOM 3970 N N . GLN B 1 252 ? -7.746 -0.855 26 1 26.94 252 GLN B N 1
ATOM 3971 C CA . GLN B 1 252 ? -8.047 -0.541 27.391 1 26.94 252 GLN B CA 1
ATOM 3972 C C . GLN B 1 252 ? -7.602 0.877 27.734 1 26.94 252 GLN B C 1
ATOM 3974 O O . GLN B 1 252 ? -6.418 1.2 27.656 1 26.94 252 GLN B O 1
ATOM 3979 N N . TYR B 1 253 ? -8.492 1.709 27.594 1 27.33 253 TYR B N 1
ATOM 3980 C CA . TYR B 1 253 ? -8.406 3.023 28.219 1 27.33 253 TYR B CA 1
ATOM 3981 C C . TYR B 1 253 ? -8.062 2.9 29.703 1 27.33 253 TYR B C 1
ATOM 3983 O O . TYR B 1 253 ? -8.828 2.334 30.484 1 27.33 253 TYR B O 1
ATOM 3991 N N . VAL B 1 254 ? -6.855 2.576 30.125 1 26.8 254 VAL B N 1
ATOM 3992 C CA . VAL B 1 254 ? -6.672 2.84 31.547 1 26.8 254 VAL B CA 1
ATOM 3993 C C . VAL B 1 254 ? -7.141 4.254 31.875 1 26.8 254 VAL B C 1
ATOM 3995 O O . VAL B 1 254 ? -6.77 5.211 31.188 1 26.8 254 VAL B O 1
ATOM 3998 N N . PRO B 1 255 ? -8.195 4.312 32.594 1 25.14 255 PRO B N 1
ATOM 3999 C CA . PRO B 1 255 ? -8.68 5.578 33.156 1 25.14 255 PRO B CA 1
ATOM 4000 C C . PRO B 1 255 ? -7.555 6.441 33.719 1 25.14 255 PRO B C 1
ATOM 4002 O O . PRO B 1 255 ? -6.707 5.945 34.469 1 25.14 255 PRO B O 1
ATOM 4005 N N . VAL B 1 256 ? -6.98 7.305 33.062 1 25.52 256 VAL B N 1
ATOM 4006 C CA . VAL B 1 256 ? -6.199 8.234 33.875 1 25.52 256 VAL B CA 1
ATOM 4007 C C . VAL B 1 256 ? -7.059 8.789 35 1 25.52 256 VAL B C 1
ATOM 4009 O O . VAL B 1 256 ? -8.117 9.375 34.781 1 25.52 256 VAL B O 1
ATOM 4012 N N . GLY B 1 257 ? -7.141 8.016 36.094 1 20.62 257 GLY B N 1
ATOM 4013 C CA . GLY B 1 257 ? -7.68 8.57 37.344 1 20.62 257 GLY B CA 1
ATOM 4014 C C . GLY B 1 257 ? -7.375 10.047 37.5 1 20.62 257 GLY B C 1
ATOM 4015 O O . GLY B 1 257 ? -6.344 10.531 37.031 1 20.62 257 GLY B O 1
ATOM 4016 N N . ARG B 1 258 ? -8.438 10.758 38.125 1 20.41 258 ARG B N 1
ATOM 4017 C CA . ARG B 1 258 ? -8.297 11.945 38.938 1 20.41 258 ARG B CA 1
ATOM 4018 C C . ARG B 1 258 ? -7.262 11.727 40.062 1 20.41 258 ARG B C 1
ATOM 4020 O O . ARG B 1 258 ? -7.199 10.641 40.625 1 20.41 258 ARG B O 1
#

Secondary structure (DSSP, 8-state):
---------------HHHHHHHHHHHHHHHHHHHHHHTTGGGHHHHHHHHHS-TTPPP--TTPPPPP--HHHHHHHHHHHHHHHHHHHH-HHHHHHHHHSHHHHHHHHHHHHHHHHHHHS-----STTHHHHHHHHHHHHHHHHHHHHHHHTT-HHHHHHTT-SSSSPHHHHHHTS-THHHHSHHHHHHHHHHHHHHHTT-HHHHHHHHHHS-HHHHHHHHHHHHHHHHS-GGGTGGG--------------------/---------------HHHHHHHHHHHHHHHHHHHHHHTTGGGHHHHHHHHHS-TTPPPPPTTPPPPP--HHHHHHHHHHHHHHHHHHHH-HHHHHHHHHSHHHHHHHHHHHHHHHHHHHS-----STTHHHHHHHHHHHHHHHHHHHHHHHTT-HHHHHHTT-SSSSPHHHHHHTS-THHHHSHHHHHHHHHHHHHHHTT-HHHHHHHHHHS-HHHHHHHHHHHHHHHHS-TTTTGGG--------------------

Nearest PDB structures (foldseek):
  4k6j-assembly2_B  TM=5.394E-01  e=5.909E-01  Homo sapiens
  1i7w-assembly1_A  TM=3.413E-01  e=2.223E+00  Mus musculus
  7n7p-assembly1_B  TM=1.819E-01  e=7.324E+00  Homo sapiens
  4k6j-assembly2_B  TM=5.394E-01  e=5.021E-01  Homo sapiens
  1i7w-assembly1_A  TM=3.416E-01  e=2.270E+00  Mus musculus

Foldseek 3Di:
DPPPPPPPPPPPPDDPVRVVVVVVVVVVVVVLVVCLVCLNVCLLVVLLCQQPPPPDDDDDPPDQADADPPLSLLSLQVSLVSLLVSCVVPLVSSLVSCLPPVNVVSLFVSLVNLLRCLLRPPDDDDPCPVVVNVSSVLSNLSSLSSLLSNQAPNQSSLVSQVDDDPPGSLLSLLVGDCCCQVPPVNVLSHLLSNCRSPVPNPVSLVVSPVSHDPVSSVCSVVCNVVSVVPPCVVVNVPPPSPDNPPPCPPPPPPPPDD/DPPPPPPPPPPPPDDPVRVVVVVVVVVVVVVLVVCLVCLNVCLLVVLLCQQPPPPDDDDDPPDQADADPPLSLLSLQVSLVSLLVSCVVPLVSSLVSCLPPVNVVSLFVSLVNLLRCLLHPPDPDDPCPVVVNVSSVLSNLSSLSSLLSNQAPNQSSLVSQVDDDPPGSLLSLLVGDCCCQVPPVNVLSHLLSNCRSPVPNPVSLVVSPVSHDPVSSVCSVVCNVVSVVPPCVVVNVPPPSPDNPPDCPPPPPPPPDD

Sequence (516 aa):
MRERSAGVANKRVKTDKERYEYKVRKAISLLISTLHGTELLGCVSMLYGSLLPPDSTPRVEGQLPPSIPDPCLSLATATFILLRRVAELDLNKFQEVLGAEGISLQFRHIANHLIWCCSSPNITSSRDKIETEKLYQDLLHQVIAVTGYFAVENMENQMLLVSGQSPSVLQQLCSLPFPYFSVEELSKVLYPSLLACCVGNQHTTAILKQELSYECEKQVRTHGLDYGRTDPATHAQSANIPAPLLSTQKPQYVPVGRMRERSAGVANKRVKTDKERYEYKVRKAISLLISTLHGTELLGCVSMLYGSLLPPDSTPRVEGQLPPSIPDPCLSLATATFILLRRVAELDLNKFQEVLGAEGISLQFRHIANHLIWCCSSPNITSSRDKIETEKLYQDLLHQVIAVTGYFAVENMENQMLLVSGQSPSVLQQLCSLPFPYFSVEELSKVLYPSLLACCVGNQHTTAILKQELSYECEKQVRTHGLDYGRTDPATHAQSANIPAPLLSTQKPQYVPVGR